Protein 2FLH (pdb70)

Structure (mmCIF, N/CA/C/O backbone):
data_2FLH
#
_entry.id   2FLH
#
_cell.length_a   113.790
_cell.length_b   113.790
_cell.length_c   86.980
_cell.angle_alpha   90.00
_cell.angle_beta   90.00
_cell.angle_gamma   120.00
#
_symmetry.space_group_name_H-M   'P 64'
#
loop_
_entity.id
_entity.type
_entity.pdbx_description
1 polymer 'cytokinin-specific binding protein'
2 non-polymer (2E)-2-methyl-4-(9H-purin-6-ylamino)but-2-en-1-ol
3 non-polymer 'SODIUM ION'
4 water water
#
loop_
_atom_site.group_PDB
_atom_site.id
_atom_site.type_symbol
_atom_site.label_atom_id
_atom_site.label_alt_id
_atom_site.label_comp_id
_atom_site.label_asym_id
_atom_site.label_entity_id
_atom_site.label_seq_id
_atom_site.pdbx_PDB_ins_code
_atom_site.Cartn_x
_atom_site.Cartn_y
_atom_site.Cartn_z
_atom_site.occupancy
_atom_site.B_iso_or_equiv
_atom_site.auth_seq_id
_atom_site.auth_comp_id
_atom_site.auth_asym_id
_atom_site.auth_atom_id
_atom_site.pdbx_PDB_model_num
ATOM 1 N N . MET A 1 1 ? 34.139 -35.988 8.943 0.50 25.19 1 MET A N 1
ATOM 2 C CA . MET A 1 1 ? 34.738 -34.967 9.790 0.50 34.86 1 MET A CA 1
ATOM 3 C C . MET A 1 1 ? 34.971 -33.697 8.949 0.50 25.83 1 MET A C 1
ATOM 4 O O . MET A 1 1 ? 35.093 -33.765 7.726 0.50 19.47 1 MET A O 1
ATOM 9 N N . VAL A 1 2 ? 35.013 -32.545 9.601 1.00 23.66 2 VAL A N 1
ATOM 10 C CA . VAL A 1 2 ? 35.231 -31.287 8.870 1.00 18.51 2 VAL A CA 1
ATOM 11 C C . VAL A 1 2 ? 36.629 -31.227 8.250 1.00 16.59 2 VAL A C 1
ATOM 12 O O . VAL A 1 2 ? 37.647 -31.424 8.911 1.00 21.27 2 VAL A O 1
ATOM 16 N N . LYS A 1 3 ? 36.650 -30.952 6.984 1.00 13.70 3 LYS A N 1
ATOM 17 C CA . LYS A 1 3 ? 37.857 -30.858 6.155 1.00 13.65 3 LYS A CA 1
ATOM 18 C C . LYS A 1 3 ? 38.009 -29.406 5.683 1.00 11.89 3 LYS A C 1
ATOM 19 O O . LYS A 1 3 ? 37.078 -28.619 5.744 1.00 13.03 3 LYS A O 1
ATOM 25 N N . GLU A 1 4 ? 39.212 -29.113 5.180 1.00 12.45 4 GLU A N 1
ATOM 26 C CA A GLU A 1 4 ? 39.492 -27.747 4.729 0.50 10.82 4 GLU A CA 1
ATOM 27 C CA B GLU A 1 4 ? 39.588 -27.781 4.740 0.50 13.01 4 GLU A CA 1
ATOM 28 C C . GLU A 1 4 ? 40.053 -27.792 3.299 1.00 10.90 4 GLU A C 1
ATOM 29 O O . GLU A 1 4 ? 40.760 -28.709 2.869 1.00 11.42 4 GLU A O 1
ATOM 40 N N . PHE A 1 5 ? 39.719 -26.712 2.593 1.00 10.52 5 PHE A N 1
ATOM 41 C CA . PHE A 1 5 ? 40.195 -26.364 1.273 1.00 10.71 5 PHE A CA 1
ATOM 42 C C . PHE A 1 5 ? 40.676 -24.908 1.325 1.00 10.50 5 PHE A C 1
ATOM 43 O O . PHE A 1 5 ? 39.959 -24.018 1.757 1.00 12.20 5 PHE A O 1
ATOM 51 N N . ASN A 1 6 ? 41.905 -24.662 0.971 1.00 10.02 6 ASN A N 1
ATOM 52 C CA . ASN A 1 6 ? 42.460 -23.312 0.970 1.00 9.82 6 ASN A CA 1
ATOM 53 C C . ASN A 1 6 ? 42.891 -22.923 -0.424 1.00 9.92 6 ASN A C 1
ATOM 54 O O . ASN A 1 6 ? 43.457 -23.668 -1.196 1.00 11.93 6 ASN A O 1
ATOM 59 N N . THR A 1 7 ? 42.616 -21.629 -0.741 1.00 11.58 7 THR A N 1
ATOM 60 C CA . THR A 1 7 ? 43.079 -21.037 -1.976 1.00 12.55 7 THR A CA 1
ATOM 61 C C . THR A 1 7 ? 43.293 -19.552 -1.767 1.00 12.05 7 THR A C 1
ATOM 62 O O . THR A 1 7 ? 43.090 -19.050 -0.645 1.00 12.65 7 THR A O 1
ATOM 66 N N . GLN A 1 8 ? 43.718 -18.855 -2.776 1.00 13.29 8 GLN A N 1
ATOM 67 C CA . GLN A 1 8 ? 43.950 -17.426 -2.653 1.00 13.65 8 GLN A CA 1
ATOM 68 C C . GLN A 1 8 ? 43.950 -16.784 -4.069 1.00 13.63 8 GLN A C 1
ATOM 69 O O . GLN A 1 8 ? 44.098 -17.441 -5.064 1.00 18.02 8 GLN A O 1
ATOM 75 N N . THR A 1 9 ? 43.818 -15.469 -4.017 1.00 16.73 9 THR A N 1
ATOM 76 C CA . THR A 1 9 ? 43.893 -14.635 -5.246 1.00 18.22 9 THR A CA 1
ATOM 77 C C . THR A 1 9 ? 44.397 -13.254 -4.849 1.00 15.24 9 THR A C 1
ATOM 78 O O . THR A 1 9 ? 44.081 -12.766 -3.781 1.00 17.78 9 THR A O 1
ATOM 82 N N . GLU A 1 10 ? 45.142 -12.628 -5.756 1.00 16.22 10 GLU A N 1
ATOM 83 C CA . GLU A 1 10 ? 45.594 -11.275 -5.617 1.00 16.74 10 GLU A CA 1
ATOM 84 C C . GLU A 1 10 ? 44.725 -10.393 -6.538 1.00 16.57 10 GLU A C 1
ATOM 85 O O . GLU A 1 10 ? 44.579 -10.671 -7.701 1.00 20.29 10 GLU A O 1
ATOM 96 N N . LEU A 1 11 ? 44.166 -9.354 -5.908 1.00 15.93 11 LEU A N 1
ATOM 97 C CA . LEU A 1 11 ? 43.276 -8.443 -6.605 1.00 15.66 11 LEU A CA 1
ATOM 98 C C . LEU A 1 11 ? 43.890 -7.054 -6.700 1.00 16.48 11 LEU A C 1
ATOM 99 O O . LEU A 1 11 ? 44.527 -6.568 -5.732 1.00 16.37 11 LEU A O 1
ATOM 104 N N . SER A 1 12 ? 43.677 -6.399 -7.837 1.00 15.82 12 SER A N 1
ATOM 105 C CA . SER A 1 12 ? 44.224 -5.096 -8.112 1.00 18.37 12 SER A CA 1
ATOM 106 C C . SER A 1 12 ? 43.303 -4.007 -7.543 1.00 18.11 12 SER A C 1
ATOM 107 O O . SER A 1 12 ? 42.723 -3.238 -8.302 1.00 30.14 12 SER A O 1
ATOM 110 N N . VAL A 1 13 ? 43.181 -3.946 -6.230 1.00 16.40 13 VAL A N 1
ATOM 111 C CA . VAL A 1 13 ? 42.326 -2.994 -5.545 1.00 16.97 13 VAL A CA 1
ATOM 112 C C . VAL A 1 13 ? 42.930 -2.648 -4.169 1.00 16.78 13 VAL A C 1
ATOM 113 O O . VAL A 1 13 ? 43.720 -3.446 -3.671 1.00 17.69 13 VAL A O 1
ATOM 117 N N . ARG A 1 14 ? 42.526 -1.502 -3.663 1.00 16.96 14 ARG A N 1
ATOM 118 C CA . ARG A 1 14 ? 42.953 -1.113 -2.329 1.00 17.46 14 ARG A CA 1
ATOM 119 C C . ARG A 1 14 ? 42.281 -1.973 -1.252 1.00 14.66 14 ARG A C 1
ATOM 120 O O . ARG A 1 14 ? 41.105 -2.250 -1.314 1.00 14.91 14 ARG A O 1
ATOM 135 N N . LEU A 1 15 ? 43.077 -2.309 -0.239 1.00 15.57 15 LEU A N 1
ATOM 136 C CA . LEU A 1 15 ? 42.580 -3.164 0.864 1.00 15.15 15 LEU A CA 1
ATOM 137 C C . LEU A 1 15 ? 41.278 -2.622 1.458 1.00 13.75 15 LEU A C 1
ATOM 138 O O . LEU A 1 15 ? 40.304 -3.362 1.636 1.00 14.72 15 LEU A O 1
ATOM 143 N N . GLU A 1 16 ? 41.259 -1.334 1.800 1.00 15.80 16 GLU A N 1
ATOM 144 C CA . GLU A 1 16 ? 40.095 -0.790 2.520 1.00 16.68 16 GLU A CA 1
ATOM 145 C C . GLU A 1 16 ? 38.852 -0.806 1.619 1.00 14.64 16 GLU A C 1
ATOM 146 O O . GLU A 1 16 ? 37.727 -1.000 2.130 1.00 14.41 16 GLU A O 1
ATOM 152 N N . ALA A 1 17 ? 38.998 -0.625 0.340 1.00 14.48 17 ALA A N 1
ATOM 153 C CA . ALA A 1 17 ? 37.842 -0.611 -0.598 1.00 14.13 17 ALA A CA 1
ATOM 154 C C . ALA A 1 17 ? 37.266 -2.032 -0.711 1.00 13.90 17 ALA A C 1
ATOM 155 O O . ALA A 1 17 ? 36.060 -2.264 -0.638 1.00 13.41 17 ALA A O 1
ATOM 157 N N . LEU A 1 18 ? 38.144 -3.015 -0.830 1.00 12.74 18 LEU A N 1
ATOM 158 C CA . LEU A 1 18 ? 37.724 -4.410 -0.916 1.00 12.19 18 LEU A CA 1
ATOM 159 C C . LEU A 1 18 ? 37.105 -4.836 0.413 1.00 11.33 18 LEU A C 1
ATOM 160 O O . LEU A 1 18 ? 36.047 -5.498 0.434 1.00 12.44 18 LEU A O 1
ATOM 165 N N . TRP A 1 19 ? 37.672 -4.485 1.547 1.00 12.69 19 TRP A N 1
ATOM 166 C CA . TRP A 1 19 ? 37.133 -4.801 2.849 1.00 12.33 19 TRP A CA 1
ATOM 167 C C . TRP A 1 19 ? 35.740 -4.227 3.029 1.00 11.73 19 TRP A C 1
ATOM 168 O O . TRP A 1 19 ? 34.823 -4.896 3.525 1.00 13.11 19 TRP A O 1
ATOM 179 N N . ALA A 1 20 ? 35.503 -2.981 2.636 1.00 12.19 20 ALA A N 1
ATOM 180 C CA . ALA A 1 20 ? 34.188 -2.389 2.795 1.00 12.26 20 ALA A CA 1
ATOM 181 C C . ALA A 1 20 ? 33.159 -3.175 2.022 1.00 12.36 20 ALA A C 1
ATOM 182 O O . ALA A 1 20 ? 32.073 -3.472 2.571 1.00 14.48 20 ALA A O 1
ATOM 184 N N . VAL A 1 21 ? 33.415 -3.522 0.771 1.00 13.11 21 VAL A N 1
ATOM 185 C CA . VAL A 1 21 ? 32.383 -4.180 -0.034 1.00 12.88 21 VAL A CA 1
ATOM 186 C C . VAL A 1 21 ? 32.235 -5.609 0.441 1.00 13.81 21 VAL A C 1
ATOM 187 O O . VAL A 1 21 ? 31.083 -6.089 0.526 1.00 16.16 21 VAL A O 1
ATOM 191 N N . LEU A 1 22 ? 33.323 -6.298 0.770 1.00 13.03 22 LEU A N 1
ATOM 192 C CA . LEU A 1 22 ? 33.272 -7.682 1.190 1.00 13.37 22 LEU A CA 1
ATOM 193 C C . LEU A 1 22 ? 32.544 -7.818 2.490 1.00 13.39 22 LEU A C 1
ATOM 194 O O . LEU A 1 22 ? 31.712 -8.768 2.676 1.00 15.95 22 LEU A O 1
ATOM 199 N N . SER A 1 23 ? 32.779 -6.940 3.463 1.00 14.15 23 SER A N 1
ATOM 200 C CA . SER A 1 23 ? 32.408 -7.151 4.823 1.00 14.11 23 SER A CA 1
ATOM 201 C C . SER A 1 23 ? 31.137 -6.477 5.218 1.00 14.66 23 SER A C 1
ATOM 202 O O . SER A 1 23 ? 30.498 -6.912 6.183 1.00 16.19 23 SER A O 1
ATOM 205 N N . LYS A 1 24 ? 30.714 -5.405 4.533 1.00 14.17 24 LYS A N 1
ATOM 206 C CA . LYS A 1 24 ? 29.641 -4.566 5.005 1.00 17.45 24 LYS A CA 1
ATOM 207 C C . LYS A 1 24 ? 28.706 -4.086 3.912 1.00 15.69 24 LYS A C 1
ATOM 208 O O . LYS A 1 24 ? 27.501 -3.935 4.131 1.00 21.07 24 LYS A O 1
ATOM 214 N N . ASP A 1 25 ? 29.205 -3.745 2.715 1.00 12.57 25 ASP A N 1
ATOM 215 C CA . ASP A 1 25 ? 28.415 -3.078 1.703 1.00 12.37 25 ASP A CA 1
ATOM 216 C C . ASP A 1 25 ? 27.888 -3.975 0.603 1.00 12.86 25 ASP A C 1
ATOM 217 O O . ASP A 1 25 ? 27.484 -3.527 -0.464 1.00 15.40 25 ASP A O 1
ATOM 222 N N . PHE A 1 26 ? 27.859 -5.295 0.859 1.00 13.58 26 PHE A N 1
ATOM 223 C CA . PHE A 1 26 ? 27.612 -6.266 -0.160 1.00 13.91 26 PHE A CA 1
ATOM 224 C C . PHE A 1 26 ? 26.135 -6.440 -0.544 1.00 13.96 26 PHE A C 1
ATOM 225 O O . PHE A 1 26 ? 25.879 -7.110 -1.549 1.00 14.60 26 PHE A O 1
ATOM 233 N N . ILE A 1 27 ? 25.188 -5.891 0.199 1.00 13.74 27 ILE A N 1
ATOM 234 C CA . ILE A 1 27 ? 23.775 -6.303 -0.007 1.00 13.32 27 ILE A CA 1
ATOM 235 C C . ILE A 1 27 ? 23.288 -5.931 -1.381 1.00 13.11 27 ILE A C 1
ATOM 236 O O . ILE A 1 27 ? 22.625 -6.735 -2.052 1.00 14.40 27 ILE A O 1
ATOM 241 N N . THR A 1 28 ? 23.579 -4.705 -1.895 1.00 13.14 28 THR A N 1
ATOM 242 C CA . THR A 1 28 ? 23.195 -4.362 -3.280 1.00 13.49 28 THR A CA 1
ATOM 243 C C . THR A 1 28 ? 24.201 -4.908 -4.282 1.00 13.34 28 THR A C 1
ATOM 244 O O . THR A 1 28 ? 23.868 -4.962 -5.509 1.00 15.76 28 THR A O 1
ATOM 248 N N . VAL A 1 29 ? 25.386 -5.247 -3.884 1.00 13.34 29 VAL A N 1
ATOM 249 C CA . VAL A 1 29 ? 26.471 -5.610 -4.824 1.00 12.69 29 VAL A CA 1
ATOM 250 C C . VAL A 1 29 ? 26.365 -7.031 -5.276 1.00 12.16 29 VAL A C 1
ATOM 251 O O . VAL A 1 29 ? 26.546 -7.286 -6.491 1.00 13.54 29 VAL A O 1
ATOM 255 N N . VAL A 1 30 ? 26.059 -7.960 -4.373 1.00 12.51 30 VAL A N 1
ATOM 256 C CA . VAL A 1 30 ? 25.997 -9.360 -4.791 1.00 12.65 30 VAL A CA 1
ATOM 257 C C . VAL A 1 30 ? 25.068 -9.556 -5.964 1.00 12.21 30 VAL A C 1
ATOM 258 O O . VAL A 1 30 ? 25.430 -10.235 -6.949 1.00 13.33 30 VAL A O 1
ATOM 262 N N . PRO A 1 31 ? 23.826 -9.070 -5.958 1.00 13.23 31 PRO A N 1
ATOM 263 C CA . PRO A 1 31 ? 22.963 -9.282 -7.115 1.00 14.38 31 PRO A CA 1
ATOM 264 C C . PRO A 1 31 ? 23.435 -8.593 -8.387 1.00 14.68 31 PRO A C 1
ATOM 265 O O . PRO A 1 31 ? 23.192 -9.044 -9.505 1.00 19.52 31 PRO A O 1
ATOM 269 N N . LYS A 1 32 ? 24.151 -7.474 -8.245 1.00 14.22 32 LYS A N 1
ATOM 270 C CA . LYS A 1 32 ? 24.667 -6.784 -9.400 1.00 15.42 32 LYS A CA 1
ATOM 271 C C . LYS A 1 32 ? 25.827 -7.516 -10.066 1.00 15.17 32 LYS A C 1
ATOM 272 O O . LYS A 1 32 ? 25.957 -7.489 -11.296 1.00 18.17 32 LYS A O 1
ATOM 278 N N . VAL A 1 33 ? 26.681 -8.150 -9.249 1.00 14.78 33 VAL A N 1
ATOM 279 C CA . VAL A 1 33 ? 27.846 -8.833 -9.822 1.00 15.19 33 VAL A CA 1
ATOM 280 C C . VAL A 1 33 ? 27.621 -10.314 -10.079 1.00 13.99 33 VAL A C 1
ATOM 281 O O . VAL A 1 33 ? 28.372 -10.863 -10.880 1.00 15.61 33 VAL A O 1
ATOM 285 N N . LEU A 1 34 ? 26.578 -10.894 -9.489 1.00 13.60 34 LEU A N 1
ATOM 286 C CA . LEU A 1 34 ? 26.187 -12.304 -9.745 1.00 13.88 34 LEU A CA 1
ATOM 287 C C . LEU A 1 34 ? 24.746 -12.369 -10.246 1.00 14.73 34 LEU A C 1
ATOM 288 O O . LEU A 1 34 ? 23.936 -13.094 -9.681 1.00 15.99 34 LEU A O 1
ATOM 293 N N . PRO A 1 35 ? 24.406 -11.623 -11.298 1.00 16.24 35 PRO A N 1
ATOM 294 C CA . PRO A 1 35 ? 22.989 -11.539 -11.696 1.00 18.87 35 PRO A CA 1
ATOM 295 C C . PRO A 1 35 ? 22.445 -12.852 -12.287 1.00 20.06 35 PRO A C 1
ATOM 296 O O . PRO A 1 35 ? 21.230 -13.020 -12.383 1.00 24.88 35 PRO A O 1
ATOM 300 N N . HIS A 1 36 ? 23.329 -13.796 -12.661 1.00 19.25 36 HIS A N 1
ATOM 301 C CA . HIS A 1 36 ? 22.958 -15.097 -13.169 1.00 20.98 36 HIS A CA 1
ATOM 302 C C . HIS A 1 36 ? 22.604 -16.079 -12.063 1.00 18.85 36 HIS A C 1
ATOM 303 O O . HIS A 1 36 ? 22.157 -17.197 -12.323 1.00 24.33 36 HIS A O 1
ATOM 310 N N . ILE A 1 37 ? 22.825 -15.686 -10.796 1.00 17.66 37 ILE A N 1
ATOM 311 C CA . ILE A 1 37 ? 22.665 -16.553 -9.648 1.00 19.28 37 ILE A CA 1
ATOM 312 C C . ILE A 1 37 ? 21.760 -15.941 -8.587 1.00 16.42 37 ILE A C 1
ATOM 313 O O . ILE A 1 37 ? 20.776 -16.535 -8.124 1.00 17.05 37 ILE A O 1
ATOM 320 N N . VAL A 1 38 ? 22.071 -14.721 -8.097 1.00 15.57 38 VAL A N 1
ATOM 321 C CA . VAL A 1 38 ? 21.481 -14.120 -6.962 1.00 15.11 38 VAL A CA 1
ATOM 322 C C . VAL A 1 38 ? 20.484 -13.025 -7.391 1.00 16.35 38 VAL A C 1
ATOM 323 O O . VAL A 1 38 ? 20.868 -12.078 -8.061 1.00 17.45 38 VAL A O 1
ATOM 327 N N . LYS A 1 39 ? 19.231 -13.207 -6.992 1.00 16.25 39 LYS A N 1
ATOM 328 C CA . LYS A 1 39 ? 18.188 -12.240 -7.216 1.00 17.48 39 LYS A CA 1
ATOM 329 C C . LYS A 1 39 ? 18.254 -11.102 -6.212 1.00 16.19 39 LYS A C 1
ATOM 330 O O . LYS A 1 39 ? 18.174 -9.885 -6.595 1.00 19.29 39 LYS A O 1
ATOM 336 N N . ASP A 1 40 ? 18.402 -11.364 -4.931 1.00 15.85 40 ASP A N 1
ATOM 337 C CA . ASP A 1 40 ? 18.494 -10.344 -3.909 1.00 14.72 40 ASP A CA 1
ATOM 338 C C . ASP A 1 40 ? 19.105 -10.922 -2.608 1.00 13.13 40 ASP A C 1
ATOM 339 O O . ASP A 1 40 ? 19.183 -12.195 -2.509 1.00 15.12 40 ASP A O 1
ATOM 344 N N . VAL A 1 41 ? 19.532 -10.088 -1.733 1.00 13.21 41 VAL A N 1
ATOM 345 C CA . VAL A 1 41 ? 20.046 -10.437 -0.400 1.00 13.13 41 VAL A CA 1
ATOM 346 C C . VAL A 1 41 ? 19.208 -9.708 0.640 1.00 14.01 41 VAL A C 1
ATOM 347 O O . VAL A 1 41 ? 18.990 -8.492 0.526 1.00 17.08 41 VAL A O 1
ATOM 351 N N . GLN A 1 42 ? 18.737 -10.421 1.637 1.00 14.89 42 GLN A N 1
ATOM 352 C CA . GLN A 1 42 ? 17.947 -9.883 2.746 1.00 14.43 42 GLN A CA 1
ATOM 353 C C . GLN A 1 42 ? 18.739 -9.978 4.051 1.00 14.59 42 GLN A C 1
ATOM 354 O O . GLN A 1 42 ? 19.284 -11.006 4.389 1.00 14.87 42 GLN A O 1
ATOM 360 N N . LEU A 1 43 ? 18.720 -8.904 4.817 1.00 16.99 43 LEU A N 1
ATOM 361 C CA . LEU A 1 43 ? 19.196 -8.884 6.175 1.00 16.68 43 LEU A CA 1
ATOM 362 C C . LEU A 1 43 ? 18.132 -9.380 7.080 1.00 17.63 43 LEU A C 1
ATOM 363 O O . LEU A 1 43 ? 16.982 -8.825 7.115 1.00 21.24 43 LEU A O 1
ATOM 368 N N . ILE A 1 44 ? 18.351 -10.436 7.810 1.00 16.04 44 ILE A N 1
ATOM 369 C CA . ILE A 1 44 ? 17.330 -11.142 8.578 1.00 18.68 44 ILE A CA 1
ATOM 370 C C . ILE A 1 44 ? 17.440 -10.766 10.061 1.00 18.53 44 ILE A C 1
ATOM 371 O O . ILE A 1 44 ? 16.491 -10.519 10.774 1.00 22.20 44 ILE A O 1
ATOM 376 N N . GLU A 1 45 ? 18.682 -10.719 10.549 1.00 18.83 45 GLU A N 1
ATOM 377 C CA . GLU A 1 45 ? 18.912 -10.473 11.959 1.00 20.64 45 GLU A CA 1
ATOM 378 C C . GLU A 1 45 ? 20.305 -9.844 12.094 1.00 17.70 45 GLU A C 1
ATOM 379 O O . GLU A 1 45 ? 21.211 -10.155 11.292 1.00 17.63 45 GLU A O 1
ATOM 385 N N . GLY A 1 46 ? 20.514 -9.009 13.100 1.00 19.19 46 GLY A N 1
ATOM 386 C CA . GLY A 1 46 ? 21.795 -8.424 13.340 1.00 19.53 46 GLY A CA 1
ATOM 387 C C . GLY A 1 46 ? 21.987 -7.101 12.589 1.00 19.85 46 GLY A C 1
ATOM 388 O O . GLY A 1 46 ? 21.114 -6.685 11.822 1.00 23.05 46 GLY A O 1
ATOM 389 N N . ASP A 1 47 ? 23.118 -6.479 12.823 1.00 21.26 47 ASP A N 1
ATOM 390 C CA . ASP A 1 47 ? 23.420 -5.171 12.276 1.00 21.77 47 ASP A CA 1
ATOM 391 C C . ASP A 1 47 ? 24.803 -5.160 11.649 1.00 21.42 47 ASP A C 1
ATOM 392 O O . ASP A 1 47 ? 25.379 -4.057 11.482 1.00 24.75 47 ASP A O 1
ATOM 397 N N . GLY A 1 48 ? 25.304 -6.345 11.297 1.00 19.74 48 GLY A N 1
ATOM 398 C CA . GLY A 1 48 ? 26.675 -6.365 10.747 1.00 20.05 48 GLY A CA 1
ATOM 399 C C . GLY A 1 48 ? 27.602 -6.986 11.744 1.00 19.76 48 GLY A C 1
ATOM 400 O O . GLY A 1 48 ? 27.293 -7.072 12.949 1.00 22.59 48 GLY A O 1
ATOM 401 N N . GLY A 1 49 ? 28.675 -7.639 11.280 1.00 22.94 49 GLY A N 1
ATOM 402 C CA . GLY A 1 49 ? 29.475 -8.401 12.259 1.00 26.14 49 GLY A CA 1
ATOM 403 C C . GLY A 1 49 ? 28.805 -9.640 12.772 1.00 19.84 49 GLY A C 1
ATOM 404 O O . GLY A 1 49 ? 27.746 -10.133 12.315 1.00 19.08 49 GLY A O 1
ATOM 405 N N . VAL A 1 50 ? 29.451 -10.238 13.785 1.00 19.28 50 VAL A N 1
ATOM 406 C CA . VAL A 1 50 ? 29.128 -11.583 14.230 1.00 20.39 50 VAL A CA 1
ATOM 407 C C . VAL A 1 50 ? 27.669 -11.639 14.653 1.00 23.14 50 VAL A C 1
ATOM 408 O O . VAL A 1 50 ? 27.118 -10.705 15.278 1.00 24.97 50 VAL A O 1
ATOM 412 N N . GLY A 1 51 ? 27.012 -12.715 14.248 1.00 20.02 51 GLY A N 1
ATOM 413 C CA . GLY A 1 51 ? 25.655 -13.065 14.488 1.00 22.07 51 GLY A CA 1
ATOM 414 C C . GLY A 1 51 ? 24.659 -12.575 13.496 1.00 19.16 51 GLY A C 1
ATOM 415 O O . GLY A 1 51 ? 23.472 -12.848 13.620 1.00 24.06 51 GLY A O 1
ATOM 416 N N . THR A 1 52 ? 25.098 -11.796 12.507 1.00 16.83 52 THR A N 1
ATOM 417 C CA . THR A 1 52 ? 24.243 -11.326 11.450 1.00 15.42 52 THR A CA 1
ATOM 418 C C . THR A 1 52 ? 23.799 -12.523 10.586 1.00 14.33 52 THR A C 1
ATOM 419 O O . THR A 1 52 ? 24.650 -13.384 10.250 1.00 15.33 52 THR A O 1
ATOM 423 N N . ILE A 1 53 ? 22.538 -12.564 10.252 1.00 14.32 53 ILE A N 1
ATOM 424 C CA . ILE A 1 53 ? 21.982 -13.577 9.383 1.00 13.69 53 ILE A CA 1
ATOM 425 C C . ILE A 1 53 ? 21.440 -12.950 8.093 1.00 13.33 53 ILE A C 1
ATOM 426 O O . ILE A 1 53 ? 20.752 -11.930 8.156 1.00 14.81 53 ILE A O 1
ATOM 431 N N . LEU A 1 54 ? 21.768 -13.575 6.976 1.00 12.68 54 LEU A N 1
ATOM 432 C CA . LEU A 1 54 ? 21.443 -13.172 5.633 1.00 13.01 54 LEU A CA 1
ATOM 433 C C . LEU A 1 54 ? 20.665 -14.262 4.909 1.00 12.51 54 LEU A C 1
ATOM 434 O O . LEU A 1 54 ? 20.976 -15.425 5.106 1.00 13.91 54 LEU A O 1
ATOM 439 N N . ILE A 1 55 ? 19.721 -13.889 4.049 1.00 12.31 55 ILE A N 1
ATOM 440 C CA . ILE A 1 55 ? 19.137 -14.749 3.042 1.00 13.01 55 ILE A CA 1
ATOM 441 C C . ILE A 1 55 ? 19.581 -14.296 1.661 1.00 13.01 55 ILE A C 1
ATOM 442 O O . ILE A 1 55 ? 19.432 -13.120 1.332 1.00 14.34 55 ILE A O 1
ATOM 449 N N . PHE A 1 56 ? 20.115 -15.193 0.874 1.00 13.66 56 PHE A N 1
ATOM 450 C CA . PHE A 1 56 ? 20.372 -15.019 -0.512 1.00 13.30 56 PHE A CA 1
ATOM 451 C C . PHE A 1 56 ? 19.247 -15.744 -1.287 1.00 14.18 56 PHE A C 1
ATOM 452 O O . PHE A 1 56 ? 19.161 -16.959 -1.186 1.00 16.70 56 PHE A O 1
ATOM 460 N N . ASN A 1 57 ? 18.453 -14.957 -1.991 1.00 14.11 57 ASN A N 1
ATOM 461 C CA . ASN A 1 57 ? 17.400 -15.496 -2.838 1.00 14.60 57 ASN A CA 1
ATOM 462 C C . ASN A 1 57 ? 17.973 -15.659 -4.238 1.00 15.39 57 ASN A C 1
ATOM 463 O O . ASN A 1 57 ? 18.516 -14.699 -4.798 1.00 16.77 57 ASN A O 1
ATOM 468 N N . PHE A 1 58 ? 17.876 -16.845 -4.772 1.00 16.19 58 PHE A N 1
ATOM 469 C CA . PHE A 1 58 ? 18.396 -17.164 -6.071 1.00 15.99 58 PHE A CA 1
ATOM 470 C C . PHE A 1 58 ? 17.348 -16.917 -7.149 1.00 17.38 58 PHE A C 1
ATOM 471 O O . PHE A 1 58 ? 16.184 -16.700 -6.893 1.00 20.20 58 PHE A O 1
ATOM 479 N N . LEU A 1 59 ? 17.781 -16.956 -8.397 1.00 19.44 59 LEU A N 1
ATOM 480 C CA . LEU A 1 59 ? 16.870 -16.845 -9.530 1.00 21.17 59 LEU A CA 1
ATOM 481 C C . LEU A 1 59 ? 15.867 -18.027 -9.473 1.00 24.94 59 LEU A C 1
ATOM 482 O O . LEU A 1 59 ? 16.173 -19.068 -8.990 1.00 26.37 59 LEU A O 1
ATOM 487 N N . PRO A 1 60 ? 14.681 -17.756 -9.988 1.00 28.75 60 PRO A N 1
ATOM 488 C CA . PRO A 1 60 ? 13.609 -18.779 -9.967 1.00 35.43 60 PRO A CA 1
ATOM 489 C C . PRO A 1 60 ? 14.016 -20.101 -10.584 1.00 37.69 60 PRO A C 1
ATOM 490 O O . PRO A 1 60 ? 13.519 -21.180 -10.158 1.00 47.08 60 PRO A O 1
ATOM 494 N N . GLU A 1 61 ? 14.879 -20.103 -11.580 1.00 37.61 61 GLU A N 1
ATOM 495 C CA . GLU A 1 61 ? 15.291 -21.385 -12.187 1.00 43.09 61 GLU A CA 1
ATOM 496 C C . GLU A 1 61 ? 16.205 -22.182 -11.272 1.00 46.89 61 GLU A C 1
ATOM 497 O O . GLU A 1 61 ? 16.550 -23.353 -11.550 1.00 55.76 61 GLU A O 1
ATOM 503 N N . VAL A 1 62 ? 16.670 -21.641 -10.152 1.00 40.64 62 VAL A N 1
ATOM 504 C CA . VAL A 1 62 ? 17.661 -22.315 -9.315 1.00 35.60 62 VAL A CA 1
ATOM 505 C C . VAL A 1 62 ? 17.019 -23.090 -8.194 1.00 36.56 62 VAL A C 1
ATOM 506 O O . VAL A 1 62 ? 16.121 -22.638 -7.484 1.00 32.55 62 VAL A O 1
ATOM 510 N N . SER A 1 63 ? 17.465 -24.340 -7.973 1.00 35.97 63 SER A N 1
ATOM 511 C CA . SER A 1 63 ? 16.989 -25.035 -6.762 1.00 34.22 63 SER A CA 1
ATOM 512 C C . SER A 1 63 ? 18.238 -25.513 -6.010 1.00 29.24 63 SER A C 1
ATOM 513 O O . SER A 1 63 ? 19.136 -26.048 -6.690 1.00 41.82 63 SER A O 1
ATOM 516 N N . PRO A 1 64 ? 18.400 -25.338 -4.741 1.00 23.42 64 PRO A N 1
ATOM 517 C CA . PRO A 1 64 ? 17.398 -24.743 -3.804 1.00 19.82 64 PRO A CA 1
ATOM 518 C C . PRO A 1 64 ? 17.227 -23.267 -4.136 1.00 17.04 64 PRO A C 1
ATOM 519 O O . PRO A 1 64 ? 18.112 -22.729 -4.796 1.00 18.85 64 PRO A O 1
ATOM 523 N N . SER A 1 65 ? 16.128 -22.619 -3.795 1.00 17.99 65 SER A N 1
ATOM 524 C CA . SER A 1 65 ? 15.877 -21.261 -4.270 1.00 18.43 65 SER A CA 1
ATOM 525 C C . SER A 1 65 ? 16.536 -20.223 -3.373 1.00 15.71 65 SER A C 1
ATOM 526 O O . SER A 1 65 ? 16.422 -19.051 -3.680 1.00 17.67 65 SER A O 1
ATOM 529 N N . TYR A 1 66 ? 17.196 -20.661 -2.290 1.00 14.96 66 TYR A N 1
ATOM 530 C CA . TYR A 1 66 ? 17.803 -19.716 -1.380 1.00 15.04 66 TYR A CA 1
ATOM 531 C C . TYR A 1 66 ? 18.930 -20.371 -0.567 1.00 14.45 66 TYR A C 1
ATOM 532 O O . TYR A 1 66 ? 19.060 -21.589 -0.534 1.00 14.46 66 TYR A O 1
ATOM 541 N N . GLN A 1 67 ? 19.652 -19.549 0.133 1.00 13.32 67 GLN A N 1
ATOM 542 C CA A GLN A 1 67 ? 20.625 -20.036 1.133 0.50 13.12 67 GLN A CA 1
ATOM 543 C CA B GLN A 1 67 ? 20.713 -19.954 1.070 0.50 13.04 67 GLN A CA 1
ATOM 544 C C . GLN A 1 67 ? 20.626 -19.013 2.260 1.00 13.43 67 GLN A C 1
ATOM 545 O O . GLN A 1 67 ? 20.553 -17.782 2.028 1.00 16.77 67 GLN A O 1
ATOM 556 N N . ARG A 1 68 ? 20.626 -19.479 3.474 1.00 12.24 68 ARG A N 1
ATOM 557 C CA . ARG A 1 68 ? 20.701 -18.701 4.687 1.00 12.47 68 ARG A CA 1
ATOM 558 C C . ARG A 1 68 ? 22.134 -18.805 5.205 1.00 12.34 68 ARG A C 1
ATOM 559 O O . ARG A 1 68 ? 22.621 -19.940 5.358 1.00 13.20 68 ARG A O 1
ATOM 567 N N . GLU A 1 69 ? 22.773 -17.672 5.479 1.00 12.41 69 GLU A N 1
ATOM 568 C CA . GLU A 1 69 ? 24.152 -17.649 5.941 1.00 11.77 69 GLU A CA 1
ATOM 569 C C . GLU A 1 69 ? 24.253 -16.787 7.186 1.00 12.80 69 GLU A C 1
ATOM 570 O O . GLU A 1 69 ? 23.515 -15.808 7.320 1.00 16.84 69 GLU A O 1
ATOM 576 N N . GLU A 1 70 ? 25.195 -17.118 8.046 1.00 12.69 70 GLU A N 1
ATOM 577 C CA . GLU A 1 70 ? 25.458 -16.400 9.261 1.00 12.16 70 GLU A CA 1
ATOM 578 C C . GLU A 1 70 ? 26.894 -15.945 9.320 1.00 12.42 70 GLU A C 1
ATOM 579 O O . GLU A 1 70 ? 27.794 -16.730 9.022 1.00 12.63 70 GLU A O 1
ATOM 585 N N . ILE A 1 71 ? 27.110 -14.682 9.690 1.00 12.58 71 ILE A N 1
ATOM 586 C CA . ILE A 1 71 ? 28.480 -14.214 9.916 1.00 12.66 71 ILE A CA 1
ATOM 587 C C . ILE A 1 71 ? 28.968 -14.784 11.253 1.00 13.28 71 ILE A C 1
ATOM 588 O O . ILE A 1 71 ? 28.421 -14.445 12.295 1.00 16.20 71 ILE A O 1
ATOM 593 N N . THR A 1 72 ? 29.949 -15.661 11.187 1.00 14.42 72 THR A N 1
ATOM 594 C CA . THR A 1 72 ? 30.436 -16.344 12.389 1.00 15.39 72 THR A CA 1
ATOM 595 C C . THR A 1 72 ? 31.716 -15.793 12.902 1.00 16.68 72 THR A C 1
ATOM 596 O O . THR A 1 72 ? 32.038 -15.984 14.097 1.00 21.10 72 THR A O 1
ATOM 600 N N . GLU A 1 73 ? 32.536 -15.112 12.128 1.00 16.13 73 GLU A N 1
ATOM 601 C CA . GLU A 1 73 ? 33.765 -14.485 12.519 1.00 17.92 73 GLU A CA 1
ATOM 602 C C . GLU A 1 73 ? 33.842 -13.109 11.797 1.00 15.21 73 GLU A C 1
ATOM 603 O O . GLU A 1 73 ? 33.481 -13.000 10.632 1.00 15.23 73 GLU A O 1
ATOM 609 N N . PHE A 1 74 ? 34.311 -12.120 12.527 1.00 16.75 74 PHE A N 1
ATOM 610 C CA . PHE A 1 74 ? 34.461 -10.785 11.970 1.00 16.45 74 PHE A CA 1
ATOM 611 C C . PHE A 1 74 ? 35.563 -10.118 12.736 1.00 18.51 74 PHE A C 1
ATOM 612 O O . PHE A 1 74 ? 35.458 -9.874 13.938 1.00 26.82 74 PHE A O 1
ATOM 620 N N . ASP A 1 75 ? 36.647 -9.789 12.090 1.00 16.98 75 ASP A N 1
ATOM 621 C CA . ASP A 1 75 ? 37.706 -9.055 12.753 1.00 20.09 75 ASP A CA 1
ATOM 622 C C . ASP A 1 75 ? 38.230 -7.951 11.871 1.00 20.27 75 ASP A C 1
ATOM 623 O O . ASP A 1 75 ? 38.866 -8.228 10.867 1.00 21.06 75 ASP A O 1
ATOM 628 N N . GLU A 1 76 ? 37.949 -6.705 12.261 1.00 21.22 76 GLU A N 1
ATOM 629 C CA . GLU A 1 76 ? 38.378 -5.552 11.466 1.00 28.24 76 GLU A CA 1
ATOM 630 C C . GLU A 1 76 ? 39.889 -5.449 11.415 1.00 30.82 76 GLU A C 1
ATOM 631 O O . GLU A 1 76 ? 40.531 -5.135 10.420 1.00 35.43 76 GLU A O 1
ATOM 637 N N . SER A 1 77 ? 40.519 -5.732 12.589 1.00 30.59 77 SER A N 1
ATOM 638 C CA . SER A 1 77 ? 41.978 -5.419 12.582 1.00 35.62 77 SER A CA 1
ATOM 639 C C . SER A 1 77 ? 42.747 -6.355 11.692 1.00 31.47 77 SER A C 1
ATOM 640 O O . SER A 1 77 ? 43.763 -5.926 11.117 1.00 33.86 77 SER A O 1
ATOM 643 N N . SER A 1 78 ? 42.291 -7.601 11.530 1.00 26.45 78 SER A N 1
ATOM 644 C CA . SER A 1 78 ? 42.966 -8.536 10.626 1.00 24.69 78 SER A CA 1
ATOM 645 C C . SER A 1 78 ? 42.232 -8.716 9.303 1.00 19.92 78 SER A C 1
ATOM 646 O O . SER A 1 78 ? 42.661 -9.522 8.447 1.00 21.16 78 SER A O 1
ATOM 649 N N . HIS A 1 79 ? 41.155 -7.984 9.085 1.00 16.93 79 HIS A N 1
ATOM 650 C CA . HIS A 1 79 ? 40.391 -8.041 7.844 1.00 14.34 79 HIS A CA 1
ATOM 651 C C . HIS A 1 79 ? 39.966 -9.491 7.519 1.00 13.50 79 HIS A C 1
ATOM 652 O O . HIS A 1 79 ? 40.196 -9.984 6.423 1.00 14.57 79 HIS A O 1
ATOM 659 N N . GLU A 1 80 ? 39.310 -10.103 8.477 1.00 14.34 80 GLU A N 1
ATOM 660 C CA . GLU A 1 80 ? 38.826 -11.462 8.385 1.00 14.95 80 GLU A CA 1
ATOM 661 C C . GLU A 1 80 ? 37.325 -11.511 8.582 1.00 13.76 80 GLU A C 1
ATOM 662 O O . GLU A 1 80 ? 36.802 -10.919 9.540 1.00 16.30 80 GLU A O 1
ATOM 668 N N . ILE A 1 81 ? 36.629 -12.243 7.699 1.00 13.42 81 ILE A N 1
ATOM 669 C CA . ILE A 1 81 ? 35.222 -12.429 7.817 1.00 13.53 81 ILE A CA 1
ATOM 670 C C . ILE A 1 81 ? 34.918 -13.916 7.412 1.00 12.93 81 ILE A C 1
ATOM 671 O O . ILE A 1 81 ? 35.356 -14.371 6.393 1.00 14.12 81 ILE A O 1
ATOM 676 N N . GLY A 1 82 ? 34.126 -14.538 8.290 1.00 12.94 82 GLY A N 1
ATOM 677 C CA . GLY A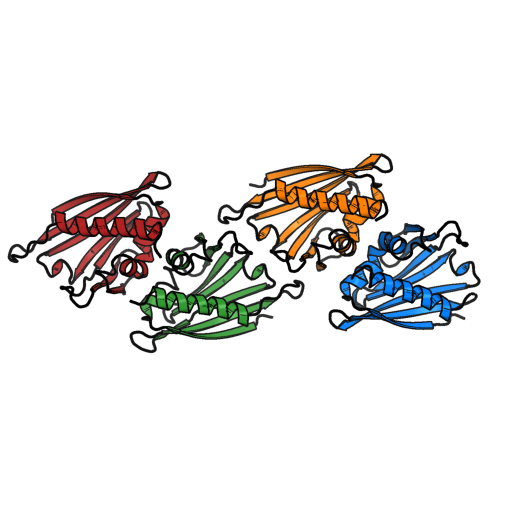 1 82 ? 33.690 -15.928 8.061 1.00 14.16 82 GLY A CA 1
ATOM 678 C C . GLY A 1 82 ? 32.175 -16.001 8.049 1.00 12.24 82 GLY A C 1
ATOM 679 O O . GLY A 1 82 ? 31.490 -15.372 8.862 1.00 13.40 82 GLY A O 1
ATOM 680 N N . LEU A 1 83 ? 31.643 -16.752 7.032 1.00 11.88 83 LEU A N 1
ATOM 681 C CA . LEU A 1 83 ? 30.223 -16.946 6.815 1.00 12.13 83 LEU A CA 1
ATOM 682 C C . LEU A 1 83 ? 29.890 -18.452 6.738 1.00 11.78 83 LEU A C 1
ATOM 683 O O . LEU A 1 83 ? 30.470 -19.178 5.931 1.00 13.41 83 LEU A O 1
ATOM 688 N N . GLN A 1 84 ? 28.960 -18.882 7.569 1.00 12.47 84 GLN A N 1
ATOM 689 C CA . GLN A 1 84 ? 28.543 -20.277 7.607 1.00 11.83 84 GLN A CA 1
ATOM 690 C C . GLN A 1 84 ? 27.185 -20.427 6.932 1.00 11.66 84 GLN A C 1
ATOM 691 O O . GLN A 1 84 ? 26.251 -19.667 7.248 1.00 12.46 84 GLN A O 1
ATOM 697 N N . VAL A 1 85 ? 27.051 -21.401 6.050 1.00 11.70 85 VAL A N 1
ATOM 698 C CA . VAL A 1 85 ? 25.698 -21.719 5.498 1.00 12.11 85 VAL A CA 1
ATOM 699 C C . VAL A 1 85 ? 24.956 -22.495 6.566 1.00 12.12 85 VAL A C 1
ATOM 700 O O . VAL A 1 85 ? 25.437 -23.502 7.048 1.00 15.04 85 VAL A O 1
ATOM 704 N N . ILE A 1 86 ? 23.783 -21.999 6.938 1.00 12.63 86 ILE A N 1
ATOM 705 C CA . ILE A 1 86 ? 22.992 -22.623 7.990 1.00 14.74 86 ILE A CA 1
ATOM 706 C C . ILE A 1 86 ? 21.699 -23.202 7.467 1.00 14.84 86 ILE A C 1
ATOM 707 O O . ILE A 1 86 ? 21.069 -23.999 8.180 1.00 19.92 86 ILE A O 1
ATOM 712 N N . GLU A 1 87 ? 21.251 -22.900 6.257 1.00 15.21 87 GLU A N 1
ATOM 713 C CA . GLU A 1 87 ? 20.046 -23.482 5.658 1.00 16.06 87 GLU A CA 1
ATOM 714 C C . GLU A 1 87 ? 20.136 -23.348 4.160 1.00 14.73 87 GLU A C 1
ATOM 715 O O . GLU A 1 87 ? 20.629 -22.316 3.673 1.00 14.68 87 GLU A O 1
ATOM 721 N N . GLY A 1 88 ? 19.619 -24.314 3.419 1.00 16.38 88 GLY A N 1
ATOM 722 C CA . GLY A 1 88 ? 19.612 -24.238 1.970 1.00 16.57 88 GLY A CA 1
ATOM 723 C C . GLY A 1 88 ? 21.015 -24.265 1.389 1.00 16.20 88 GLY A C 1
ATOM 724 O O . GLY A 1 88 ? 21.938 -24.808 1.952 1.00 16.21 88 GLY A O 1
ATOM 725 N N . GLY A 1 89 ? 21.130 -23.628 0.181 1.00 17.24 89 GLY A N 1
ATOM 726 C CA . GLY A 1 89 ? 22.408 -23.682 -0.534 1.00 16.95 89 GLY A CA 1
ATOM 727 C C . GLY A 1 89 ? 22.963 -25.063 -0.617 1.00 15.40 89 GLY A C 1
ATOM 728 O O . GLY A 1 89 ? 22.272 -26.092 -0.877 1.00 17.14 89 GLY A O 1
ATOM 729 N N . TYR A 1 90 ? 24.263 -25.156 -0.388 1.00 16.71 90 TYR A N 1
ATOM 730 C CA . TYR A 1 90 ? 24.966 -26.420 -0.467 1.00 15.65 90 TYR A CA 1
ATOM 731 C C . TYR A 1 90 ? 24.504 -27.457 0.541 1.00 15.05 90 TYR A C 1
ATOM 732 O O . TYR A 1 90 ? 24.673 -28.643 0.291 1.00 16.42 90 TYR A O 1
ATOM 741 N N . LEU A 1 91 ? 23.908 -27.063 1.638 1.00 15.45 91 LEU A N 1
ATOM 742 C CA . LEU A 1 91 ? 23.362 -27.996 2.614 1.00 15.91 91 LEU A CA 1
ATOM 743 C C . LEU A 1 91 ? 22.215 -28.797 1.979 1.00 18.98 91 LEU A C 1
ATOM 744 O O . LEU A 1 91 ? 21.912 -29.868 2.535 1.00 23.50 91 LEU A O 1
ATOM 749 N N . SER A 1 92 ? 21.576 -28.351 0.958 1.00 19.37 92 SER A N 1
ATOM 750 C CA . SER A 1 92 ? 20.527 -29.086 0.242 1.00 22.17 92 SER A CA 1
ATOM 751 C C . SER A 1 92 ? 21.103 -29.949 -0.874 1.00 22.43 92 SER A C 1
ATOM 752 O O . SER A 1 92 ? 20.369 -30.665 -1.582 1.00 29.24 92 SER A O 1
ATOM 755 N N . GLN A 1 93 ? 22.408 -29.929 -1.035 1.00 20.77 93 GLN A N 1
ATOM 756 C CA . GLN A 1 93 ? 23.043 -30.645 -2.127 1.00 23.65 93 GLN A CA 1
ATOM 757 C C . GLN A 1 93 ? 24.070 -31.640 -1.625 1.00 22.05 93 GLN A C 1
ATOM 758 O O . GLN A 1 93 ? 24.958 -31.983 -2.402 1.00 28.22 93 GLN A O 1
ATOM 764 N N . GLY A 1 94 ? 23.955 -32.070 -0.370 1.00 22.32 94 GLY A N 1
ATOM 765 C CA . GLY A 1 94 ? 24.748 -33.158 0.147 1.00 24.97 94 GLY A CA 1
ATOM 766 C C . GLY A 1 94 ? 25.810 -32.725 1.146 1.00 21.48 94 GLY A C 1
ATOM 767 O O . GLY A 1 94 ? 26.441 -33.575 1.768 1.00 24.16 94 GLY A O 1
ATOM 768 N N . LEU A 1 95 ? 25.995 -31.414 1.337 1.00 17.81 95 LEU A N 1
ATOM 769 C CA . LEU A 1 95 ? 26.918 -30.947 2.378 1.00 17.52 95 LEU A CA 1
ATOM 770 C C . LEU A 1 95 ? 26.198 -31.022 3.752 1.00 17.83 95 LEU A C 1
ATOM 771 O O . LEU A 1 95 ? 25.015 -30.693 3.831 1.00 20.14 95 LEU A O 1
ATOM 776 N N . SER A 1 96 ? 26.920 -31.403 4.762 1.00 17.01 96 SER A N 1
ATOM 777 C CA . SER A 1 96 ? 26.434 -31.345 6.151 1.00 17.88 96 SER A CA 1
ATOM 778 C C . SER A 1 96 ? 26.989 -30.128 6.899 1.00 16.12 96 SER A C 1
ATOM 779 O O . SER A 1 96 ? 26.471 -29.778 7.960 1.00 20.31 96 SER A O 1
ATOM 782 N N . TYR A 1 97 ? 28.027 -29.538 6.357 1.00 14.29 97 TYR A N 1
ATOM 783 C CA . TYR A 1 97 ? 28.697 -28.386 6.990 1.00 13.18 97 TYR A CA 1
ATOM 784 C C . TYR A 1 97 ? 29.349 -27.575 5.896 1.00 12.05 97 TYR A C 1
ATOM 785 O O . TYR A 1 97 ? 29.978 -28.186 4.999 1.00 12.81 97 TYR A O 1
ATOM 794 N N . TYR A 1 98 ? 29.246 -26.250 5.934 1.00 12.10 98 TYR A N 1
ATOM 795 C CA . TYR A 1 98 ? 29.934 -25.417 4.963 1.00 11.88 98 TYR A CA 1
ATOM 796 C C . TYR A 1 98 ? 30.151 -24.016 5.512 1.00 11.06 98 TYR A C 1
ATOM 797 O O . TYR A 1 98 ? 29.193 -23.345 5.905 1.00 12.30 98 TYR A O 1
ATOM 806 N N . LYS A 1 99 ? 31.401 -23.591 5.527 1.00 12.14 99 LYS A N 1
ATOM 807 C CA . LYS A 1 99 ? 31.793 -22.265 5.964 1.00 11.98 99 LYS A CA 1
ATOM 808 C C . LYS A 1 99 ? 32.876 -21.728 5.046 1.00 12.05 99 LYS A C 1
ATOM 809 O O . LYS A 1 99 ? 33.758 -22.486 4.632 1.00 14.14 99 LYS A O 1
ATOM 815 N N . THR A 1 100 ? 32.826 -20.447 4.776 1.00 11.95 100 THR A N 1
ATOM 816 C CA . THR A 1 100 ? 33.818 -19.737 3.969 1.00 12.32 100 THR A CA 1
ATOM 817 C C . THR A 1 100 ? 34.415 -18.619 4.832 1.00 12.20 100 THR A C 1
ATOM 818 O O . THR A 1 100 ? 33.663 -17.799 5.334 1.00 12.79 100 THR A O 1
ATOM 822 N N . THR A 1 101 ? 35.758 -18.579 4.910 1.00 12.14 101 THR A N 1
ATOM 823 C CA . THR A 1 101 ? 36.462 -17.555 5.611 1.00 12.74 101 THR A CA 1
ATOM 824 C C . THR A 1 101 ? 37.386 -16.798 4.642 1.00 11.90 101 THR A C 1
ATOM 825 O O . THR A 1 101 ? 38.147 -17.435 3.927 1.00 14.38 101 THR A O 1
ATOM 829 N N . PHE A 1 102 ? 37.251 -15.501 4.641 1.00 12.20 102 PHE A N 1
ATOM 830 C CA . PHE A 1 102 ? 38.056 -14.605 3.796 1.00 11.88 102 PHE A CA 1
ATOM 831 C C . PHE A 1 102 ? 38.999 -13.827 4.708 1.00 12.42 102 PHE A C 1
ATOM 832 O O . PHE A 1 102 ? 38.568 -13.335 5.732 1.00 13.74 102 PHE A O 1
ATOM 840 N N . LYS A 1 103 ? 40.256 -13.683 4.294 1.00 12.98 103 LYS A N 1
ATOM 841 C CA . LYS A 1 103 ? 41.192 -12.869 5.022 1.00 13.31 103 LYS A CA 1
ATOM 842 C C . LYS A 1 103 ? 41.972 -12.019 4.012 1.00 12.69 103 LYS A C 1
ATOM 843 O O . LYS A 1 103 ? 42.473 -12.523 3.049 1.00 14.84 103 LYS A O 1
ATOM 854 N N . LEU A 1 104 ? 42.013 -10.707 4.296 1.00 12.76 104 LEU A N 1
ATOM 855 C CA . LEU A 1 104 ? 42.677 -9.777 3.387 1.00 13.16 104 LEU A CA 1
ATOM 856 C C . LEU A 1 104 ? 44.015 -9.304 3.929 1.00 14.19 104 LEU A C 1
ATOM 857 O O . LEU A 1 104 ? 44.118 -9.067 5.134 1.00 16.48 104 LEU A O 1
ATOM 862 N N . SER A 1 105 ? 44.952 -9.099 3.059 1.00 15.25 105 SER A N 1
ATOM 863 C CA . SER A 1 105 ? 46.222 -8.521 3.452 1.00 18.32 105 SER A CA 1
ATOM 864 C C . SER A 1 105 ? 46.719 -7.586 2.373 1.00 16.59 105 SER A C 1
ATOM 865 O O . SER A 1 105 ? 46.348 -7.716 1.194 1.00 17.52 105 SER A O 1
ATOM 868 N N . GLU A 1 106 ? 47.573 -6.679 2.774 1.00 18.94 106 GLU A N 1
ATOM 869 C CA . GLU A 1 106 ? 48.094 -5.675 1.824 1.00 20.69 106 GLU A CA 1
ATOM 870 C C . GLU A 1 106 ? 49.402 -6.186 1.265 1.00 22.48 106 GLU A C 1
ATOM 871 O O . GLU A 1 106 ? 50.329 -6.560 1.993 1.00 29.59 106 GLU A O 1
ATOM 877 N N . ILE A 1 107 ? 49.493 -6.263 0.002 1.00 21.60 107 ILE A N 1
ATOM 878 C CA . ILE A 1 107 ? 50.764 -6.633 -0.692 1.00 26.66 107 ILE A CA 1
ATOM 879 C C . ILE A 1 107 ? 51.453 -5.353 -1.134 1.00 27.02 107 ILE A C 1
ATOM 880 O O . ILE A 1 107 ? 52.620 -5.123 -0.851 1.00 31.03 107 ILE A O 1
ATOM 889 N N . GLU A 1 108 ? 50.689 -4.503 -1.787 1.00 24.82 108 GLU A N 1
ATOM 890 C CA . GLU A 1 108 ? 51.112 -3.142 -2.114 1.00 28.25 108 GLU A CA 1
ATOM 891 C C . GLU A 1 108 ? 49.905 -2.224 -1.961 1.00 29.06 108 GLU A C 1
ATOM 892 O O . GLU A 1 108 ? 48.816 -2.737 -1.710 1.00 29.06 108 GLU A O 1
ATOM 898 N N . GLU A 1 109 ? 50.056 -0.946 -2.133 1.00 30.63 109 GLU A N 1
ATOM 899 C CA . GLU A 1 109 ? 48.951 -0.010 -2.024 1.00 30.32 109 GLU A CA 1
ATOM 900 C C . GLU A 1 109 ? 47.721 -0.444 -2.822 1.00 31.01 109 GLU A C 1
ATOM 901 O O . GLU A 1 109 ? 46.582 -0.284 -2.320 1.00 30.19 109 GLU A O 1
ATOM 907 N N . ASP A 1 110 ? 47.960 -0.943 -3.984 1.00 28.32 110 ASP A N 1
ATOM 908 C CA . ASP A 1 110 ? 46.836 -1.309 -4.877 1.00 25.77 110 ASP A CA 1
ATOM 909 C C . ASP A 1 110 ? 46.827 -2.772 -5.252 1.00 24.07 110 ASP A C 1
ATOM 910 O O . ASP A 1 110 ? 46.344 -3.165 -6.319 1.00 25.96 110 ASP A O 1
ATOM 915 N N . LYS A 1 111 ? 47.358 -3.613 -4.375 1.00 21.77 111 LYS A N 1
ATOM 916 C CA . LYS A 1 111 ? 47.331 -5.055 -4.560 1.00 20.43 111 LYS A CA 1
ATOM 917 C C . LYS A 1 111 ? 46.978 -5.664 -3.199 1.00 19.52 111 LYS A C 1
ATOM 918 O O . LYS A 1 111 ? 47.624 -5.428 -2.190 1.00 22.91 111 LYS A O 1
ATOM 924 N N . THR A 1 112 ? 45.878 -6.400 -3.180 1.00 16.52 112 THR A N 1
ATOM 925 C CA . THR A 1 112 ? 45.386 -7.036 -1.971 1.00 15.50 112 THR A CA 1
ATOM 926 C C . THR A 1 112 ? 45.314 -8.571 -2.165 1.00 14.45 112 THR A C 1
ATOM 927 O O . THR A 1 112 ? 44.719 -9.001 -3.157 1.00 16.26 112 THR A O 1
ATOM 931 N N . LEU A 1 113 ? 45.890 -9.278 -1.228 1.00 14.32 113 LEU A N 1
ATOM 932 C CA . LEU A 1 113 ? 45.794 -10.747 -1.199 1.00 14.82 113 LEU A CA 1
ATOM 933 C C . LEU A 1 113 ? 44.507 -11.126 -0.451 1.00 13.55 113 LEU A C 1
ATOM 934 O O . LEU A 1 113 ? 44.280 -10.641 0.668 1.00 14.63 113 LEU A O 1
ATOM 939 N N . VAL A 1 114 ? 43.757 -12.033 -1.063 1.00 13.28 114 VAL A N 1
ATOM 940 C CA . VAL A 1 114 ? 42.622 -12.653 -0.401 1.00 12.45 114 VAL A CA 1
ATOM 941 C C . VAL A 1 114 ? 42.903 -14.158 -0.194 1.00 12.04 114 VAL A C 1
ATOM 942 O O . VAL A 1 114 ? 43.054 -14.895 -1.163 1.00 13.68 114 VAL A O 1
ATOM 946 N N . ASN A 1 115 ? 42.991 -14.558 1.052 1.00 11.70 115 ASN A N 1
ATOM 947 C CA . ASN A 1 115 ? 43.084 -15.941 1.447 1.00 11.97 115 ASN A CA 1
ATOM 948 C C . ASN A 1 115 ? 41.624 -16.456 1.667 1.00 12.80 115 ASN A C 1
ATOM 949 O O . ASN A 1 115 ? 40.858 -15.780 2.338 1.00 14.59 115 ASN A O 1
ATOM 954 N N . VAL A 1 116 ? 41.315 -17.606 1.076 1.00 12.16 116 VAL A N 1
ATOM 955 C CA . VAL A 1 116 ? 40.017 -18.234 1.202 1.00 11.89 116 VAL A CA 1
ATOM 956 C C . VAL A 1 116 ? 40.165 -19.614 1.832 1.00 11.46 116 VAL A C 1
ATOM 957 O O . VAL A 1 116 ? 40.916 -20.452 1.302 1.00 12.47 116 VAL A O 1
ATOM 961 N N . LYS A 1 117 ? 39.484 -19.815 2.940 1.00 12.09 117 LYS A N 1
ATOM 962 C CA . LYS A 1 117 ? 39.438 -21.106 3.585 1.00 12.06 117 LYS A CA 1
ATOM 963 C C . LYS A 1 117 ? 37.997 -21.624 3.581 1.00 11.65 117 LYS A C 1
ATOM 964 O O . LYS A 1 117 ? 37.102 -20.945 4.142 1.00 13.73 117 LYS A O 1
ATOM 970 N N . ILE A 1 118 ? 37.798 -22.784 3.019 1.00 11.82 118 ILE A N 1
ATOM 971 C CA . ILE A 1 118 ? 36.469 -23.438 3.024 1.00 11.26 118 ILE A CA 1
ATOM 972 C C . ILE A 1 118 ? 36.586 -24.651 3.934 1.00 10.71 118 ILE A C 1
ATOM 973 O O . ILE A 1 118 ? 37.446 -25.485 3.798 1.00 12.55 118 ILE A O 1
ATOM 978 N N . SER A 1 119 ? 35.652 -24.685 4.907 1.00 11.50 119 SER A N 1
ATOM 979 C CA . SER A 1 119 ? 35.546 -25.775 5.845 1.00 11.85 119 SER A CA 1
ATOM 980 C C . SER A 1 119 ? 34.242 -26.490 5.525 1.00 11.24 119 SER A C 1
ATOM 981 O O . SER A 1 119 ? 33.204 -25.860 5.418 1.00 12.84 119 SER A O 1
ATOM 984 N N . TYR A 1 120 ? 34.293 -27.822 5.370 1.00 11.18 120 TYR A N 1
ATOM 985 C CA . TYR A 1 120 ? 33.170 -28.525 4.823 1.00 11.66 120 TYR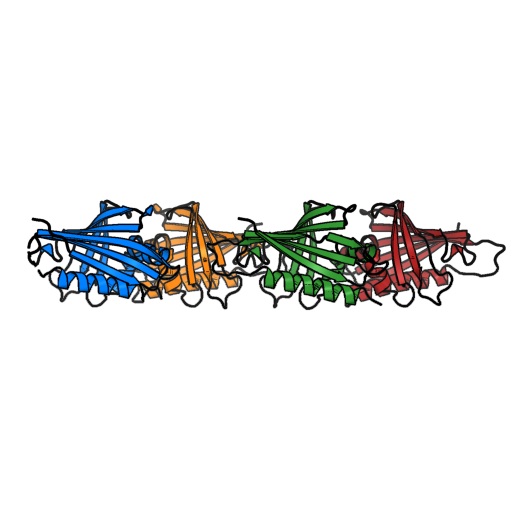 A CA 1
ATOM 986 C C . TYR A 1 120 ? 33.135 -29.977 5.338 1.00 12.00 120 TYR A C 1
ATOM 987 O O . TYR A 1 120 ? 34.143 -30.558 5.730 1.00 13.54 120 TYR A O 1
ATOM 996 N N . ASP A 1 121 ? 31.957 -30.567 5.255 1.00 13.45 121 ASP A N 1
ATOM 997 C CA . ASP A 1 121 ? 31.760 -32.004 5.418 1.00 14.94 121 ASP A CA 1
ATOM 998 C C . ASP A 1 121 ? 30.545 -32.451 4.634 1.00 16.03 121 ASP A C 1
ATOM 999 O O . ASP A 1 121 ? 29.692 -31.625 4.317 1.00 16.28 121 ASP A O 1
ATOM 1004 N N . HIS A 1 122 ? 30.449 -33.725 4.331 1.00 21.08 122 HIS A N 1
ATOM 1005 C CA . HIS A 1 122 ? 29.366 -34.286 3.497 1.00 22.61 122 HIS A CA 1
ATOM 1006 C C . HIS A 1 122 ? 28.579 -35.337 4.233 1.00 32.35 122 HIS A C 1
ATOM 1007 O O . HIS A 1 122 ? 29.185 -36.167 4.974 1.00 39.31 122 HIS A O 1
ATOM 1014 N N . VAL A 1 130 ? 29.160 -32.527 -4.628 1.00 39.20 130 VAL A N 1
ATOM 1015 C CA . VAL A 1 130 ? 29.555 -31.140 -4.678 1.00 32.43 130 VAL A CA 1
ATOM 1016 C C . VAL A 1 130 ? 30.878 -30.879 -3.978 1.00 26.57 130 VAL A C 1
ATOM 1017 O O . VAL A 1 130 ? 31.002 -31.091 -2.771 1.00 34.28 130 VAL A O 1
ATOM 1021 N N . THR A 1 131 ? 31.873 -30.472 -4.714 1.00 19.59 131 THR A N 1
ATOM 1022 C CA . THR A 1 131 ? 33.226 -30.501 -4.190 1.00 18.27 131 THR A CA 1
ATOM 1023 C C . THR A 1 131 ? 33.791 -29.124 -3.944 1.00 14.54 131 THR A C 1
ATOM 1024 O O . THR A 1 131 ? 33.430 -28.199 -4.669 1.00 14.69 131 THR A O 1
ATOM 1028 N N . PRO A 1 132 ? 34.703 -28.940 -2.993 1.00 15.03 132 PRO A N 1
ATOM 1029 C CA . PRO A 1 132 ? 35.305 -27.608 -2.779 1.00 13.59 132 PRO A CA 1
ATOM 1030 C C . PRO A 1 132 ? 36.135 -27.160 -3.945 1.00 12.79 132 PRO A C 1
ATOM 1031 O O . PRO A 1 132 ? 36.316 -25.956 -4.150 1.00 14.38 132 PRO A O 1
ATOM 1035 N N . THR A 1 133 ? 36.648 -28.073 -4.759 1.00 14.07 133 THR A N 1
ATOM 1036 C CA . THR A 1 133 ? 37.288 -27.589 -5.994 1.00 17.39 133 THR A CA 1
ATOM 1037 C C . THR A 1 133 ? 36.359 -26.777 -6.828 1.00 18.14 133 THR A C 1
ATOM 1038 O O . THR A 1 133 ? 36.762 -25.736 -7.344 1.00 32.03 133 THR A O 1
ATOM 1042 N N . LYS A 1 134 ? 35.111 -27.214 -6.939 1.00 15.05 134 LYS A N 1
ATOM 1043 C CA . LYS A 1 134 ? 34.134 -26.485 -7.705 1.00 16.43 134 LYS A CA 1
ATOM 1044 C C . LYS A 1 134 ? 33.606 -25.287 -6.945 1.00 13.91 134 LYS A C 1
ATOM 1045 O O . LYS A 1 134 ? 33.520 -24.198 -7.530 1.00 17.28 134 LYS A O 1
ATOM 1051 N N . THR A 1 135 ? 33.238 -25.430 -5.663 1.00 13.19 135 THR A N 1
ATOM 1052 C CA . THR A 1 135 ? 32.648 -24.314 -4.943 1.00 13.40 135 THR A CA 1
ATOM 1053 C C . THR A 1 135 ? 33.651 -23.170 -4.787 1.00 11.72 135 THR A C 1
ATOM 1054 O O . THR A 1 135 ? 33.277 -21.993 -4.830 1.00 13.51 135 THR A O 1
ATOM 1058 N N . SER A 1 136 ? 34.922 -23.491 -4.647 1.00 11.94 136 SER A N 1
ATOM 1059 C CA . SER A 1 136 ? 35.936 -22.446 -4.536 1.00 11.91 136 SER A CA 1
ATOM 1060 C C . SER A 1 136 ? 36.005 -21.651 -5.825 1.00 1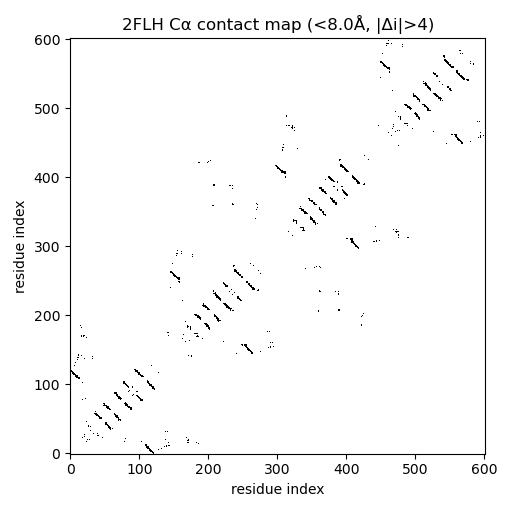1.32 136 SER A C 1
ATOM 1061 O O . SER A 1 136 ? 36.333 -20.463 -5.745 1.00 11.90 136 SER A O 1
ATOM 1064 N N . GLN A 1 137 ? 35.782 -22.242 -6.987 1.00 12.08 137 GLN A N 1
ATOM 1065 C CA . GLN A 1 137 ? 35.843 -21.500 -8.242 1.00 12.40 137 GLN A CA 1
ATOM 1066 C C . GLN A 1 137 ? 34.775 -20.426 -8.272 1.00 11.80 137 GLN A C 1
ATOM 1067 O O . GLN A 1 137 ? 34.965 -19.328 -8.728 1.00 13.37 137 GLN A O 1
ATOM 1078 N N . SER A 1 138 ? 33.576 -20.795 -7.754 1.00 12.58 138 SER A N 1
ATOM 1079 C CA . SER A 1 138 ? 32.514 -19.802 -7.645 1.00 13.26 138 SER A CA 1
ATOM 1080 C C . SER A 1 138 ? 32.882 -18.683 -6.704 1.00 11.28 138 SER A C 1
ATOM 1081 O O . SER A 1 138 ? 32.634 -17.489 -6.974 1.00 12.25 138 SER A O 1
ATOM 1084 N N . THR A 1 139 ? 33.497 -18.984 -5.574 1.00 11.01 139 THR A N 1
ATOM 1085 C CA . THR A 1 139 ? 33.903 -17.961 -4.627 1.00 10.99 139 THR A CA 1
ATOM 1086 C C . THR A 1 139 ? 34.985 -17.054 -5.207 1.00 10.24 139 THR A C 1
ATOM 1087 O O . THR A 1 139 ? 34.948 -15.828 -5.048 1.00 10.73 139 THR A O 1
ATOM 1091 N N . LEU A 1 140 ? 35.968 -17.637 -5.883 1.00 10.79 140 LEU A N 1
ATOM 1092 C CA . LEU A 1 140 ? 36.993 -16.828 -6.519 1.00 10.72 140 LEU A CA 1
ATOM 1093 C C . LEU A 1 140 ? 36.414 -15.960 -7.591 1.00 10.48 140 LEU A C 1
ATOM 1094 O O . LEU A 1 140 ? 36.834 -14.792 -7.751 1.00 11.91 140 LEU A O 1
ATOM 1099 N N . MET A 1 141 ? 35.456 -16.452 -8.365 1.00 11.61 141 MET A N 1
ATOM 1100 C CA . MET A 1 141 ? 34.818 -15.629 -9.384 1.00 12.04 141 MET A CA 1
ATOM 1101 C C . MET A 1 141 ? 34.140 -14.424 -8.746 1.00 11.50 141 MET A C 1
ATOM 1102 O O . MET A 1 141 ? 34.242 -13.291 -9.252 1.00 13.00 141 MET A O 1
ATOM 1111 N N . TYR A 1 142 ? 33.442 -14.607 -7.622 1.00 11.36 142 TYR A N 1
ATOM 1112 C CA . TYR A 1 142 ? 32.821 -13.516 -6.911 1.00 10.96 142 TYR A CA 1
ATOM 1113 C C . TYR A 1 142 ? 33.866 -12.452 -6.524 1.00 10.16 142 TYR A C 1
ATOM 1114 O O . TYR A 1 142 ? 33.671 -11.272 -6.702 1.00 11.05 142 TYR A O 1
ATOM 1123 N N . LEU A 1 143 ? 35.007 -12.935 -5.956 1.00 10.30 143 LEU A N 1
ATOM 1124 C CA . LEU A 1 143 ? 36.037 -11.982 -5.554 1.00 10.74 143 LEU A CA 1
ATOM 1125 C C . LEU A 1 143 ? 36.537 -11.178 -6.735 1.00 11.19 143 LEU A C 1
ATOM 1126 O O . LEU A 1 143 ? 36.733 -9.945 -6.625 1.00 12.08 143 LEU A O 1
ATOM 1131 N N . ARG A 1 144 ? 36.815 -11.813 -7.864 1.00 11.63 144 ARG A N 1
ATOM 1132 C CA . ARG A 1 144 ? 37.310 -11.083 -9.044 1.00 13.47 144 ARG A CA 1
ATOM 1133 C C . ARG A 1 144 ? 36.226 -10.124 -9.531 1.00 13.39 144 ARG A C 1
ATOM 1134 O O . ARG A 1 144 ? 36.514 -9.037 -10.057 1.00 16.22 144 ARG A O 1
ATOM 1142 N N . ARG A 1 145 ? 34.962 -10.459 -9.378 1.00 12.58 145 ARG A N 1
ATOM 1143 C CA . ARG A 1 145 ? 33.882 -9.539 -9.736 1.00 13.63 145 ARG A CA 1
ATOM 1144 C C . ARG A 1 145 ? 33.806 -8.332 -8.861 1.00 12.43 145 ARG A C 1
ATOM 1145 O O . ARG A 1 145 ? 33.380 -7.219 -9.265 1.00 14.53 145 ARG A O 1
ATOM 1153 N N . LEU A 1 146 ? 34.061 -8.515 -7.561 1.00 12.29 146 LEU A N 1
ATOM 1154 C CA . LEU A 1 146 ? 34.208 -7.343 -6.675 1.00 12.39 146 LEU A CA 1
ATOM 1155 C C . LEU A 1 146 ? 35.353 -6.440 -7.161 1.00 13.18 146 LEU A C 1
ATOM 1156 O O . LEU A 1 146 ? 35.192 -5.209 -7.204 1.00 14.16 146 LEU A O 1
ATOM 1161 N N . GLU A 1 147 ? 36.497 -7.018 -7.576 1.00 13.83 147 GLU A N 1
ATOM 1162 C CA . GLU A 1 147 ? 37.592 -6.211 -8.124 1.00 15.13 147 GLU A CA 1
ATOM 1163 C C . GLU A 1 147 ? 37.099 -5.386 -9.289 1.00 15.23 147 GLU A C 1
ATOM 1164 O O . GLU A 1 147 ? 37.355 -4.167 -9.385 1.00 17.19 147 GLU A O 1
ATOM 1170 N N A ARG A 1 148 ? 36.364 -5.997 -10.227 0.50 15.89 148 ARG A N 1
ATOM 1171 N N B ARG A 1 148 ? 36.352 -6.013 -10.199 0.50 14.82 148 ARG A N 1
ATOM 1172 C CA A ARG A 1 148 ? 35.927 -5.182 -11.379 0.50 15.27 148 ARG A CA 1
ATOM 1173 C CA B ARG A 1 148 ? 35.806 -5.395 -11.377 0.50 15.48 148 ARG A CA 1
ATOM 1174 C C A ARG A 1 148 ? 34.879 -4.153 -10.972 0.50 15.94 148 ARG A C 1
ATOM 1175 C C B ARG A 1 148 ? 34.797 -4.269 -11.065 0.50 14.83 148 ARG A C 1
ATOM 1176 O O A ARG A 1 148 ? 34.907 -3.012 -11.458 0.50 14.78 148 ARG A O 1
ATOM 1177 O O B ARG A 1 148 ? 34.800 -3.228 -11.725 0.50 19.07 148 ARG A O 1
ATOM 1192 N N . TYR A 1 149 ? 33.956 -4.503 -10.054 1.00 14.34 149 TYR A N 1
ATOM 1193 C CA . TYR A 1 149 ? 33.004 -3.524 -9.571 1.00 14.06 149 TYR A CA 1
ATOM 1194 C C . TYR A 1 149 ? 33.710 -2.285 -9.042 1.00 13.23 149 TYR A C 1
ATOM 1195 O O . TYR A 1 149 ? 33.283 -1.147 -9.297 1.00 16.05 149 TYR A O 1
ATOM 1204 N N . LEU A 1 150 ? 34.766 -2.503 -8.297 1.00 13.81 150 LEU A N 1
ATOM 1205 C CA . LEU A 1 150 ? 35.509 -1.430 -7.655 1.00 15.46 150 LEU A CA 1
ATOM 1206 C C . LEU A 1 150 ? 36.428 -0.673 -8.632 1.00 18.93 150 LEU A C 1
ATOM 1207 O O . LEU A 1 150 ? 36.854 0.446 -8.346 1.00 25.99 150 LEU A O 1
ATOM 1212 N N . SER A 1 151 ? 36.773 -1.262 -9.737 1.00 19.61 151 SER A N 1
ATOM 1213 C CA . SER A 1 151 ? 37.677 -0.667 -10.732 1.00 25.06 151 SER A CA 1
ATOM 1214 C C . SER A 1 151 ? 36.895 0.060 -11.799 1.00 28.92 151 SER A C 1
ATOM 1215 O O . SER A 1 151 ? 35.847 -0.362 -12.253 1.00 45.02 151 SER A O 1
ATOM 1218 N N . MET B 1 1 ? 25.851 34.643 9.109 0.50 32.44 1 MET B N 1
ATOM 1219 C CA . MET B 1 1 ? 24.763 33.860 9.701 0.50 25.21 1 MET B CA 1
ATOM 1220 C C . MET B 1 1 ? 24.388 32.658 8.863 0.50 23.82 1 MET B C 1
ATOM 1221 O O . MET B 1 1 ? 24.392 32.675 7.641 0.50 23.78 1 MET B O 1
ATOM 1226 N N . VAL B 1 2 ? 24.016 31.565 9.576 1.00 28.52 2 VAL B N 1
ATOM 1227 C CA . VAL B 1 2 ? 23.720 30.357 8.779 1.00 23.27 2 VAL B CA 1
ATOM 1228 C C . VAL B 1 2 ? 22.363 30.468 8.089 1.00 19.08 2 VAL B C 1
ATOM 1229 O O . VAL B 1 2 ? 21.354 30.816 8.693 1.00 24.89 2 VAL B O 1
ATOM 1233 N N . LYS B 1 3 ? 22.370 30.164 6.800 1.00 16.19 3 LYS B N 1
ATOM 1234 C CA . LYS B 1 3 ? 21.236 30.179 5.931 1.00 15.06 3 LYS B CA 1
ATOM 1235 C C . LYS B 1 3 ? 20.849 28.766 5.507 1.00 14.06 3 LYS B C 1
ATOM 1236 O O . LYS B 1 3 ? 21.647 27.843 5.588 1.00 14.87 3 LYS B O 1
ATOM 1242 N N . GLU B 1 4 ? 19.637 28.644 4.960 1.00 14.25 4 GLU B N 1
ATOM 1243 C CA . GLU B 1 4 ? 19.195 27.357 4.481 1.00 14.72 4 GLU B CA 1
ATOM 1244 C C . GLU B 1 4 ? 18.740 27.434 3.014 1.00 12.93 4 GLU B C 1
ATOM 1245 O O . GLU B 1 4 ? 18.235 28.425 2.520 1.00 13.80 4 GLU B O 1
ATOM 1251 N N . PHE B 1 5 ? 18.912 26.287 2.373 1.00 13.04 5 PHE B N 1
ATOM 1252 C CA . PHE B 1 5 ? 18.408 25.978 1.048 1.00 12.87 5 PHE B CA 1
ATOM 1253 C C . PHE B 1 5 ? 17.698 24.593 1.158 1.00 13.07 5 PHE B C 1
ATOM 1254 O O . PHE B 1 5 ? 18.364 23.637 1.527 1.00 15.10 5 PHE B O 1
ATOM 1262 N N . ASN B 1 6 ? 16.413 24.541 0.863 1.00 12.44 6 ASN B N 1
ATOM 1263 C CA . ASN B 1 6 ? 15.687 23.313 0.976 1.00 12.58 6 ASN B CA 1
ATOM 1264 C C . ASN B 1 6 ? 15.151 22.895 -0.385 1.00 13.07 6 ASN B C 1
ATOM 1265 O O . ASN B 1 6 ? 14.703 23.736 -1.183 1.00 13.56 6 ASN B O 1
ATOM 1270 N N . THR B 1 7 ? 15.223 21.600 -0.611 1.00 14.02 7 THR B N 1
ATOM 1271 C CA . THR B 1 7 ? 14.641 21.045 -1.866 1.00 15.08 7 THR B CA 1
ATOM 1272 C C . THR B 1 7 ? 14.166 19.651 -1.582 1.00 15.49 7 THR B C 1
ATOM 1273 O O . THR B 1 7 ? 14.297 19.145 -0.430 1.00 15.74 7 THR B O 1
ATOM 1277 N N . GLN B 1 8 ? 13.534 19.026 -2.557 1.00 17.85 8 GLN B N 1
ATOM 1278 C CA . GLN B 1 8 ? 13.065 17.646 -2.352 1.00 17.76 8 GLN B CA 1
ATOM 1279 C C . GLN B 1 8 ? 12.948 16.962 -3.686 1.00 18.24 8 GLN B C 1
ATOM 1280 O O . GLN B 1 8 ? 12.882 17.606 -4.727 1.00 21.87 8 GLN B O 1
ATOM 1286 N N . THR B 1 9 ? 12.910 15.620 -3.604 1.00 17.78 9 THR B N 1
ATOM 1287 C CA . THR B 1 9 ? 12.737 14.785 -4.819 1.00 20.97 9 THR B CA 1
ATOM 1288 C C . THR B 1 9 ? 12.034 13.517 -4.362 1.00 18.28 9 THR B C 1
ATOM 1289 O O . THR B 1 9 ? 12.315 12.995 -3.265 1.00 22.09 9 THR B O 1
ATOM 1293 N N . GLU B 1 10 ? 11.103 13.048 -5.152 1.00 21.04 10 GLU B N 1
ATOM 1294 C CA . GLU B 1 10 ? 10.447 11.776 -4.976 1.00 22.76 10 GLU B CA 1
ATOM 1295 C C . GLU B 1 10 ? 11.188 10.736 -5.816 1.00 22.20 10 GLU B C 1
ATOM 1296 O O . GLU B 1 10 ? 11.298 10.959 -7.040 1.00 29.63 10 GLU B O 1
ATOM 1307 N N . LEU B 1 11 ? 11.686 9.677 -5.216 1.00 21.27 11 LEU B N 1
ATOM 1308 C CA . LEU B 1 11 ? 12.411 8.592 -5.867 1.00 21.29 11 LEU B CA 1
ATOM 1309 C C . LEU B 1 11 ? 11.600 7.289 -5.876 1.00 21.92 11 LEU B C 1
ATOM 1310 O O . LEU B 1 11 ? 10.944 6.935 -4.927 1.00 21.08 11 LEU B O 1
ATOM 1315 N N . SER B 1 12 ? 11.705 6.579 -6.996 1.00 22.64 12 SER B N 1
ATOM 1316 C CA . SER B 1 12 ? 10.940 5.324 -7.156 1.00 23.64 12 SER B CA 1
ATOM 1317 C C . SER B 1 12 ? 11.735 4.156 -6.585 1.00 22.26 12 SER B C 1
ATOM 1318 O O . SER B 1 12 ? 12.127 3.192 -7.258 1.00 26.70 12 SER B O 1
ATOM 1323 N N . VAL B 1 13 ? 11.946 4.211 -5.299 1.00 22.29 13 VAL B N 1
ATOM 1324 C CA . VAL B 1 13 ? 12.694 3.210 -4.550 1.00 21.78 13 VAL B CA 1
ATOM 1325 C C . VAL B 1 13 ? 11.943 3.002 -3.201 1.00 22.59 13 VAL B C 1
ATOM 1326 O O . VAL B 1 13 ? 11.423 3.985 -2.676 1.00 26.28 13 VAL B O 1
ATOM 1330 N N . ARG B 1 14 ? 11.905 1.826 -2.656 1.00 20.54 14 ARG B N 1
ATOM 1331 C CA . ARG B 1 14 ? 11.340 1.589 -1.324 1.00 20.83 14 ARG B CA 1
ATOM 1332 C C . ARG B 1 14 ? 12.206 2.250 -0.259 1.00 20.31 14 ARG B C 1
ATOM 1333 O O . ARG B 1 14 ? 13.429 2.299 -0.352 1.00 19.46 14 ARG B O 1
ATOM 1341 N N . LEU B 1 15 ? 11.556 2.761 0.789 1.00 20.32 15 LEU B N 1
ATOM 1342 C CA . LEU B 1 15 ? 12.220 3.512 1.842 1.00 20.37 15 LEU B CA 1
ATOM 1343 C C . LEU B 1 15 ? 13.331 2.721 2.469 1.00 19.89 15 LEU B C 1
ATOM 1344 O O . LEU B 1 15 ? 14.412 3.257 2.630 1.00 21.61 15 LEU B O 1
ATOM 1349 N N . GLU B 1 16 ? 13.062 1.487 2.826 1.00 20.75 16 GLU B N 1
ATOM 1350 C CA . GLU B 1 16 ? 14.026 0.666 3.541 1.00 22.78 16 GLU B CA 1
ATOM 1351 C C . GLU B 1 16 ? 15.299 0.524 2.764 1.00 19.57 16 GLU B C 1
ATOM 1352 O O . GLU B 1 16 ? 16.411 0.690 3.307 1.00 21.46 16 GLU B O 1
ATOM 1358 N N . ALA B 1 17 ? 15.200 0.242 1.474 1.00 20.49 17 ALA B N 1
ATOM 1359 C CA . ALA B 1 17 ? 16.390 0.025 0.636 1.00 20.18 17 ALA B CA 1
ATOM 1360 C C . ALA B 1 17 ? 17.141 1.317 0.447 1.00 18.19 17 ALA B C 1
ATOM 1361 O O . ALA B 1 17 ? 18.372 1.381 0.604 1.00 20.51 17 ALA B O 1
ATOM 1363 N N . LEU B 1 18 ? 16.450 2.401 0.096 1.00 17.16 18 LEU B N 1
ATOM 1364 C CA . LEU B 1 18 ? 17.105 3.679 -0.104 1.00 16.45 18 LEU B CA 1
ATOM 1365 C C . LEU B 1 18 ? 17.801 4.163 1.166 1.00 15.12 18 LEU B C 1
ATOM 1366 O O . LEU B 1 18 ? 18.957 4.595 1.135 1.00 16.14 18 LEU B O 1
ATOM 1371 N N . TRP B 1 19 ? 17.102 4.081 2.286 1.00 16.40 19 TRP B N 1
ATOM 1372 C CA . TRP B 1 19 ? 17.692 4.478 3.576 1.00 15.93 19 TRP B CA 1
ATOM 1373 C C . TRP B 1 19 ? 18.946 3.670 3.907 1.00 16.22 19 TRP B C 1
ATOM 1374 O O . TRP B 1 19 ? 19.971 4.231 4.350 1.00 15.78 19 TRP B O 1
ATOM 1385 N N . ALA B 1 20 ? 18.849 2.377 3.700 1.00 16.38 20 ALA B N 1
ATOM 1386 C CA . ALA B 1 20 ? 20.051 1.550 4.059 1.00 17.15 20 ALA B CA 1
ATOM 1387 C C . ALA B 1 20 ? 21.221 1.938 3.205 1.00 16.07 20 ALA B C 1
ATOM 1388 O O . ALA B 1 20 ? 22.378 2.063 3.689 1.00 16.45 20 ALA B O 1
ATOM 1390 N N . VAL B 1 21 ? 21.005 2.123 1.915 1.00 16.15 21 VAL B N 1
ATOM 1391 C CA . VAL B 1 21 ? 22.092 2.444 1.025 1.00 15.91 21 VAL B CA 1
ATOM 1392 C C . VAL B 1 21 ? 22.675 3.824 1.286 1.00 14.60 21 VAL B C 1
ATOM 1393 O O . VAL B 1 21 ? 23.896 4.037 1.376 1.00 16.02 21 VAL B O 1
ATOM 1397 N N . LEU B 1 22 ? 21.802 4.812 1.464 1.00 14.06 22 LEU B N 1
ATOM 1398 C CA . LEU B 1 22 ? 22.196 6.165 1.736 1.00 13.89 22 LEU B CA 1
ATOM 1399 C C . LEU B 1 22 ? 22.939 6.307 3.056 1.00 13.39 22 LEU B C 1
ATOM 1400 O O . LEU B 1 22 ? 23.934 6.991 3.182 1.00 15.07 22 LEU B O 1
ATOM 1405 N N . SER B 1 23 ? 22.463 5.607 4.091 1.00 14.01 23 SER B N 1
ATOM 1406 C CA . SER B 1 23 ? 22.942 5.782 5.457 1.00 13.70 23 SER B CA 1
ATOM 1407 C C . SER B 1 23 ? 24.074 4.828 5.810 1.00 14.16 23 SER B C 1
ATOM 1408 O O . SER B 1 23 ? 24.776 5.173 6.805 1.00 16.37 23 SER B O 1
ATOM 1411 N N . LYS B 1 24 ? 24.268 3.747 5.136 1.00 13.79 24 LYS B N 1
ATOM 1412 C CA . LYS B 1 24 ? 25.184 2.688 5.537 1.00 14.85 24 LYS B CA 1
ATOM 1413 C C . LYS B 1 24 ? 26.174 2.242 4.504 1.00 13.60 24 LYS B C 1
ATOM 1414 O O . LYS B 1 24 ? 27.278 1.806 4.878 1.00 16.70 24 LYS B O 1
ATOM 1420 N N . ASP B 1 25 ? 25.859 2.272 3.213 1.00 13.55 25 ASP B N 1
ATOM 1421 C CA . ASP B 1 25 ? 26.627 1.582 2.179 1.00 12.77 25 ASP B CA 1
ATOM 1422 C C . ASP B 1 25 ? 27.455 2.528 1.321 1.00 12.80 25 ASP B C 1
ATOM 1423 O O . ASP B 1 25 ? 28.027 2.136 0.299 1.00 13.06 25 ASP B O 1
ATOM 1428 N N . PHE B 1 26 ? 27.554 3.791 1.762 1.00 13.95 26 PHE B N 1
ATOM 1429 C CA . PHE B 1 26 ? 28.127 4.843 0.939 1.00 13.41 26 PHE B CA 1
ATOM 1430 C C . PHE B 1 26 ? 29.576 4.656 0.636 1.00 12.95 26 PHE B C 1
ATOM 1431 O O . PHE B 1 26 ? 30.009 5.186 -0.395 1.00 13.95 26 PHE B O 1
ATOM 1439 N N . ILE B 1 27 ? 30.405 3.989 1.407 1.00 13.01 27 ILE B N 1
ATOM 1440 C CA . ILE B 1 27 ? 31.821 3.856 1.033 1.00 13.50 27 ILE B CA 1
ATOM 1441 C C . ILE B 1 27 ? 31.958 3.205 -0.305 1.00 13.07 27 ILE B C 1
ATOM 1442 O O . ILE B 1 27 ? 32.817 3.596 -1.132 1.00 13.72 27 ILE B O 1
ATOM 1451 N N . THR B 1 28 ? 31.144 2.199 -0.548 1.00 13.35 28 THR B N 1
ATOM 1452 C CA . THR B 1 28 ? 31.189 1.455 -1.814 1.00 13.14 28 THR B CA 1
ATOM 1453 C C . THR B 1 28 ? 30.303 2.049 -2.874 1.00 11.70 28 THR B C 1
ATOM 1454 O O . THR B 1 28 ? 30.664 2.145 -4.040 1.00 13.89 28 THR B O 1
ATOM 1458 N N . VAL B 1 29 ? 29.106 2.497 -2.511 1.00 11.64 29 VAL B N 1
ATOM 1459 C CA . VAL B 1 29 ? 28.133 2.909 -3.459 1.00 11.90 29 VAL B CA 1
ATOM 1460 C C . VAL B 1 29 ? 28.438 4.318 -4.035 1.00 11.77 29 VAL B C 1
ATOM 1461 O O . VAL B 1 29 ? 28.190 4.521 -5.243 1.00 12.73 29 VAL B O 1
ATOM 1465 N N . VAL B 1 30 ? 28.938 5.258 -3.263 1.00 11.39 30 VAL B N 1
ATOM 1466 C CA . VAL B 1 30 ? 29.155 6.601 -3.848 1.00 12.05 30 VAL B CA 1
ATOM 1467 C C . VAL B 1 30 ? 30.114 6.600 -5.004 1.00 11.77 30 VAL B C 1
ATOM 1468 O O . VAL B 1 30 ? 29.784 7.170 -6.077 1.00 12.89 30 VAL B O 1
ATOM 1472 N N . PRO B 1 31 ? 31.297 5.938 -4.947 1.00 12.81 31 PRO B N 1
ATOM 1473 C CA . PRO B 1 31 ? 32.145 5.906 -6.157 1.00 13.11 31 PRO B CA 1
ATOM 1474 C C . PRO B 1 31 ? 31.531 5.162 -7.308 1.00 13.33 31 PRO B C 1
ATOM 1475 O O . PRO B 1 31 ? 31.828 5.417 -8.495 1.00 17.00 31 PRO B O 1
ATOM 1479 N N . LYS B 1 32 ? 30.662 4.196 -7.013 1.00 13.28 32 LYS B N 1
ATOM 1480 C CA . LYS B 1 32 ? 30.037 3.453 -8.089 1.00 13.91 32 LYS B CA 1
ATOM 1481 C C . LYS B 1 32 ? 29.022 4.288 -8.884 1.00 15.02 32 LYS B C 1
ATOM 1482 O O . LYS B 1 32 ? 28.923 4.178 -10.100 1.00 17.22 32 LYS B O 1
ATOM 1488 N N . VAL B 1 33 ? 28.258 5.110 -8.146 1.00 13.61 33 VAL B N 1
ATOM 1489 C CA . VAL B 1 33 ? 27.208 5.872 -8.820 1.00 14.21 33 VAL B CA 1
ATOM 1490 C C . VAL B 1 33 ? 27.650 7.260 -9.239 1.00 13.32 33 VAL B C 1
ATOM 1491 O O . VAL B 1 33 ? 26.927 7.855 -10.078 1.00 14.92 33 VAL B O 1
ATOM 1495 N N . LEU B 1 34 ? 28.765 7.769 -8.768 1.00 13.14 34 LEU B N 1
ATOM 1496 C CA . LEU B 1 34 ? 29.373 9.013 -9.227 1.00 12.52 34 LEU B CA 1
ATOM 1497 C C . LEU B 1 34 ? 30.737 8.714 -9.818 1.00 13.38 34 LEU B C 1
ATOM 1498 O O . LEU B 1 34 ? 31.749 9.329 -9.365 1.00 13.41 34 LEU B O 1
ATOM 1503 N N . PRO B 1 35 ? 30.876 7.845 -10.778 1.00 13.74 35 PRO B N 1
ATOM 1504 C CA . PRO B 1 35 ? 32.200 7.344 -11.175 1.00 14.69 35 PRO B CA 1
ATOM 1505 C C . PRO B 1 35 ? 33.081 8.355 -11.902 1.00 14.76 35 PRO B C 1
ATOM 1506 O O . PRO B 1 35 ? 34.289 8.099 -12.001 1.00 18.20 35 PRO B O 1
ATOM 1510 N N . HIS B 1 36 ? 32.512 9.446 -12.393 1.00 13.85 36 HIS B N 1
ATOM 1511 C CA . HIS B 1 36 ? 33.327 10.476 -13.015 1.00 15.51 36 HIS B CA 1
ATOM 1512 C C . HIS B 1 36 ? 33.661 11.609 -12.030 1.00 15.35 36 HIS B C 1
ATOM 1513 O O . HIS B 1 36 ? 34.300 12.585 -12.462 1.00 19.21 36 HIS B O 1
ATOM 1520 N N . ILE B 1 37 ? 33.258 11.512 -10.809 1.00 13.75 37 ILE B N 1
ATOM 1521 C CA . ILE B 1 37 ? 33.483 12.523 -9.773 1.00 14.06 37 ILE B CA 1
ATOM 1522 C C . ILE B 1 37 ? 34.278 11.964 -8.590 1.00 13.66 37 ILE B C 1
ATOM 1523 O O . ILE B 1 37 ? 35.323 12.524 -8.247 1.00 14.87 37 ILE B O 1
ATOM 1528 N N . VAL B 1 38 ? 33.798 10.892 -7.978 1.00 13.67 38 VAL B N 1
ATOM 1529 C CA . VAL B 1 38 ? 34.379 10.359 -6.742 1.00 12.92 38 VAL B CA 1
ATOM 1530 C C . VAL B 1 38 ? 35.237 9.141 -7.069 1.00 13.75 38 VAL B C 1
ATOM 1531 O O . VAL B 1 38 ? 34.736 8.164 -7.585 1.00 15.31 38 VAL B O 1
ATOM 1535 N N . LYS B 1 39 ? 36.530 9.245 -6.719 1.00 13.87 39 LYS B N 1
ATOM 1536 C CA . LYS B 1 39 ? 37.456 8.167 -6.860 1.00 14.60 39 LYS B CA 1
ATOM 1537 C C . LYS B 1 39 ? 37.274 7.107 -5.761 1.00 14.56 39 LYS B C 1
ATOM 1538 O O . LYS B 1 39 ? 37.246 5.893 -6.058 1.00 16.69 39 LYS B O 1
ATOM 1544 N N . ASP B 1 40 ? 37.204 7.508 -4.518 1.00 13.93 40 ASP B N 1
ATOM 1545 C CA . ASP B 1 40 ? 37.127 6.618 -3.364 1.00 14.49 40 ASP B CA 1
ATOM 1546 C C . ASP B 1 40 ? 36.643 7.376 -2.143 1.00 13.08 40 ASP B C 1
ATOM 1547 O O . ASP B 1 40 ? 36.644 8.648 -2.142 1.00 13.37 40 ASP B O 1
ATOM 1552 N N . VAL B 1 41 ? 36.243 6.648 -1.140 1.00 13.81 41 VAL B N 1
ATOM 1553 C CA . VAL B 1 41 ? 35.849 7.188 0.154 1.00 13.27 41 VAL B CA 1
ATOM 1554 C C . VAL B 1 41 ? 36.689 6.542 1.241 1.00 13.92 41 VAL B C 1
ATOM 1555 O O . VAL B 1 41 ? 36.625 5.323 1.397 1.00 16.82 41 VAL B O 1
ATOM 1559 N N . GLN B 1 42 ? 37.444 7.320 1.968 1.00 13.90 42 GLN B N 1
ATOM 1560 C CA . GLN B 1 42 ? 38.283 6.809 3.067 1.00 14.02 42 GLN B CA 1
ATOM 1561 C C . GLN B 1 42 ? 37.534 7.023 4.381 1.00 14.19 42 GLN B C 1
ATOM 1562 O O . GLN B 1 42 ? 36.986 8.083 4.638 1.00 15.28 42 GLN B O 1
ATOM 1568 N N . LEU B 1 43 ? 37.578 6.003 5.207 1.00 16.87 43 LEU B N 1
ATOM 1569 C CA . LEU B 1 43 ? 37.012 6.026 6.531 1.00 16.91 43 LEU B CA 1
ATOM 1570 C C . LEU B 1 43 ? 38.130 6.454 7.468 1.00 17.89 43 LEU B C 1
ATOM 1571 O O . LEU B 1 43 ? 39.101 5.699 7.623 1.00 22.73 43 LEU B O 1
ATOM 1576 N N . ILE B 1 44 ? 38.020 7.624 8.036 1.00 16.15 44 ILE B N 1
ATOM 1577 C CA . ILE B 1 44 ? 39.067 8.169 8.895 1.00 17.83 44 ILE B CA 1
ATOM 1578 C C . ILE B 1 44 ? 38.855 7.846 10.360 1.00 19.57 44 ILE B C 1
ATOM 1579 O O . ILE B 1 44 ? 39.830 7.476 11.060 1.00 24.69 44 ILE B O 1
ATOM 1584 N N . GLU B 1 45 ? 37.667 8.011 10.894 1.00 19.35 45 GLU B N 1
ATOM 1585 C CA . GLU B 1 45 ? 37.306 7.820 12.266 1.00 22.88 45 GLU B CA 1
ATOM 1586 C C . GLU B 1 45 ? 35.880 7.247 12.300 1.00 20.12 45 GLU B C 1
ATOM 1587 O O . GLU B 1 45 ? 35.099 7.609 11.434 1.00 19.22 45 GLU B O 1
ATOM 1598 N N . GLY B 1 46 ? 35.602 6.406 13.251 1.00 23.41 46 GLY B N 1
ATOM 1599 C CA . GLY B 1 46 ? 34.275 5.885 13.506 1.00 23.63 46 GLY B CA 1
ATOM 1600 C C . GLY B 1 46 ? 33.959 4.626 12.743 1.00 26.04 46 GLY B C 1
ATOM 1601 O O . GLY B 1 46 ? 34.775 4.032 12.046 1.00 27.60 46 GLY B O 1
ATOM 1602 N N . ASP B 1 47 ? 32.689 4.194 12.875 1.00 30.22 47 ASP B N 1
ATOM 1603 C CA . ASP B 1 47 ? 32.257 2.957 12.240 1.00 37.95 47 ASP B CA 1
ATOM 1604 C C . ASP B 1 47 ? 30.878 3.126 11.606 1.00 36.78 47 ASP B C 1
ATOM 1605 O O . ASP B 1 47 ? 30.185 2.136 11.441 1.00 41.42 47 ASP B O 1
ATOM 1610 N N . GLY B 1 48 ? 30.485 4.339 11.257 1.00 26.36 48 GLY B N 1
ATOM 1611 C CA . GLY B 1 48 ? 29.254 4.538 10.526 1.00 27.13 48 GLY B CA 1
ATOM 1612 C C . GLY B 1 48 ? 28.239 5.374 11.203 1.00 25.75 48 GLY B C 1
ATOM 1613 O O . GLY B 1 48 ? 27.255 5.842 10.608 1.00 27.99 48 GLY B O 1
ATOM 1614 N N . GLY B 1 49 ? 28.332 5.657 12.473 1.00 27.16 49 GLY B N 1
ATOM 1615 C CA . GLY B 1 49 ? 27.266 6.488 13.076 1.00 27.81 49 GLY B CA 1
ATOM 1616 C C . GLY B 1 49 ? 27.759 7.897 13.271 1.00 23.21 49 GLY B C 1
ATOM 1617 O O . GLY B 1 49 ? 28.755 8.326 12.655 1.00 21.63 49 GLY B O 1
ATOM 1618 N N . VAL B 1 50 ? 27.063 8.630 14.134 1.00 24.21 50 VAL B N 1
ATOM 1619 C CA . VAL B 1 50 ? 27.451 9.969 14.419 1.00 23.26 50 VAL B CA 1
ATOM 1620 C C . VAL B 1 50 ? 28.932 9.984 14.852 1.00 22.88 50 VAL B C 1
ATOM 1621 O O . VAL B 1 50 ? 29.395 9.123 15.659 1.00 24.81 50 VAL B O 1
ATOM 1625 N N . GLY B 1 51 ? 29.633 10.937 14.320 1.00 22.32 51 GLY B N 1
ATOM 1626 C CA . GLY B 1 51 ? 31.054 11.187 14.602 1.00 22.78 51 GLY B CA 1
ATOM 1627 C C . GLY B 1 51 ? 31.979 10.533 13.582 1.00 22.36 51 GLY B C 1
ATOM 1628 O O . GLY B 1 51 ? 33.186 10.756 13.619 1.00 25.25 51 GLY B O 1
ATOM 1629 N N . THR B 1 52 ? 31.452 9.737 12.667 1.00 17.99 52 THR B N 1
ATOM 1630 C CA . THR B 1 52 ? 32.239 9.180 11.593 1.00 18.04 52 THR B CA 1
ATOM 1631 C C . THR B 1 52 ? 32.791 10.282 10.689 1.00 16.11 52 THR B C 1
ATOM 1632 O O . THR B 1 52 ? 32.031 11.202 10.346 1.00 16.71 52 THR B O 1
ATOM 1636 N N . ILE B 1 53 ? 34.063 10.199 10.384 1.00 15.06 53 ILE B N 1
ATOM 1637 C CA . ILE B 1 53 ? 34.737 11.113 9.477 1.00 14.77 53 ILE B CA 1
ATOM 1638 C C . ILE B 1 53 ? 35.167 10.364 8.243 1.00 13.45 53 ILE B C 1
ATOM 1639 O O . ILE B 1 53 ? 35.769 9.282 8.312 1.00 14.99 53 ILE B O 1
ATOM 1644 N N . LEU B 1 54 ? 34.835 10.968 7.103 1.00 13.51 54 LEU B N 1
ATOM 1645 C CA . LEU B 1 54 ? 35.090 10.467 5.769 1.00 13.83 54 LEU B CA 1
ATOM 1646 C C . LEU B 1 54 ? 35.939 11.447 4.944 1.00 12.85 54 LEU B C 1
ATOM 1647 O O . LEU B 1 54 ? 35.723 12.638 5.064 1.00 14.11 54 LEU B O 1
ATOM 1652 N N . ILE B 1 55 ? 36.763 10.926 4.071 1.00 12.57 55 ILE B N 1
ATOM 1653 C CA . ILE B 1 55 ? 37.331 11.719 2.992 1.00 12.38 55 ILE B CA 1
ATOM 1654 C C . ILE B 1 55 ? 36.810 11.197 1.661 1.00 12.80 55 ILE B C 1
ATOM 1655 O O . ILE B 1 55 ? 36.981 10.005 1.350 1.00 13.80 55 ILE B O 1
ATOM 1660 N N . PHE B 1 56 ? 36.176 12.039 0.881 1.00 12.18 56 PHE B N 1
ATOM 1661 C CA . PHE B 1 56 ? 35.812 11.761 -0.480 1.00 11.53 56 PHE B CA 1
ATOM 1662 C C . PHE B 1 56 ? 36.948 12.293 -1.376 1.00 12.05 56 PHE B C 1
ATOM 1663 O O . PHE B 1 56 ? 37.130 13.527 -1.398 1.00 13.71 56 PHE B O 1
ATOM 1671 N N . ASN B 1 57 ? 37.690 11.418 -1.957 1.00 12.28 57 ASN B N 1
ATOM 1672 C CA . ASN B 1 57 ? 38.728 11.796 -2.937 1.00 11.95 57 ASN B CA 1
ATOM 1673 C C . ASN B 1 57 ? 38.066 11.865 -4.310 1.00 12.46 57 ASN B C 1
ATOM 1674 O O . ASN B 1 57 ? 37.393 10.920 -4.719 1.00 13.90 57 ASN B O 1
ATOM 1679 N N . PHE B 1 58 ? 38.262 12.973 -5.002 1.00 13.08 58 PHE B N 1
ATOM 1680 C CA . PHE B 1 58 ? 37.691 13.194 -6.323 1.00 12.63 58 PHE B CA 1
ATOM 1681 C C . PHE B 1 58 ? 38.676 12.790 -7.415 1.00 13.58 58 PHE B C 1
ATOM 1682 O O . PHE B 1 58 ? 39.888 12.601 -7.194 1.00 17.22 58 PHE B O 1
ATOM 1690 N N . LEU B 1 59 ? 38.205 12.605 -8.607 1.00 15.48 59 LEU B N 1
ATOM 1691 C CA . LEU B 1 59 ? 39.041 12.273 -9.772 1.00 16.47 59 LEU B CA 1
ATOM 1692 C C . LEU B 1 59 ? 39.968 13.418 -10.082 1.00 18.87 59 LEU B C 1
ATOM 1693 O O . LEU B 1 59 ? 39.729 14.560 -9.691 1.00 19.73 59 LEU B O 1
ATOM 1701 N N . PRO B 1 60 ? 41.093 13.117 -10.739 1.00 22.46 60 PRO B N 1
ATOM 1702 C CA . PRO B 1 60 ? 42.173 14.113 -10.822 1.00 24.77 60 PRO B CA 1
ATOM 1703 C C . PRO B 1 60 ? 41.794 15.369 -11.569 1.00 24.38 60 PRO B C 1
ATOM 1704 O O . PRO B 1 60 ? 42.397 16.437 -11.309 1.00 28.16 60 PRO B O 1
ATOM 1708 N N . GLU B 1 61 ? 40.809 15.367 -12.469 1.00 24.29 61 GLU B N 1
ATOM 1709 C CA . GLU B 1 61 ? 40.413 16.625 -13.135 1.00 26.18 61 GLU B CA 1
ATOM 1710 C C . GLU B 1 61 ? 39.590 17.508 -12.233 1.00 26.79 61 GLU B C 1
ATOM 1711 O O . GLU B 1 61 ? 39.337 18.675 -12.592 1.00 34.53 61 GLU B O 1
ATOM 1717 N N . VAL B 1 62 ? 39.157 17.089 -11.056 1.00 21.51 62 VAL B N 1
ATOM 1718 C CA . VAL B 1 62 ? 38.327 17.852 -10.146 1.00 20.98 62 VAL B CA 1
ATOM 1719 C C . VAL B 1 62 ? 39.207 18.613 -9.162 1.00 21.59 62 VAL B C 1
ATOM 1720 O O . VAL B 1 62 ? 40.097 18.003 -8.532 1.00 22.01 62 VAL B O 1
ATOM 1724 N N . SER B 1 63 ? 38.938 19.912 -8.960 1.00 21.92 63 SER B N 1
ATOM 1725 C CA . SER B 1 63 ? 39.679 20.763 -8.002 1.00 21.46 63 SER B CA 1
ATOM 1726 C C . SER B 1 63 ? 38.719 21.644 -7.246 1.00 20.62 63 SER B C 1
ATOM 1727 O O . SER B 1 63 ? 37.944 22.386 -7.932 1.00 28.67 63 SER B O 1
ATOM 1730 N N . PRO B 1 64 ? 38.677 21.714 -5.945 1.00 19.39 64 PRO B N 1
ATOM 1731 C CA . PRO B 1 64 ? 39.444 20.946 -4.994 1.00 19.37 64 PRO B CA 1
ATOM 1732 C C . PRO B 1 64 ? 39.315 19.426 -5.164 1.00 15.75 64 PRO B C 1
ATOM 1733 O O . PRO B 1 64 ? 38.317 18.928 -5.664 1.00 17.40 64 PRO B O 1
ATOM 1737 N N . SER B 1 65 ? 40.353 18.672 -4.824 1.00 14.65 65 SER B N 1
ATOM 1738 C CA . SER B 1 65 ? 40.450 17.272 -5.113 1.00 14.57 65 SER B CA 1
ATOM 1739 C C . SER B 1 65 ? 39.839 16.366 -4.022 1.00 14.57 65 SER B C 1
ATOM 1740 O O . SER B 1 65 ? 39.870 15.153 -4.258 1.00 13.45 65 SER B O 1
ATOM 1743 N N . TYR B 1 66 ? 39.352 16.891 -2.934 1.00 12.69 66 TYR B N 1
ATOM 1744 C CA . TYR B 1 66 ? 38.747 16.049 -1.878 1.00 12.74 66 TYR B CA 1
ATOM 1745 C C . TYR B 1 66 ? 37.820 16.922 -1.068 1.00 11.82 66 TYR B C 1
ATOM 1746 O O . TYR B 1 66 ? 37.906 18.142 -1.043 1.00 12.75 66 TYR B O 1
ATOM 1755 N N . GLN B 1 67 ? 37.012 16.248 -0.260 1.00 12.02 67 GLN B N 1
ATOM 1756 C CA . GLN B 1 67 ? 36.158 16.868 0.704 1.00 11.57 67 GLN B CA 1
ATOM 1757 C C . GLN B 1 67 ? 36.104 15.950 1.956 1.00 12.27 67 GLN B C 1
ATOM 1758 O O . GLN B 1 67 ? 35.827 14.781 1.782 1.00 13.75 67 GLN B O 1
ATOM 1764 N N . ARG B 1 68 ? 36.400 16.486 3.124 1.00 12.01 68 ARG B N 1
ATOM 1765 C CA . ARG B 1 68 ? 36.327 15.798 4.365 1.00 11.87 68 ARG B CA 1
ATOM 1766 C C . ARG B 1 68 ? 34.974 16.118 5.026 1.00 12.12 68 ARG B C 1
ATOM 1767 O O . ARG B 1 68 ? 34.626 17.284 5.143 1.00 13.04 68 ARG B O 1
ATOM 1775 N N . GLU B 1 69 ? 34.225 15.088 5.411 1.00 12.63 69 GLU B N 1
ATOM 1776 C CA . GLU B 1 69 ? 32.872 15.248 5.986 1.00 12.34 69 GLU B CA 1
ATOM 1777 C C . GLU B 1 69 ? 32.770 14.443 7.295 1.00 12.75 69 GLU B C 1
ATOM 1778 O O . GLU B 1 69 ? 33.436 13.420 7.457 1.00 15.74 69 GLU B O 1
ATOM 1788 N N . GLU B 1 70 ? 31.859 14.867 8.161 1.00 13.18 70 GLU B N 1
ATOM 1789 C CA . GLU B 1 70 ? 31.532 14.215 9.395 1.00 13.73 70 GLU B CA 1
ATOM 1790 C C . GLU B 1 70 ? 30.041 13.936 9.449 1.00 13.49 70 GLU B C 1
ATOM 1791 O O . GLU B 1 70 ? 29.221 14.825 9.133 1.00 14.33 70 GLU B O 1
ATOM 1797 N N . ILE B 1 71 ? 29.683 12.728 9.889 1.00 13.54 71 ILE B N 1
ATOM 1798 C CA . ILE B 1 71 ? 28.279 12.433 10.127 1.00 13.62 71 ILE B CA 1
ATOM 1799 C C . ILE B 1 71 ? 27.935 13.069 11.468 1.00 14.82 71 ILE B C 1
ATOM 1800 O O . ILE B 1 71 ? 28.389 12.696 12.521 1.00 17.61 71 ILE B O 1
ATOM 1805 N N . THR B 1 72 ? 27.105 14.113 11.397 1.00 16.30 72 THR B N 1
ATOM 1806 C CA . THR B 1 72 ? 26.718 14.829 12.575 1.00 17.65 72 THR B CA 1
ATOM 1807 C C . THR B 1 72 ? 25.340 14.490 13.120 1.00 18.85 72 THR B C 1
ATOM 1808 O O . THR B 1 72 ? 25.081 14.787 14.304 1.00 23.51 72 THR B O 1
ATOM 1812 N N . GLU B 1 73 ? 24.478 13.923 12.330 1.00 18.01 73 GLU B N 1
ATOM 1813 C CA . GLU B 1 73 ? 23.146 13.500 12.766 1.00 18.19 73 GLU B CA 1
ATOM 1814 C C . GLU B 1 73 ? 22.869 12.157 12.127 1.00 17.33 73 GLU B C 1
ATOM 1815 O O . GLU B 1 73 ? 23.197 11.939 10.945 1.00 16.55 73 GLU B O 1
ATOM 1821 N N . PHE B 1 74 ? 22.234 11.291 12.897 1.00 18.32 74 PHE B N 1
ATOM 1822 C CA . PHE B 1 74 ? 21.873 9.964 12.394 1.00 16.68 74 PHE B CA 1
ATOM 1823 C C . PHE B 1 74 ? 20.691 9.458 13.228 1.00 18.83 74 PHE B C 1
ATOM 1824 O O . PHE B 1 74 ? 20.841 9.138 14.425 1.00 23.13 74 PHE B O 1
ATOM 1832 N N . ASP B 1 75 ? 19.528 9.378 12.605 1.00 18.74 75 ASP B N 1
ATOM 1833 C CA . ASP B 1 75 ? 18.302 8.961 13.358 1.00 19.59 75 ASP B CA 1
ATOM 1834 C C . ASP B 1 75 ? 17.628 7.858 12.575 1.00 20.66 75 ASP B C 1
ATOM 1835 O O . ASP B 1 75 ? 17.009 8.093 11.541 1.00 20.48 75 ASP B O 1
ATOM 1840 N N . GLU B 1 76 ? 17.767 6.627 13.028 1.00 23.06 76 GLU B N 1
ATOM 1841 C CA . GLU B 1 76 ? 17.109 5.496 12.363 1.00 27.60 76 GLU B CA 1
ATOM 1842 C C . GLU B 1 76 ? 15.610 5.634 12.345 1.00 29.77 76 GLU B C 1
ATOM 1843 O O . GLU B 1 76 ? 14.968 5.334 11.328 1.00 33.05 76 GLU B O 1
ATOM 1849 N N . SER B 1 77 ? 15.057 6.104 13.441 1.00 30.73 77 SER B N 1
ATOM 1850 C CA . SER B 1 77 ? 13.607 6.133 13.577 1.00 35.61 77 SER B CA 1
ATOM 1851 C C . SER B 1 77 ? 12.988 7.072 12.570 1.00 32.20 77 SER B C 1
ATOM 1852 O O . SER B 1 77 ? 11.882 6.797 12.059 1.00 39.93 77 SER B O 1
ATOM 1857 N N . SER B 1 78 ? 13.643 8.181 12.329 1.00 28.61 78 SER B N 1
ATOM 1858 C CA . SER B 1 78 ? 13.053 9.171 11.416 1.00 27.41 78 SER B CA 1
ATOM 1859 C C . SER B 1 78 ? 13.750 9.142 10.056 1.00 23.96 78 SER B C 1
ATOM 1860 O O . SER B 1 78 ? 13.373 9.934 9.191 1.00 25.15 78 SER B O 1
ATOM 1863 N N . HIS B 1 79 ? 14.707 8.295 9.842 1.00 20.36 79 HIS B N 1
ATOM 1864 C CA . HIS B 1 79 ? 15.409 8.173 8.581 1.00 19.33 79 HIS B CA 1
ATOM 1865 C C . HIS B 1 79 ? 16.018 9.521 8.151 1.00 16.90 79 HIS B C 1
ATOM 1866 O O . HIS B 1 79 ? 15.817 9.954 7.012 1.00 17.54 79 HIS B O 1
ATOM 1873 N N . GLU B 1 80 ? 16.771 10.051 9.094 1.00 17.35 80 GLU B N 1
ATOM 1874 C CA . GLU B 1 80 ? 17.492 11.291 8.895 1.00 17.10 80 GLU B CA 1
ATOM 1875 C C . GLU B 1 80 ? 18.986 11.116 9.054 1.00 15.24 80 GLU B C 1
ATOM 1876 O O . GLU B 1 80 ? 19.405 10.491 10.037 1.00 17.57 80 GLU B O 1
ATOM 1882 N N . ILE B 1 81 ? 19.766 11.642 8.135 1.00 14.46 81 ILE B N 1
ATOM 1883 C CA . ILE B 1 81 ? 21.228 11.653 8.254 1.00 14.44 81 ILE B CA 1
ATOM 1884 C C . ILE B 1 81 ? 21.749 12.986 7.835 1.00 14.18 81 ILE B C 1
ATOM 1885 O O . ILE B 1 81 ? 21.292 13.535 6.822 1.00 15.66 81 ILE B O 1
ATOM 1890 N N . GLY B 1 82 ? 22.692 13.540 8.580 1.00 14.43 82 GLY B N 1
ATOM 1891 C CA . GLY B 1 82 ? 23.258 14.803 8.284 1.00 15.05 82 GLY B CA 1
ATOM 1892 C C . GLY B 1 82 ? 24.790 14.677 8.203 1.00 13.74 82 GLY B C 1
ATOM 1893 O O . GLY B 1 82 ? 25.355 13.999 9.084 1.00 15.25 82 GLY B O 1
ATOM 1894 N N . LEU B 1 83 ? 25.338 15.280 7.195 1.00 14.31 83 LEU B N 1
ATOM 1895 C CA . LEU B 1 83 ? 26.767 15.284 6.945 1.00 15.28 83 LEU B CA 1
ATOM 1896 C C . LEU B 1 83 ? 27.295 16.738 6.874 1.00 14.28 83 LEU B C 1
ATOM 1897 O O . LEU B 1 83 ? 26.763 17.521 6.098 1.00 15.24 83 LEU B O 1
ATOM 1902 N N . GLN B 1 84 ? 28.308 17.035 7.632 1.00 14.06 84 GLN B N 1
ATOM 1903 C CA . GLN B 1 84 ? 28.905 18.346 7.644 1.00 13.91 84 GLN B CA 1
ATOM 1904 C C . GLN B 1 84 ? 30.262 18.307 6.940 1.00 13.38 84 GLN B C 1
ATOM 1905 O O . GLN B 1 84 ? 31.073 17.446 7.204 1.00 14.75 84 GLN B O 1
ATOM 1911 N N . VAL B 1 85 ? 30.488 19.299 6.067 1.00 13.29 85 VAL B N 1
ATOM 1912 C CA . VAL B 1 85 ? 31.811 19.460 5.485 1.00 13.35 85 VAL B CA 1
ATOM 1913 C C . VAL B 1 85 ? 32.693 20.126 6.525 1.00 13.99 85 VAL B C 1
ATOM 1914 O O . VAL B 1 85 ? 32.390 21.179 7.035 1.00 17.53 85 VAL B O 1
ATOM 1918 N N . ILE B 1 86 ? 33.841 19.457 6.818 1.00 14.28 86 ILE B N 1
ATOM 1919 C CA . ILE B 1 86 ? 34.717 20.001 7.807 1.00 15.73 86 ILE B CA 1
ATOM 1920 C C . ILE B 1 86 ? 36.062 20.475 7.273 1.00 15.91 86 ILE B C 1
ATOM 1921 O O . ILE B 1 86 ? 36.714 21.277 7.963 1.00 20.56 86 ILE B O 1
ATOM 1926 N N . GLU B 1 87 ? 36.451 20.085 6.083 1.00 14.83 87 GLU B N 1
ATOM 1927 C CA . GLU B 1 87 ? 37.710 20.539 5.490 1.00 15.35 87 GLU B CA 1
ATOM 1928 C C . GLU B 1 87 ? 37.675 20.282 3.993 1.00 13.25 87 GLU B C 1
ATOM 1929 O O . GLU B 1 87 ? 37.086 19.282 3.562 1.00 14.73 87 GLU B O 1
ATOM 1935 N N . GLY B 1 88 ? 38.297 21.126 3.199 1.00 13.93 88 GLY B N 1
ATOM 1936 C CA . GLY B 1 88 ? 38.368 20.949 1.783 1.00 14.47 88 GLY B CA 1
ATOM 1937 C C . GLY B 1 88 ? 37.031 21.164 1.104 1.00 14.00 88 GLY B C 1
ATOM 1938 O O . GLY B 1 88 ? 36.112 21.735 1.653 1.00 14.74 88 GLY B O 1
ATOM 1939 N N . GLY B 1 89 ? 36.915 20.729 -0.148 1.00 15.98 89 GLY B N 1
ATOM 1940 C CA . GLY B 1 89 ? 35.696 20.783 -0.879 1.00 15.58 89 GLY B CA 1
ATOM 1941 C C . GLY B 1 89 ? 35.126 22.198 -0.861 1.00 13.81 89 GLY B C 1
ATOM 1942 O O . GLY B 1 89 ? 35.838 23.184 -1.093 1.00 13.99 89 GLY B O 1
ATOM 1943 N N . TYR B 1 90 ? 33.855 22.336 -0.499 1.00 12.72 90 TYR B N 1
ATOM 1944 C CA . TYR B 1 90 ? 33.205 23.621 -0.474 1.00 13.29 90 TYR B CA 1
ATOM 1945 C C . TYR B 1 90 ? 33.834 24.613 0.513 1.00 13.53 90 TYR B C 1
ATOM 1946 O O . TYR B 1 90 ? 33.757 25.801 0.316 1.00 14.67 90 TYR B O 1
ATOM 1955 N N . LEU B 1 91 ? 34.409 24.086 1.600 1.00 13.88 91 LEU B N 1
ATOM 1956 C CA . LEU B 1 91 ? 35.079 24.904 2.603 1.00 15.78 91 LEU B CA 1
ATOM 1957 C C . LEU B 1 91 ? 36.460 25.313 2.140 1.00 20.53 91 LEU B C 1
ATOM 1958 O O . LEU B 1 91 ? 37.194 25.866 2.963 1.00 20.84 91 LEU B O 1
ATOM 1963 N N . SER B 1 92 ? 36.847 25.014 0.900 1.00 14.69 92 SER B N 1
ATOM 1964 C CA . SER B 1 92 ? 37.965 25.582 0.180 1.00 16.99 92 SER B CA 1
ATOM 1965 C C . SER B 1 92 ? 37.519 26.404 -1.017 1.00 15.93 92 SER B C 1
ATOM 1966 O O . SER B 1 92 ? 38.392 26.857 -1.786 1.00 19.40 92 SER B O 1
ATOM 1969 N N . GLN B 1 93 ? 36.235 26.660 -1.129 1.00 15.84 93 GLN B N 1
ATOM 1970 C CA . GLN B 1 93 ? 35.645 27.420 -2.245 1.00 16.32 93 GLN B CA 1
ATOM 1971 C C . GLN B 1 93 ? 34.824 28.608 -1.757 1.00 16.37 93 GLN B C 1
ATOM 1972 O O . GLN B 1 93 ? 34.007 29.143 -2.492 1.00 20.30 93 GLN B O 1
ATOM 1978 N N . GLY B 1 94 ? 35.032 29.053 -0.508 1.00 15.58 94 GLY B N 1
ATOM 1979 C CA . GLY B 1 94 ? 34.435 30.270 0.022 1.00 16.39 94 GLY B CA 1
ATOM 1980 C C . GLY B 1 94 ? 33.367 30.061 1.018 1.00 15.46 94 GLY B C 1
ATOM 1981 O O . GLY B 1 94 ? 32.845 31.046 1.587 1.00 17.07 94 GLY B O 1
ATOM 1982 N N . LEU B 1 95 ? 32.924 28.823 1.238 1.00 14.50 95 LEU B N 1
ATOM 1983 C CA . LEU B 1 95 ? 31.964 28.533 2.330 1.00 14.23 95 LEU B CA 1
ATOM 1984 C C . LEU B 1 95 ? 32.736 28.498 3.664 1.00 14.44 95 LEU B C 1
ATOM 1985 O O . LEU B 1 95 ? 33.835 27.962 3.703 1.00 15.93 95 LEU B O 1
ATOM 1990 N N . SER B 1 96 ? 32.143 29.061 4.708 1.00 15.65 96 SER B N 1
ATOM 1991 C CA . SER B 1 96 ? 32.639 28.932 6.063 1.00 16.97 96 SER B CA 1
ATOM 1992 C C . SER B 1 96 ? 31.934 27.815 6.846 1.00 14.59 96 SER B C 1
ATOM 1993 O O . SER B 1 96 ? 32.428 27.340 7.869 1.00 19.67 96 SER B O 1
ATOM 1996 N N . TYR B 1 97 ? 30.754 27.387 6.358 1.00 14.52 97 TYR B N 1
ATOM 1997 C CA . TYR B 1 97 ? 29.926 26.372 7.012 1.00 13.00 97 TYR B CA 1
ATOM 1998 C C . TYR B 1 97 ? 29.128 25.653 5.899 1.00 12.88 97 TYR B C 1
ATOM 1999 O O . TYR B 1 97 ? 28.592 26.333 5.051 1.00 13.21 97 TYR B O 1
ATOM 2008 N N . TYR B 1 98 ? 29.012 24.364 5.962 1.00 13.52 98 TYR B N 1
ATOM 2009 C CA . TYR B 1 98 ? 28.191 23.619 5.012 1.00 12.74 98 TYR B CA 1
ATOM 2010 C C . TYR B 1 98 ? 27.778 22.275 5.589 1.00 11.95 98 TYR B C 1
ATOM 2011 O O . TYR B 1 98 ? 28.637 21.489 5.981 1.00 13.39 98 TYR B O 1
ATOM 2020 N N . LYS B 1 99 ? 26.448 22.058 5.620 1.00 12.43 99 LYS B N 1
ATOM 2021 C CA . LYS B 1 99 ? 25.899 20.814 6.097 1.00 14.08 99 LYS B CA 1
ATOM 2022 C C . LYS B 1 99 ? 24.732 20.413 5.200 1.00 13.96 99 LYS B C 1
ATOM 2023 O O . LYS B 1 99 ? 23.961 21.271 4.793 1.00 15.71 99 LYS B O 1
ATOM 2029 N N . THR B 1 100 ? 24.672 19.135 4.937 1.00 13.76 100 THR B N 1
ATOM 2030 C CA . THR B 1 100 ? 23.569 18.522 4.131 1.00 13.80 100 THR B CA 1
ATOM 2031 C C . THR B 1 100 ? 22.808 17.537 5.007 1.00 12.85 100 THR B C 1
ATOM 2032 O O . THR B 1 100 ? 23.403 16.614 5.543 1.00 14.39 100 THR B O 1
ATOM 2036 N N . THR B 1 101 ? 21.501 17.714 5.141 1.00 13.93 101 THR B N 1
ATOM 2037 C CA . THR B 1 101 ? 20.675 16.824 5.879 1.00 14.39 101 THR B CA 1
ATOM 2038 C C . THR B 1 101 ? 19.623 16.202 4.931 1.00 13.88 101 THR B C 1
ATOM 2039 O O . THR B 1 101 ? 18.947 16.915 4.199 1.00 15.06 101 THR B O 1
ATOM 2043 N N . PHE B 1 102 ? 19.603 14.886 4.955 1.00 13.21 102 PHE B N 1
ATOM 2044 C CA . PHE B 1 102 ? 18.643 14.099 4.190 1.00 13.84 102 PHE B CA 1
ATOM 2045 C C . PHE B 1 102 ? 17.581 13.541 5.171 1.00 14.34 102 PHE B C 1
ATOM 2046 O O . PHE B 1 102 ? 17.943 12.919 6.166 1.00 16.19 102 PHE B O 1
ATOM 2054 N N . LYS B 1 103 ? 16.315 13.710 4.813 1.00 15.55 103 LYS B N 1
ATOM 2055 C CA . LYS B 1 103 ? 15.236 13.119 5.563 1.00 15.91 103 LYS B CA 1
ATOM 2056 C C . LYS B 1 103 ? 14.342 12.350 4.635 1.00 16.57 103 LYS B C 1
ATOM 2057 O O . LYS B 1 103 ? 13.880 12.916 3.645 1.00 18.82 103 LYS B O 1
ATOM 2063 N N . LEU B 1 104 ? 14.096 11.069 4.921 1.00 16.75 104 LEU B N 1
ATOM 2064 C CA . LEU B 1 104 ? 13.350 10.226 4.013 1.00 16.21 104 LEU B CA 1
ATOM 2065 C C . LEU B 1 104 ? 11.988 9.869 4.603 1.00 19.50 104 LEU B C 1
ATOM 2066 O O . LEU B 1 104 ? 11.864 9.638 5.778 1.00 20.78 104 LEU B O 1
ATOM 2071 N N . SER B 1 105 ? 10.967 9.814 3.700 1.00 18.85 105 SER B N 1
ATOM 2072 C CA . SER B 1 105 ? 9.694 9.352 4.224 1.00 23.28 105 SER B CA 1
ATOM 2073 C C . SER B 1 105 ? 8.965 8.566 3.141 1.00 24.54 105 SER B C 1
ATOM 2074 O O . SER B 1 105 ? 9.172 8.764 1.941 1.00 23.14 105 SER B O 1
ATOM 2077 N N . GLU B 1 106 ? 8.148 7.647 3.599 1.00 26.10 106 GLU B N 1
ATOM 2078 C CA . GLU B 1 106 ? 7.404 6.810 2.664 1.00 24.37 106 GLU B CA 1
ATOM 2079 C C . GLU B 1 106 ? 6.222 7.526 2.064 1.00 28.18 106 GLU B C 1
ATOM 2080 O O . GLU B 1 106 ? 5.387 8.078 2.793 1.00 31.97 106 GLU B O 1
ATOM 2086 N N . ILE B 1 107 ? 6.129 7.512 0.742 1.00 27.92 107 ILE B N 1
ATOM 2087 C CA . ILE B 1 107 ? 4.966 8.068 0.086 1.00 33.92 107 ILE B CA 1
ATOM 2088 C C . ILE B 1 107 ? 4.044 6.929 -0.370 1.00 37.29 107 ILE B C 1
ATOM 2089 O O . ILE B 1 107 ? 2.866 6.994 -0.094 1.00 49.83 107 ILE B O 1
ATOM 2094 N N . GLU B 1 108 ? 4.666 5.946 -1.020 1.00 35.45 108 GLU B N 1
ATOM 2095 C CA . GLU B 1 108 ? 3.935 4.696 -1.356 1.00 40.49 108 GLU B CA 1
ATOM 2096 C C . GLU B 1 108 ? 4.853 3.536 -1.111 1.00 43.29 108 GLU B C 1
ATOM 2097 O O . GLU B 1 108 ? 5.987 3.748 -0.607 1.00 42.57 108 GLU B O 1
ATOM 2103 N N . GLU B 1 109 ? 4.527 2.334 -1.524 1.00 44.65 109 GLU B N 1
ATOM 2104 C CA . GLU B 1 109 ? 5.417 1.180 -1.293 1.00 39.89 109 GLU B CA 1
ATOM 2105 C C . GLU B 1 109 ? 6.773 1.374 -1.899 1.00 38.87 109 GLU B C 1
ATOM 2106 O O . GLU B 1 109 ? 7.811 1.185 -1.258 1.00 35.77 109 GLU B O 1
ATOM 2112 N N . ASP B 1 110 ? 6.714 1.771 -3.161 1.00 39.32 110 ASP B N 1
ATOM 2113 C CA . ASP B 1 110 ? 7.931 1.965 -3.952 1.00 38.87 110 ASP B CA 1
ATOM 2114 C C . ASP B 1 110 ? 8.138 3.415 -4.305 1.00 33.45 110 ASP B C 1
ATOM 2115 O O . ASP B 1 110 ? 8.630 3.722 -5.393 1.00 38.94 110 ASP B O 1
ATOM 2120 N N . LYS B 1 111 ? 7.745 4.322 -3.406 1.00 29.41 111 LYS B N 1
ATOM 2121 C CA . LYS B 1 111 ? 8.099 5.717 -3.619 1.00 27.96 111 LYS B CA 1
ATOM 2122 C C . LYS B 1 111 ? 8.476 6.349 -2.306 1.00 23.52 111 LYS B C 1
ATOM 2123 O O . LYS B 1 111 ? 7.782 6.140 -1.312 1.00 30.33 111 LYS B O 1
ATOM 2129 N N . THR B 1 112 ? 9.565 7.092 -2.281 1.00 21.31 112 THR B N 1
ATOM 2130 C CA . THR B 1 112 ? 10.141 7.718 -1.120 1.00 20.04 112 THR B CA 1
ATOM 2131 C C . THR B 1 112 ? 10.448 9.179 -1.434 1.00 20.07 112 THR B C 1
ATOM 2132 O O . THR B 1 112 ? 11.049 9.501 -2.464 1.00 21.86 112 THR B O 1
ATOM 2139 N N . LEU B 1 113 ? 9.996 10.007 -0.524 1.00 20.29 113 LEU B N 1
ATOM 2140 C CA . LEU B 1 113 ? 10.301 11.432 -0.586 1.00 18.02 113 LEU B CA 1
ATOM 2141 C C . LEU B 1 113 ? 11.610 11.684 0.131 1.00 16.66 113 LEU B C 1
ATOM 2142 O O . LEU B 1 113 ? 11.783 11.245 1.277 1.00 18.53 113 LEU B O 1
ATOM 2147 N N . VAL B 1 114 ? 12.542 12.353 -0.538 1.00 15.89 114 VAL B N 1
ATOM 2148 C CA . VAL B 1 114 ? 13.774 12.783 0.096 1.00 14.88 114 VAL B CA 1
ATOM 2149 C C . VAL B 1 114 ? 13.727 14.336 0.223 1.00 14.60 114 VAL B C 1
ATOM 2150 O O . VAL B 1 114 ? 13.717 15.031 -0.785 1.00 16.42 114 VAL B O 1
ATOM 2154 N N . ASN B 1 115 ? 13.675 14.785 1.454 1.00 14.66 115 ASN B N 1
ATOM 2155 C CA . ASN B 1 115 ? 13.825 16.203 1.810 1.00 15.28 115 ASN B CA 1
ATOM 2156 C C . ASN B 1 115 ? 15.331 16.473 2.043 1.00 15.90 115 ASN B C 1
ATOM 2157 O O . ASN B 1 115 ? 15.968 15.746 2.801 1.00 17.79 115 ASN B O 1
ATOM 2162 N N . VAL B 1 116 ? 15.817 17.515 1.381 1.00 14.29 116 VAL B N 1
ATOM 2163 C CA . VAL B 1 116 ? 17.218 17.931 1.531 1.00 15.20 116 VAL B CA 1
ATOM 2164 C C . VAL B 1 116 ? 17.272 19.329 2.086 1.00 13.80 116 VAL B C 1
ATOM 2165 O O . VAL B 1 116 ? 16.698 20.257 1.534 1.00 14.77 116 VAL B O 1
ATOM 2169 N N . LYS B 1 117 ? 17.968 19.486 3.189 1.00 13.62 117 LYS B N 1
ATOM 2170 C CA . LYS B 1 117 ? 18.182 20.756 3.843 1.00 13.89 117 LYS B CA 1
ATOM 2171 C C . LYS B 1 117 ? 19.723 21.028 3.784 1.00 13.48 117 LYS B C 1
ATOM 2172 O O . LYS B 1 117 ? 20.486 20.267 4.323 1.00 15.70 117 LYS B O 1
ATOM 2181 N N . ILE B 1 118 ? 20.066 22.105 3.137 1.00 13.26 118 ILE B N 1
ATOM 2182 C CA . ILE B 1 118 ? 21.483 22.573 3.094 1.00 13.57 118 ILE B CA 1
ATOM 2183 C C . ILE B 1 118 ? 21.551 23.802 3.999 1.00 13.56 118 ILE B C 1
ATOM 2184 O O . ILE B 1 118 ? 20.818 24.768 3.789 1.00 15.11 118 ILE B O 1
ATOM 2189 N N . SER B 1 119 ? 22.428 23.697 4.979 1.00 13.59 119 SER B N 1
ATOM 2190 C CA . SER B 1 119 ? 22.705 24.799 5.935 1.00 14.88 119 SER B CA 1
ATOM 2191 C C . SER B 1 119 ? 24.061 25.319 5.588 1.00 13.38 119 SER B C 1
ATOM 2192 O O . SER B 1 119 ? 25.011 24.522 5.500 1.00 15.03 119 SER B O 1
ATOM 2195 N N . TYR B 1 120 ? 24.243 26.617 5.374 1.00 13.69 120 TYR B N 1
ATOM 2196 C CA . TYR B 1 120 ? 25.501 27.130 4.852 1.00 13.69 120 TYR B CA 1
ATOM 2197 C C . TYR B 1 120 ? 25.715 28.577 5.277 1.00 14.24 120 TYR B C 1
ATOM 2198 O O . TYR B 1 120 ? 24.808 29.326 5.634 1.00 15.54 120 TYR B O 1
ATOM 2207 N N . ASP B 1 121 ? 26.982 28.975 5.160 1.00 15.05 121 ASP B N 1
ATOM 2208 C CA . ASP B 1 121 ? 27.344 30.399 5.275 1.00 14.92 121 ASP B CA 1
ATOM 2209 C C . ASP B 1 121 ? 28.616 30.622 4.458 1.00 15.01 121 ASP B C 1
ATOM 2210 O O . ASP B 1 121 ? 29.410 29.649 4.279 1.00 16.79 121 ASP B O 1
ATOM 2215 N N . HIS B 1 122 ? 28.828 31.799 3.970 1.00 16.65 122 HIS B N 1
ATOM 2216 C CA . HIS B 1 122 ? 29.985 32.201 3.198 1.00 15.80 122 HIS B CA 1
ATOM 2217 C C . HIS B 1 122 ? 30.937 33.098 4.037 1.00 15.91 122 HIS B C 1
ATOM 2218 O O . HIS B 1 122 ? 30.499 33.882 4.873 1.00 19.28 122 HIS B O 1
ATOM 2225 N N . ASP B 1 123 ? 32.185 32.962 3.711 1.00 15.78 123 ASP B N 1
ATOM 2226 C CA . ASP B 1 123 ? 33.214 33.826 4.303 1.00 16.29 123 ASP B CA 1
ATOM 2227 C C . ASP B 1 123 ? 33.329 35.101 3.467 1.00 15.50 123 ASP B C 1
ATOM 2228 O O . ASP B 1 123 ? 33.678 35.046 2.267 1.00 16.69 123 ASP B O 1
ATOM 2233 N N . SER B 1 124 ? 33.071 36.231 4.070 1.00 18.26 124 SER B N 1
ATOM 2234 C CA . SER B 1 124 ? 33.135 37.532 3.439 1.00 20.03 124 SER B CA 1
ATOM 2235 C C . SER B 1 124 ? 34.499 37.916 2.913 1.00 17.70 124 SER B C 1
ATOM 2236 O O . SER B 1 124 ? 34.653 38.784 2.056 1.00 24.12 124 SER B O 1
ATOM 2239 N N . ASP B 1 125 ? 35.577 37.286 3.414 1.00 15.85 125 ASP B N 1
ATOM 2240 C CA . ASP B 1 125 ? 36.938 37.658 2.984 1.00 15.42 125 ASP B CA 1
ATOM 2241 C C . ASP B 1 125 ? 37.423 36.840 1.791 1.00 15.22 125 ASP B C 1
ATOM 2242 O O . ASP B 1 125 ? 38.465 37.147 1.215 1.00 16.97 125 ASP B O 1
ATOM 2247 N N . ILE B 1 126 ? 36.714 35.783 1.436 1.00 15.06 126 ILE B N 1
ATOM 2248 C CA . ILE B 1 126 ? 37.070 34.960 0.297 1.00 14.81 126 ILE B CA 1
ATOM 2249 C C . ILE B 1 126 ? 36.299 35.395 -0.921 1.00 14.38 126 ILE B C 1
ATOM 2250 O O . ILE B 1 126 ? 35.107 35.551 -0.862 1.00 16.60 126 ILE B O 1
ATOM 2255 N N . GLU B 1 127 ? 36.953 35.606 -2.042 1.00 15.06 127 GLU B N 1
ATOM 2256 C CA . GLU B 1 127 ? 36.224 36.107 -3.257 1.00 17.42 127 GLU B CA 1
ATOM 2257 C C . GLU B 1 127 ? 35.341 35.086 -3.911 1.00 17.13 127 GLU B C 1
ATOM 2258 O O . GLU B 1 127 ? 34.184 35.387 -4.277 1.00 18.99 127 GLU B O 1
ATOM 2269 N N . GLU B 1 128 ? 35.785 33.853 -4.114 1.00 15.55 128 GLU B N 1
ATOM 2270 C CA . GLU B 1 128 ? 34.988 32.770 -4.681 1.00 15.67 128 GLU B CA 1
ATOM 2271 C C . GLU B 1 128 ? 33.707 32.575 -3.903 1.00 18.45 128 GLU B C 1
ATOM 2272 O O . GLU B 1 128 ? 33.737 32.657 -2.657 1.00 21.03 128 GLU B O 1
ATOM 2278 N N . LYS B 1 129 ? 32.618 32.317 -4.562 1.00 25.19 129 LYS B N 1
ATOM 2279 C CA . LYS B 1 129 ? 31.326 32.222 -3.838 1.00 29.05 129 LYS B CA 1
ATOM 2280 C C . LYS B 1 129 ? 30.452 31.210 -4.564 1.00 33.86 129 LYS B C 1
ATOM 2281 O O . LYS B 1 129 ? 29.752 31.460 -5.521 1.00 54.01 129 LYS B O 1
ATOM 2287 N N . VAL B 1 130 ? 30.569 29.992 -4.121 1.00 21.55 130 VAL B N 1
ATOM 2288 C CA . VAL B 1 130 ? 29.784 28.871 -4.684 1.00 18.87 130 VAL B CA 1
ATOM 2289 C C . VAL B 1 130 ? 28.413 28.897 -4.063 1.00 18.19 130 VAL B C 1
ATOM 2290 O O . VAL B 1 130 ? 28.283 28.920 -2.854 1.00 20.21 130 VAL B O 1
ATOM 2294 N N . THR B 1 131 ? 27.351 28.874 -4.875 1.00 17.13 131 THR B N 1
ATOM 2295 C CA . THR B 1 131 ? 26.017 29.050 -4.398 1.00 16.32 131 THR B CA 1
ATOM 2296 C C . THR B 1 131 ? 25.300 27.743 -4.087 1.00 14.33 131 THR B C 1
ATOM 2297 O O . THR B 1 131 ? 25.618 26.703 -4.711 1.00 14.24 131 THR B O 1
ATOM 2301 N N . PRO B 1 132 ? 24.316 27.769 -3.173 1.00 14.14 132 PRO B N 1
ATOM 2302 C CA . PRO B 1 132 ? 23.529 26.509 -2.963 1.00 13.64 132 PRO B CA 1
ATOM 2303 C C . PRO B 1 132 ? 22.673 26.148 -4.106 1.00 12.84 132 PRO B C 1
ATOM 2304 O O . PRO B 1 132 ? 22.281 24.963 -4.233 1.00 14.64 132 PRO B O 1
ATOM 2308 N N . THR B 1 133 ? 22.312 27.048 -5.008 1.00 13.63 133 THR B N 1
ATOM 2309 C CA . THR B 1 133 ? 21.654 26.641 -6.223 1.00 15.58 133 THR B CA 1
ATOM 2310 C C . THR B 1 133 ? 22.532 25.655 -6.979 1.00 15.82 133 THR B C 1
ATOM 2311 O O . THR B 1 133 ? 22.051 24.664 -7.483 1.00 23.25 133 THR B O 1
ATOM 2315 N N . LYS B 1 134 ? 23.818 25.912 -7.051 1.00 14.70 134 LYS B N 1
ATOM 2316 C CA . LYS B 1 134 ? 24.774 25.007 -7.751 1.00 16.23 134 LYS B CA 1
ATOM 2317 C C . LYS B 1 134 ? 24.990 23.758 -6.916 1.00 13.68 134 LYS B C 1
ATOM 2318 O O . LYS B 1 134 ? 24.943 22.630 -7.470 1.00 16.08 134 LYS B O 1
ATOM 2324 N N . THR B 1 135 ? 25.268 23.867 -5.634 1.00 13.13 135 THR B N 1
ATOM 2325 C CA . THR B 1 135 ? 25.632 22.693 -4.855 1.00 12.79 135 THR B CA 1
ATOM 2326 C C . THR B 1 135 ? 24.434 21.754 -4.712 1.00 12.66 135 THR B C 1
ATOM 2327 O O . THR B 1 135 ? 24.608 20.508 -4.694 1.00 14.21 135 THR B O 1
ATOM 2331 N N . SER B 1 136 ? 23.265 22.280 -4.625 1.00 12.85 136 SER B N 1
ATOM 2332 C CA . SER B 1 136 ? 22.050 21.449 -4.520 1.00 12.76 136 SER B CA 1
ATOM 2333 C C . SER B 1 136 ? 21.923 20.586 -5.756 1.00 12.69 136 SER B C 1
ATOM 2334 O O . SER B 1 136 ? 21.393 19.464 -5.668 1.00 13.59 136 SER B O 1
ATOM 2337 N N . GLN B 1 137 ? 22.328 21.051 -6.911 1.00 13.99 137 GLN B N 1
ATOM 2338 C CA . GLN B 1 137 ? 22.256 20.260 -8.129 1.00 14.59 137 GLN B CA 1
ATOM 2339 C C . GLN B 1 137 ? 23.136 19.024 -8.053 1.00 14.50 137 GLN B C 1
ATOM 2340 O O . GLN B 1 137 ? 22.766 17.962 -8.540 1.00 17.55 137 GLN B O 1
ATOM 2346 N N . SER B 1 138 ? 24.307 19.138 -7.435 1.00 13.88 138 SER B N 1
ATOM 2347 C CA . SER B 1 138 ? 25.157 17.982 -7.197 1.00 13.87 138 SER B CA 1
ATOM 2348 C C . SER B 1 138 ? 24.500 16.967 -6.257 1.00 13.24 138 SER B C 1
ATOM 2349 O O . SER B 1 138 ? 24.584 15.746 -6.468 1.00 14.85 138 SER B O 1
ATOM 2352 N N . THR B 1 139 ? 23.839 17.442 -5.219 1.00 12.24 139 THR B N 1
ATOM 2353 C CA . THR B 1 139 ? 23.181 16.565 -4.265 1.00 11.58 139 THR B CA 1
ATOM 2354 C C . THR B 1 139 ? 22.000 15.850 -4.943 1.00 12.15 139 THR B C 1
ATOM 2355 O O . THR B 1 139 ? 21.826 14.652 -4.782 1.00 12.46 139 THR B O 1
ATOM 2359 N N . LEU B 1 140 ? 21.201 16.582 -5.720 1.00 12.89 140 LEU B N 1
ATOM 2360 C CA . LEU B 1 140 ? 20.074 15.970 -6.428 1.00 13.72 140 LEU B CA 1
ATOM 2361 C C . LEU B 1 140 ? 20.565 14.978 -7.459 1.00 14.13 140 LEU B C 1
ATOM 2362 O O . LEU B 1 140 ? 19.930 13.948 -7.643 1.00 14.94 140 LEU B O 1
ATOM 2367 N N . MET B 1 141 ? 21.706 15.237 -8.093 1.00 14.58 141 MET B N 1
ATOM 2368 C CA . MET B 1 141 ? 22.302 14.299 -9.029 1.00 15.03 141 MET B CA 1
ATOM 2369 C C . MET B 1 141 ? 22.643 13.003 -8.295 1.00 13.03 141 MET B C 1
ATOM 2370 O O . MET B 1 141 ? 22.314 11.897 -8.788 1.00 14.00 141 MET B O 1
ATOM 2375 N N . TYR B 1 142 ? 23.285 13.078 -7.172 1.00 12.99 142 TYR B N 1
ATOM 2376 C CA . TYR B 1 142 ? 23.572 11.890 -6.362 1.00 12.51 142 TYR B CA 1
ATOM 2377 C C . TYR B 1 142 ? 22.317 11.082 -6.099 1.00 12.28 142 TYR B C 1
ATOM 2378 O O . TYR B 1 142 ? 22.278 9.864 -6.259 1.00 13.02 142 TYR B O 1
ATOM 2387 N N . LEU B 1 143 ? 21.254 11.782 -5.626 1.00 12.01 143 LEU B N 1
ATOM 2388 C CA . LEU B 1 143 ? 20.032 11.050 -5.345 1.00 13.26 143 LEU B CA 1
ATOM 2389 C C . LEU B 1 143 ? 19.432 10.412 -6.558 1.00 13.32 143 LEU B C 1
ATOM 2390 O O . LEU B 1 143 ? 18.988 9.234 -6.540 1.00 13.93 143 LEU B O 1
ATOM 2395 N N . ARG B 1 144 ? 19.440 11.057 -7.703 1.00 14.61 144 ARG B N 1
ATOM 2396 C CA . ARG B 1 144 ? 18.933 10.486 -8.949 1.00 14.68 144 ARG B CA 1
ATOM 2397 C C . ARG B 1 144 ? 19.773 9.274 -9.325 1.00 15.89 144 ARG B C 1
ATOM 2398 O O . ARG B 1 144 ? 19.216 8.269 -9.809 1.00 18.04 144 ARG B O 1
ATOM 2406 N N . ARG B 1 145 ? 21.068 9.295 -9.132 1.00 15.20 145 ARG B N 1
ATOM 2407 C CA . ARG B 1 145 ? 21.943 8.183 -9.444 1.00 14.97 145 ARG B CA 1
ATOM 2408 C C . ARG B 1 145 ? 21.709 7.031 -8.488 1.00 13.61 145 ARG B C 1
ATOM 2409 O O . ARG B 1 145 ? 21.753 5.850 -8.910 1.00 15.10 145 ARG B O 1
ATOM 2417 N N . LEU B 1 146 ? 21.417 7.277 -7.215 1.00 14.59 146 LEU B N 1
ATOM 2418 C CA . LEU B 1 146 ? 20.991 6.228 -6.297 1.00 13.99 146 LEU B CA 1
ATOM 2419 C C . LEU B 1 146 ? 19.692 5.563 -6.796 1.00 15.19 146 LEU B C 1
ATOM 2420 O O . LEU B 1 146 ? 19.553 4.355 -6.765 1.00 15.27 146 LEU B O 1
ATOM 2425 N N . GLU B 1 147 ? 18.753 6.393 -7.223 1.00 15.26 147 GLU B N 1
ATOM 2426 C CA . GLU B 1 147 ? 17.471 5.857 -7.730 1.00 16.44 147 GLU B CA 1
ATOM 2427 C C . GLU B 1 147 ? 17.729 4.875 -8.855 1.00 16.31 147 GLU B C 1
ATOM 2428 O O . GLU B 1 147 ? 17.181 3.791 -8.905 1.00 18.21 147 GLU B O 1
ATOM 2434 N N . ARG B 1 148 ? 18.584 5.308 -9.804 1.00 15.79 148 ARG B N 1
ATOM 2435 C CA . ARG B 1 148 ? 18.878 4.461 -10.930 1.00 16.12 148 ARG B CA 1
ATOM 2436 C C . ARG B 1 148 ? 19.539 3.172 -10.488 1.00 16.10 148 ARG B C 1
ATOM 2437 O O . ARG B 1 148 ? 19.237 2.043 -10.986 1.00 18.38 148 ARG B O 1
ATOM 2445 N N . TYR B 1 149 ? 20.509 3.233 -9.628 1.00 14.90 149 TYR B N 1
ATOM 2446 C CA . TYR B 1 149 ? 21.249 2.096 -9.101 1.00 14.35 149 TYR B CA 1
ATOM 2447 C C . TYR B 1 149 ? 20.327 1.087 -8.434 1.00 15.03 149 TYR B C 1
ATOM 2448 O O . TYR B 1 149 ? 20.510 -0.115 -8.567 1.00 17.12 149 TYR B O 1
ATOM 2457 N N . LEU B 1 150 ? 19.323 1.571 -7.713 1.00 15.42 150 LEU B N 1
ATOM 2458 C CA . LEU B 1 150 ? 18.421 0.715 -6.950 1.00 17.78 150 LEU B CA 1
ATOM 2459 C C . LEU B 1 150 ? 17.185 0.322 -7.746 1.00 23.28 150 LEU B C 1
ATOM 2460 O O . LEU B 1 150 ? 16.367 -0.383 -7.158 1.00 27.80 150 LEU B O 1
ATOM 2465 N N . SER B 1 151 ? 17.057 0.760 -8.979 1.00 25.98 151 SER B N 1
ATOM 2466 C CA . SER B 1 151 ? 15.947 0.366 -9.848 1.00 32.07 151 SER B CA 1
ATOM 2467 C C . SER B 1 151 ? 16.337 -0.859 -10.665 1.00 36.83 151 SER B C 1
ATOM 2468 O O . SER B 1 151 ? 15.560 -1.811 -10.780 1.00 39.48 151 SER B O 1
ATOM 2471 N N . ASN B 1 152 ? 17.543 -0.825 -11.230 0.50 40.03 152 ASN B N 1
ATOM 2472 C CA . ASN B 1 152 ? 18.095 -1.955 -11.972 0.50 42.04 152 ASN B CA 1
ATOM 2473 C C . ASN B 1 152 ? 19.577 -1.751 -12.271 0.50 41.84 152 ASN B C 1
ATOM 2474 O O . ASN B 1 152 ? 20.267 -2.675 -12.704 0.50 42.36 152 ASN B O 1
ATOM 2479 N N . GLY B 1 153 ? 20.059 -0.534 -12.036 0.50 40.74 153 GLY B N 1
ATOM 2480 C CA . GLY B 1 153 ? 21.455 -0.197 -12.294 0.50 39.99 153 GLY B CA 1
ATOM 2481 C C . GLY B 1 153 ? 21.598 1.007 -13.204 0.50 39.62 153 GLY B C 1
ATOM 2482 O O . GLY B 1 153 ? 22.711 1.440 -13.503 0.50 39.86 153 GLY B O 1
ATOM 2483 N N . MET C 1 1 ? 54.984 12.508 9.833 1.00 42.02 1 MET C N 1
ATOM 2484 C CA . MET C 1 1 ? 55.684 13.504 10.654 1.00 37.23 1 MET C CA 1
ATOM 2485 C C . MET C 1 1 ? 56.126 14.686 9.804 1.00 27.73 1 MET C C 1
ATOM 2486 O O . MET C 1 1 ? 56.313 14.566 8.599 1.00 31.78 1 MET C O 1
ATOM 2491 N N . VAL C 1 2 ? 56.310 15.820 10.455 1.00 26.17 2 VAL C N 1
ATOM 2492 C CA . VAL C 1 2 ? 56.803 16.986 9.728 1.00 20.16 2 VAL C CA 1
ATOM 2493 C C . VAL C 1 2 ? 58.232 16.798 9.233 1.00 19.47 2 VAL C C 1
ATOM 2494 O O . VAL C 1 2 ? 59.147 16.322 9.922 1.00 27.84 2 VAL C O 1
ATOM 2498 N N . LYS C 1 3 ? 58.432 17.180 7.994 1.00 16.28 3 LYS C N 1
ATOM 2499 C CA . LYS C 1 3 ? 59.645 17.140 7.254 1.00 16.62 3 LYS C CA 1
ATOM 2500 C C . LYS C 1 3 ? 60.065 18.547 6.848 1.00 14.78 3 LYS C C 1
ATOM 2501 O O . LYS C 1 3 ? 59.267 19.481 6.859 1.00 14.98 3 LYS C O 1
ATOM 2507 N N . GLU C 1 4 ? 61.323 18.650 6.481 1.00 17.79 4 GLU C N 1
ATOM 2508 C CA . GLU C 1 4 ? 61.869 19.954 6.046 1.00 16.82 4 GLU C CA 1
ATOM 2509 C C . GLU C 1 4 ? 62.478 19.840 4.680 1.00 17.06 4 GLU C C 1
ATOM 2510 O O . GLU C 1 4 ? 63.158 18.842 4.374 1.00 22.23 4 GLU C O 1
ATOM 2516 N N . PHE C 1 5 ? 62.317 20.844 3.862 1.00 13.73 5 PHE C N 1
ATOM 2517 C CA . PHE C 1 5 ? 62.947 21.028 2.585 1.00 12.84 5 PHE C CA 1
ATOM 2518 C C . PHE C 1 5 ? 63.667 22.424 2.655 1.00 11.77 5 PHE C C 1
ATOM 2519 O O . PHE C 1 5 ? 63.010 23.383 2.973 1.00 14.39 5 PHE C O 1
ATOM 2527 N N . ASN C 1 6 ? 64.932 22.437 2.311 1.00 10.98 6 ASN C N 1
ATOM 2528 C CA . ASN C 1 6 ? 65.717 23.666 2.416 1.00 10.26 6 ASN C CA 1
ATOM 2529 C C . ASN C 1 6 ? 66.328 23.986 1.027 1.00 10.36 6 ASN C C 1
ATOM 2530 O O . ASN C 1 6 ? 66.930 23.148 0.395 1.00 11.60 6 ASN C O 1
ATOM 2535 N N . THR C 1 7 ? 66.224 25.289 0.660 1.00 10.96 7 THR C N 1
ATOM 2536 C CA . THR C 1 7 ? 66.883 25.794 -0.528 1.00 10.80 7 THR C CA 1
ATOM 2537 C C . THR C 1 7 ? 67.197 27.294 -0.279 1.00 9.50 7 THR C C 1
ATOM 2538 O O . THR C 1 7 ? 67.100 27.766 0.833 1.00 10.10 7 THR C O 1
ATOM 2542 N N . GLN C 1 8 ? 67.637 27.987 -1.323 1.00 10.23 8 GLN C N 1
ATOM 2543 C CA . GLN C 1 8 ? 68.025 29.391 -1.171 1.00 9.81 8 GLN C CA 1
ATOM 2544 C C . GLN C 1 8 ? 68.138 30.008 -2.551 1.00 10.35 8 GLN C C 1
ATOM 2545 O O . GLN C 1 8 ? 68.189 29.323 -3.572 1.00 12.46 8 GLN C O 1
ATOM 2551 N N . THR C 1 9 ? 68.245 31.317 -2.540 1.00 10.50 9 THR C N 1
ATOM 2552 C CA . THR C 1 9 ? 68.594 32.091 -3.717 1.00 10.57 9 THR C CA 1
ATOM 2553 C C . THR C 1 9 ? 69.296 33.372 -3.240 1.00 10.94 9 THR C C 1
ATOM 2554 O O . THR C 1 9 ? 69.124 33.774 -2.105 1.00 14.21 9 THR C O 1
ATOM 2558 N N . GLU C 1 10 ? 70.125 33.929 -4.108 1.00 11.98 10 GLU C N 1
ATOM 2559 C CA . GLU C 1 10 ? 70.745 35.213 -3.844 1.00 12.99 10 GLU C CA 1
ATOM 2560 C C . GLU C 1 10 ? 70.102 36.253 -4.735 1.00 12.89 10 GLU C C 1
ATOM 2561 O O . GLU C 1 10 ? 70.021 36.073 -5.951 1.00 14.82 10 GLU C O 1
ATOM 2567 N N . LEU C 1 11 ? 69.669 37.362 -4.187 1.00 12.30 11 LEU C N 1
ATOM 2568 C CA . LEU C 1 11 ? 69.006 38.427 -4.886 1.00 12.83 11 LEU C CA 1
ATOM 2569 C C . LEU C 1 11 ? 69.854 39.705 -4.854 1.00 12.59 11 LEU C C 1
ATOM 2570 O O . LEU C 1 11 ? 70.424 40.066 -3.796 1.00 14.30 11 LEU C O 1
ATOM 2575 N N . SER C 1 12 ? 69.942 40.365 -5.977 1.00 15.17 12 SER C N 1
ATOM 2576 C CA . SER C 1 12 ? 70.688 41.608 -6.097 1.00 17.23 12 SER C CA 1
ATOM 2577 C C . SER C 1 12 ? 69.839 42.779 -5.618 1.00 17.28 12 SER C C 1
ATOM 2578 O O . SER C 1 12 ? 69.577 43.749 -6.354 1.00 25.18 12 SER C O 1
ATOM 2581 N N . VAL C 1 13 ? 69.437 42.719 -4.387 1.00 15.83 13 VAL C N 1
ATOM 2582 C CA . VAL C 1 13 ? 68.664 43.765 -3.684 1.00 18.40 13 VAL C CA 1
ATOM 2583 C C . VAL C 1 13 ? 69.275 43.960 -2.313 1.00 16.71 13 VAL C C 1
ATOM 2584 O O . VAL C 1 13 ? 69.658 42.961 -1.669 1.00 18.53 13 VAL C O 1
ATOM 2591 N N . ARG C 1 14 ? 69.330 45.158 -1.846 1.00 15.47 14 ARG C N 1
ATOM 2592 C CA . ARG C 1 14 ? 69.742 45.477 -0.489 1.00 15.23 14 ARG C CA 1
ATOM 2593 C C . ARG C 1 14 ? 68.864 44.784 0.532 1.00 15.31 14 ARG C C 1
ATOM 2594 O O . ARG C 1 14 ? 67.632 44.761 0.453 1.00 16.06 14 ARG C O 1
ATOM 2602 N N . LEU C 1 15 ? 69.567 44.268 1.593 1.00 14.45 15 LEU C N 1
ATOM 2603 C CA . LEU C 1 15 ? 68.823 43.528 2.614 1.00 15.35 15 LEU C CA 1
ATOM 2604 C C . LEU C 1 15 ? 67.643 44.339 3.130 1.00 15.16 15 LEU C C 1
ATOM 2605 O O . LEU C 1 15 ? 66.531 43.751 3.305 1.00 16.16 15 LEU C O 1
ATOM 2610 N N . GLU C 1 16 ? 67.748 45.589 3.463 1.00 15.79 16 GLU C N 1
ATOM 2611 C CA . GLU C 1 16 ? 66.704 46.317 4.185 1.00 17.30 16 GLU C CA 1
ATOM 2612 C C . GLU C 1 16 ? 65.489 46.488 3.280 1.00 17.38 16 GLU C C 1
ATOM 2613 O O . GLU C 1 16 ? 64.338 46.456 3.698 1.00 17.66 16 GLU C O 1
ATOM 2619 N N . ALA C 1 17 ? 65.737 46.667 1.992 1.00 17.33 17 ALA C N 1
ATOM 2620 C CA . ALA C 1 17 ? 64.668 46.814 1.018 1.00 17.25 17 ALA C CA 1
ATOM 2621 C C . ALA C 1 17 ? 63.924 45.478 0.860 1.00 15.44 17 ALA C C 1
ATOM 2622 O O . ALA C 1 17 ? 62.684 45.428 0.787 1.00 17.30 17 ALA C O 1
ATOM 2624 N N . LEU C 1 18 ? 64.656 44.411 0.770 1.00 14.32 18 LEU C N 1
ATOM 2625 C CA . LEU C 1 18 ? 64.026 43.067 0.699 1.00 14.41 18 LEU C CA 1
ATOM 2626 C C . LEU C 1 18 ? 63.239 42.780 1.956 1.00 13.26 18 LEU C C 1
ATOM 2627 O O . LEU C 1 18 ? 62.136 42.237 1.896 1.00 15.12 18 LEU C O 1
ATOM 2632 N N . TRP C 1 19 ? 63.782 43.096 3.130 1.00 14.03 19 TRP C N 1
ATOM 2633 C CA . TRP C 1 19 ? 63.069 42.873 4.369 1.00 14.17 19 TRP C CA 1
ATOM 2634 C C . TRP C 1 19 ? 61.792 43.697 4.385 1.00 13.18 19 TRP C C 1
ATOM 2635 O O . TRP C 1 19 ? 60.751 43.195 4.860 1.00 13.55 19 TRP C O 1
ATOM 2646 N N . ALA C 1 20 ? 61.820 44.935 3.940 1.00 13.95 20 ALA C N 1
ATOM 2647 C CA . ALA C 1 20 ? 60.589 45.745 3.936 1.00 14.57 20 ALA C CA 1
ATOM 2648 C C . ALA C 1 20 ? 59.508 45.053 3.173 1.00 13.83 20 ALA C C 1
ATOM 2649 O O . ALA C 1 20 ? 58.354 44.978 3.595 1.00 16.36 20 ALA C O 1
ATOM 2651 N N . VAL C 1 21 ? 59.835 44.528 1.968 1.00 14.43 21 VAL C N 1
ATOM 2652 C CA A VAL C 1 21 ? 58.734 43.926 1.187 0.50 16.34 21 VAL C CA 1
ATOM 2653 C CA B VAL C 1 21 ? 58.806 43.896 1.173 0.50 14.69 21 VAL C CA 1
ATOM 2654 C C . VAL C 1 21 ? 58.348 42.591 1.785 1.00 15.64 21 VAL C C 1
ATOM 2655 O O . VAL C 1 21 ? 57.135 42.323 1.871 1.00 22.00 21 VAL C O 1
ATOM 2662 N N . LEU C 1 22 ? 59.297 41.748 2.216 1.00 13.98 22 LEU C N 1
ATOM 2663 C CA . LEU C 1 22 ? 58.874 40.423 2.699 1.00 13.75 22 LEU C CA 1
ATOM 2664 C C . LEU C 1 22 ? 58.223 40.450 4.032 1.00 15.36 22 LEU C C 1
ATOM 2665 O O . LEU C 1 22 ? 57.410 39.546 4.407 1.00 17.33 22 LEU C O 1
ATOM 2670 N N . SER C 1 23 ? 58.525 41.401 4.894 1.00 14.45 23 SER C N 1
ATOM 2671 C CA . SER C 1 23 ? 57.970 41.429 6.222 1.00 15.28 23 SER C CA 1
ATOM 2672 C C . SER C 1 23 ? 56.787 42.314 6.360 1.00 16.82 23 SER C C 1
ATOM 2673 O O . SER C 1 23 ? 56.030 42.171 7.370 1.00 19.57 23 SER C O 1
ATOM 2676 N N A LYS C 1 24 ? 56.457 43.189 5.419 0.50 17.67 24 LYS C N 1
ATOM 2677 N N B LYS C 1 24 ? 56.605 43.289 5.474 0.50 19.68 24 LYS C N 1
ATOM 2678 C CA A LYS C 1 24 ? 55.290 44.061 5.550 0.50 19.96 24 LYS C CA 1
ATOM 2679 C CA B LYS C 1 24 ? 55.587 44.266 5.765 0.50 21.30 24 LYS C CA 1
ATOM 2680 C C A LYS C 1 24 ? 54.632 44.489 4.296 0.50 16.15 24 LYS C C 1
ATOM 2681 C C B LYS C 1 24 ? 54.992 45.040 4.621 0.50 18.65 24 LYS C C 1
ATOM 2682 O O A LYS C 1 24 ? 53.407 44.445 4.051 0.50 17.83 24 LYS C O 1
ATOM 2683 O O B LYS C 1 24 ? 53.975 45.724 4.847 0.50 21.02 24 LYS C O 1
ATOM 2694 N N A ASP C 1 25 ? 55.475 45.026 3.374 0.50 16.02 25 ASP C N 1
ATOM 2695 N N B ASP C 1 25 ? 55.476 45.031 3.407 0.50 14.80 25 ASP C N 1
ATOM 2696 C CA . ASP C 1 25 ? 54.876 45.732 2.254 1.00 14.96 25 ASP C CA 1
ATOM 2697 C C . ASP C 1 25 ? 54.221 44.761 1.279 1.00 16.41 25 ASP C C 1
ATOM 2698 O O . ASP C 1 25 ? 53.615 45.186 0.286 1.00 17.44 25 ASP C O 1
ATOM 2703 N N . PHE C 1 26 ? 54.314 43.461 1.520 1.00 17.69 26 PHE C N 1
ATOM 2704 C CA . PHE C 1 26 ? 53.802 42.470 0.592 1.00 17.88 26 PHE C CA 1
ATOM 2705 C C . PHE C 1 26 ? 52.294 42.587 0.388 1.00 16.48 26 PHE C C 1
ATOM 2706 O O . PHE C 1 26 ? 51.767 42.111 -0.628 1.00 16.77 26 PHE C O 1
ATOM 2714 N N . ILE C 1 27 ? 51.572 43.130 1.364 1.00 18.84 27 ILE C N 1
ATOM 2715 C CA . ILE C 1 27 ? 50.111 43.155 1.270 1.00 19.38 27 ILE C CA 1
ATOM 2716 C C . ILE C 1 27 ? 49.771 43.971 0.064 1.00 19.93 27 ILE C C 1
ATOM 2717 O O . ILE C 1 27 ? 48.950 43.627 -0.801 1.00 22.91 27 ILE C O 1
ATOM 2722 N N . THR C 1 28 ? 50.411 45.119 -0.122 1.00 19.97 28 THR C N 1
ATOM 2723 C CA . THR C 1 28 ? 50.219 45.854 -1.316 1.00 21.71 28 THR C CA 1
ATOM 2724 C C . THR C 1 28 ? 50.955 45.292 -2.526 1.00 20.10 28 THR C C 1
ATOM 2725 O O . THR C 1 28 ? 50.435 45.245 -3.624 1.00 23.32 28 THR C O 1
ATOM 2729 N N . VAL C 1 29 ? 52.192 44.838 -2.347 1.00 19.83 29 VAL C N 1
ATOM 2730 C CA . VAL C 1 29 ? 53.037 44.538 -3.477 1.00 20.16 29 VAL C CA 1
ATOM 2731 C C . VAL C 1 29 ? 52.871 43.166 -4.081 1.00 20.84 29 VAL C C 1
ATOM 2732 O O . VAL C 1 29 ? 53.122 43.056 -5.300 1.00 20.21 29 VAL C O 1
ATOM 2736 N N . VAL C 1 30 ? 52.477 42.116 -3.363 1.00 18.84 30 VAL C N 1
ATOM 2737 C CA . VAL C 1 30 ? 52.371 40.792 -4.016 1.00 17.43 30 VAL C CA 1
ATOM 2738 C C . VAL C 1 30 ? 51.442 40.824 -5.219 1.00 16.85 30 VAL C C 1
ATOM 2739 O O . VAL C 1 30 ? 51.802 40.257 -6.280 1.00 16.84 30 VAL C O 1
ATOM 2743 N N . PRO C 1 31 ? 50.258 41.419 -5.171 1.00 15.66 31 PRO C N 1
ATOM 2744 C CA . PRO C 1 31 ? 49.433 41.468 -6.377 1.00 17.31 31 PRO C CA 1
ATOM 2745 C C . PRO C 1 31 ? 50.057 42.220 -7.547 1.00 16.16 31 PRO C C 1
ATOM 2746 O O . PRO C 1 31 ? 49.659 42.032 -8.673 1.00 20.22 31 PRO C O 1
ATOM 2750 N N . LYS C 1 32 ? 50.986 43.163 -7.279 1.00 16.26 32 LYS C N 1
ATOM 2751 C CA . LYS C 1 32 ? 51.645 43.922 -8.324 1.00 15.81 32 LYS C CA 1
ATOM 2752 C C . LYS C 1 32 ? 52.765 43.085 -8.949 1.00 15.74 32 LYS C C 1
ATOM 2753 O O . LYS C 1 32 ? 53.046 43.258 -10.149 1.00 19.19 32 LYS C O 1
ATOM 2759 N N . VAL C 1 33 ? 53.402 42.214 -8.205 1.00 15.80 33 VAL C N 1
ATOM 2760 C CA . VAL C 1 33 ? 54.482 41.384 -8.656 1.00 15.24 33 VAL C CA 1
ATOM 2761 C C . VAL C 1 33 ? 53.904 40.167 -9.418 1.00 15.75 33 VAL C C 1
ATOM 2762 O O . VAL C 1 33 ? 54.475 39.782 -10.421 1.00 17.99 33 VAL C O 1
ATOM 2766 N N . LEU C 1 34 ? 52.786 39.622 -8.945 1.00 15.18 34 LEU C N 1
ATOM 2767 C CA . LEU C 1 34 ? 52.159 38.431 -9.477 1.00 14.68 34 LEU C CA 1
ATOM 2768 C C . LEU C 1 34 ? 50.697 38.697 -9.879 1.00 14.60 34 LEU C C 1
ATOM 2769 O O . LEU C 1 34 ? 49.770 38.006 -9.403 1.00 15.44 34 LEU C O 1
ATOM 2774 N N . PRO C 1 35 ? 50.485 39.650 -10.791 1.00 16.06 35 PRO C N 1
ATOM 2775 C CA . PRO C 1 35 ? 49.073 40.046 -11.069 1.00 17.65 35 PRO C CA 1
ATOM 2776 C C . PRO C 1 35 ? 48.314 38.963 -11.808 1.00 17.27 35 PRO C C 1
ATOM 2777 O O . PRO C 1 35 ? 47.081 39.011 -11.871 1.00 20.00 35 PRO C O 1
ATOM 2781 N N . HIS C 1 36 ? 49.032 37.978 -12.371 1.00 17.91 36 HIS C N 1
ATOM 2782 C CA . HIS C 1 36 ? 48.415 36.845 -13.054 1.00 17.96 36 HIS C CA 1
ATOM 2783 C C . HIS C 1 36 ? 48.095 35.698 -12.104 1.00 15.79 36 HIS C C 1
ATOM 2784 O O . HIS C 1 36 ? 47.542 34.639 -12.539 1.00 19.84 36 HIS C O 1
ATOM 2791 N N . ILE C 1 37 ? 48.400 35.824 -10.834 1.00 14.63 37 ILE C N 1
ATOM 2792 C CA . ILE C 1 37 ? 48.151 34.781 -9.837 1.00 14.47 37 ILE C CA 1
ATOM 2793 C C . ILE C 1 37 ? 47.365 35.290 -8.654 1.00 14.34 37 ILE C C 1
ATOM 2794 O O . ILE C 1 37 ? 46.338 34.707 -8.289 1.00 15.82 37 ILE C O 1
ATOM 2799 N N . VAL C 1 38 ? 47.772 36.403 -8.070 1.00 14.24 38 VAL C N 1
ATOM 2800 C CA . VAL C 1 38 ? 47.206 36.881 -6.827 1.00 13.83 38 VAL C CA 1
ATOM 2801 C C . VAL C 1 38 ? 46.304 38.086 -7.151 1.00 15.24 38 VAL C C 1
ATOM 2802 O O . VAL C 1 38 ? 46.780 39.092 -7.707 1.00 18.13 38 VAL C O 1
ATOM 2806 N N . LYS C 1 39 ? 45.035 37.960 -6.839 1.00 15.83 39 LYS C N 1
ATOM 2807 C CA . LYS C 1 39 ? 44.064 39.046 -7.026 1.00 17.00 39 LYS C CA 1
ATOM 2808 C C . LYS C 1 39 ? 44.181 40.067 -5.913 1.00 16.09 39 LYS C C 1
ATOM 2809 O O . LYS C 1 39 ? 44.168 41.285 -6.225 1.00 20.16 39 LYS C O 1
ATOM 2815 N N . ASP C 1 40 ? 44.264 39.637 -4.663 1.00 14.83 40 ASP C N 1
ATOM 2816 C CA . ASP C 1 40 ? 44.339 40.553 -3.540 1.00 16.23 40 ASP C CA 1
ATOM 2817 C C . ASP C 1 40 ? 44.894 39.832 -2.310 1.00 13.04 40 ASP C C 1
ATOM 2818 O O . ASP C 1 40 ? 44.879 38.610 -2.266 1.00 13.99 40 ASP C O 1
ATOM 2823 N N . VAL C 1 41 ? 45.388 40.585 -1.373 1.00 13.70 41 VAL C N 1
ATOM 2824 C CA . VAL C 1 41 ? 45.817 40.187 -0.085 1.00 13.48 41 VAL C CA 1
ATOM 2825 C C . VAL C 1 41 ? 45.112 41.038 0.967 1.00 15.82 41 VAL C C 1
ATOM 2826 O O . VAL C 1 41 ? 45.062 42.245 0.850 1.00 18.22 41 VAL C O 1
ATOM 2830 N N . GLN C 1 42 ? 44.585 40.416 1.989 1.00 17.50 42 GLN C N 1
ATOM 2831 C CA . GLN C 1 42 ? 43.895 41.140 3.055 1.00 19.54 42 GLN C CA 1
ATOM 2832 C C . GLN C 1 42 ? 44.429 40.712 4.404 1.00 16.71 42 GLN C C 1
ATOM 2833 O O . GLN C 1 42 ? 44.556 39.504 4.646 1.00 14.93 42 GLN C O 1
ATOM 2839 N N . LEU C 1 43 ? 44.654 41.663 5.285 1.00 19.10 43 LEU C N 1
ATOM 2840 C CA . LEU C 1 43 ? 44.935 41.393 6.708 1.00 19.11 43 LEU C CA 1
ATOM 2841 C C . LEU C 1 43 ? 43.574 41.188 7.392 1.00 17.69 43 LEU C C 1
ATOM 2842 O O . LEU C 1 43 ? 42.681 42.062 7.375 1.00 26.86 43 LEU C O 1
ATOM 2847 N N . ILE C 1 44 ? 43.352 40.031 7.966 1.00 14.24 44 ILE C N 1
ATOM 2848 C CA . ILE C 1 44 ? 42.132 39.594 8.645 1.00 16.11 44 ILE C CA 1
ATOM 2849 C C . ILE C 1 44 ? 42.177 39.834 10.123 1.00 14.22 44 ILE C C 1
ATOM 2850 O O . ILE C 1 44 ? 41.200 40.216 10.729 1.00 16.72 44 ILE C O 1
ATOM 2855 N N . GLU C 1 45 ? 43.302 39.560 10.769 1.00 13.87 45 GLU C N 1
ATOM 2856 C CA . GLU C 1 45 ? 43.478 39.629 12.216 1.00 14.13 45 GLU C CA 1
ATOM 2857 C C . GLU C 1 45 ? 44.943 40.037 12.496 1.00 13.41 45 GLU C C 1
ATOM 2858 O O . GLU C 1 45 ? 45.818 39.678 11.731 1.00 13.70 45 GLU C O 1
ATOM 2864 N N . GLY C 1 46 ? 45.162 40.639 13.640 1.00 16.21 46 GLY C N 1
ATOM 2865 C CA . GLY C 1 46 ? 46.502 40.892 14.135 1.00 17.24 46 GLY C CA 1
ATOM 2866 C C . GLY C 1 46 ? 47.077 42.207 13.730 1.00 18.72 46 GLY C C 1
ATOM 2867 O O . GLY C 1 46 ? 46.450 43.037 13.085 1.00 23.43 46 GLY C O 1
ATOM 2868 N N . ASP C 1 47 ? 48.333 42.451 14.142 1.00 21.95 47 ASP C N 1
ATOM 2869 C CA . ASP C 1 47 ? 48.962 43.738 14.114 1.00 22.24 47 ASP C CA 1
ATOM 2870 C C . ASP C 1 47 ? 50.085 43.855 13.078 1.00 24.08 47 ASP C C 1
ATOM 2871 O O . ASP C 1 47 ? 50.783 44.879 13.062 1.00 24.90 47 ASP C O 1
ATOM 2876 N N . GLY C 1 48 ? 50.274 42.838 12.264 1.00 16.85 48 GLY C N 1
ATOM 2877 C CA . GLY C 1 48 ? 51.335 42.783 11.253 1.00 16.82 48 GLY C CA 1
ATOM 2878 C C . GLY C 1 48 ? 52.513 41.950 11.719 1.00 16.17 48 GLY C C 1
ATOM 2879 O O . GLY C 1 48 ? 53.375 41.584 10.899 1.00 20.01 48 GLY C O 1
ATOM 2880 N N . GLY C 1 49 ? 52.611 41.598 12.982 1.00 15.60 49 GLY C N 1
ATOM 2881 C CA . GLY C 1 49 ? 53.659 40.705 13.484 1.00 16.23 49 GLY C CA 1
ATOM 2882 C C . GLY C 1 49 ? 53.175 39.309 13.689 1.00 12.69 49 GLY C C 1
ATOM 2883 O O . GLY C 1 49 ? 52.235 38.809 13.037 1.00 12.11 49 GLY C O 1
ATOM 2884 N N . VAL C 1 50 ? 53.803 38.587 14.620 1.00 12.41 50 VAL C N 1
ATOM 2885 C CA . VAL C 1 50 ? 53.387 37.244 14.939 1.00 11.91 50 VAL C CA 1
ATOM 2886 C C . VAL C 1 50 ? 51.892 37.220 15.286 1.00 11.68 50 VAL C C 1
ATOM 2887 O O . VAL C 1 50 ? 51.383 38.080 16.014 1.00 12.86 50 VAL C O 1
ATOM 2891 N N . GLY C 1 51 ? 51.227 36.203 14.759 1.00 11.74 51 GLY C N 1
ATOM 2892 C CA . GLY C 1 51 ? 49.812 36.000 14.980 1.00 12.37 51 GLY C CA 1
ATOM 2893 C C . GLY C 1 51 ? 48.917 36.667 13.992 1.00 11.43 51 GLY C C 1
ATOM 2894 O O . GLY C 1 51 ? 47.683 36.478 13.985 1.00 14.48 51 GLY C O 1
ATOM 2895 N N . THR C 1 52 ? 49.467 37.427 13.068 1.00 11.58 52 THR C N 1
ATOM 2896 C CA . THR C 1 52 ? 48.694 38.064 11.975 1.00 11.26 52 THR C CA 1
ATOM 2897 C C . THR C 1 52 ? 48.124 36.984 11.053 1.00 10.62 52 THR C C 1
ATOM 2898 O O . THR C 1 52 ? 48.830 36.041 10.689 1.00 11.59 52 THR C O 1
ATOM 2902 N N . ILE C 1 53 ? 46.879 37.155 10.688 1.00 11.68 53 ILE C N 1
ATOM 2903 C CA . ILE C 1 53 ? 46.197 36.296 9.712 1.00 11.48 53 ILE C CA 1
ATOM 2904 C C . ILE C 1 53 ? 45.963 37.054 8.433 1.00 11.04 53 ILE C C 1
ATOM 2905 O O . ILE C 1 53 ? 45.440 38.185 8.447 1.00 12.03 53 ILE C O 1
ATOM 2910 N N . LEU C 1 54 ? 46.344 36.451 7.330 1.00 11.56 54 LEU C N 1
ATOM 2911 C CA . LEU C 1 54 ? 46.237 36.980 5.974 1.00 12.26 54 LEU C CA 1
ATOM 2912 C C . LEU C 1 54 ? 45.426 36.061 5.093 1.00 12.08 54 LEU C C 1
ATOM 2913 O O . LEU C 1 54 ? 45.514 34.821 5.247 1.00 12.44 54 LEU C O 1
ATOM 2918 N N . ILE C 1 55 ? 44.688 36.615 4.167 1.00 12.23 55 ILE C N 1
ATOM 2919 C CA . ILE C 1 55 ? 44.079 35.849 3.095 1.00 12.18 55 ILE C CA 1
ATOM 2920 C C . ILE C 1 55 ? 44.633 36.329 1.787 1.00 12.09 55 ILE C C 1
ATOM 2921 O O . ILE C 1 55 ? 44.589 37.553 1.492 1.00 13.18 55 ILE C O 1
ATOM 2928 N N . PHE C 1 56 ? 45.107 35.405 0.993 1.00 11.91 56 PHE C N 1
ATOM 2929 C CA . PHE C 1 56 ? 45.503 35.624 -0.366 1.00 12.02 56 PHE C CA 1
ATOM 2930 C C . PHE C 1 56 ? 44.363 35.103 -1.238 1.00 12.95 56 PHE C C 1
ATOM 2931 O O . PHE C 1 56 ? 44.117 33.879 -1.216 1.00 14.58 56 PHE C O 1
ATOM 2939 N N . ASN C 1 57 ? 43.724 35.927 -2.016 1.00 12.38 57 ASN C N 1
ATOM 2940 C CA . ASN C 1 57 ? 42.772 35.495 -3.022 1.00 11.88 57 ASN C CA 1
ATOM 2941 C C . ASN C 1 57 ? 43.460 35.416 -4.351 1.00 13.01 57 ASN C C 1
ATOM 2942 O O . ASN C 1 57 ? 44.140 36.370 -4.762 1.00 14.67 57 ASN C O 1
ATOM 2947 N N . PHE C 1 58 ? 43.313 34.292 -5.050 1.00 13.56 58 PHE C N 1
ATOM 2948 C CA . PHE C 1 58 ? 43.910 34.094 -6.327 1.00 13.92 58 PHE C CA 1
ATOM 2949 C C . PHE C 1 58 ? 42.939 34.451 -7.440 1.00 15.51 58 PHE C C 1
ATOM 2950 O O . PHE C 1 58 ? 41.731 34.610 -7.183 1.00 17.48 58 PHE C O 1
ATOM 2958 N N . LEU C 1 59 ? 43.429 34.552 -8.666 1.00 16.35 59 LEU C N 1
ATOM 2959 C CA . LEU C 1 59 ? 42.488 34.828 -9.775 1.00 19.06 59 LEU C CA 1
ATOM 2960 C C . LEU C 1 59 ? 41.496 33.703 -9.925 1.00 21.55 59 LEU C C 1
ATOM 2961 O O . LEU C 1 59 ? 41.768 32.557 -9.539 1.00 22.77 59 LEU C O 1
ATOM 2966 N N . PRO C 1 60 ? 40.295 33.965 -10.488 1.00 25.68 60 PRO C N 1
ATOM 2967 C CA . PRO C 1 60 ? 39.253 32.923 -10.534 1.00 29.72 60 PRO C CA 1
ATOM 2968 C C . PRO C 1 60 ? 39.662 31.660 -11.273 1.00 30.44 60 PRO C C 1
ATOM 2969 O O . PRO C 1 60 ? 39.084 30.579 -11.077 1.00 37.34 60 PRO C O 1
ATOM 2973 N N . GLU C 1 61 ? 40.649 31.763 -12.158 1.00 31.02 61 GLU C N 1
ATOM 2974 C CA . GLU C 1 61 ? 41.138 30.615 -12.913 1.00 36.88 61 GLU C CA 1
ATOM 2975 C C . GLU C 1 61 ? 41.906 29.641 -12.040 1.00 38.47 61 GLU C C 1
ATOM 2976 O O . GLU C 1 61 ? 42.054 28.463 -12.409 1.00 51.78 61 GLU C O 1
ATOM 2982 N N . VAL C 1 62 ? 42.416 30.078 -10.923 1.00 28.63 62 VAL C N 1
ATOM 2983 C CA . VAL C 1 62 ? 43.277 29.382 -10.008 1.00 23.36 62 VAL C CA 1
ATOM 2984 C C . VAL C 1 62 ? 42.447 28.637 -8.980 1.00 21.59 62 VAL C C 1
ATOM 2985 O O . VAL C 1 62 ? 41.550 29.192 -8.312 1.00 21.10 62 VAL C O 1
ATOM 2989 N N . SER C 1 63 ? 42.756 27.355 -8.838 1.00 21.48 63 SER C N 1
ATOM 2990 C CA . SER C 1 63 ? 42.047 26.492 -7.904 1.00 19.51 63 SER C CA 1
ATOM 2991 C C . SER C 1 63 ? 43.054 25.658 -7.131 1.00 21.85 63 SER C C 1
ATOM 2992 O O . SER C 1 63 ? 43.842 24.985 -7.855 1.00 25.72 63 SER C O 1
ATOM 2995 N N . PRO C 1 64 ? 43.102 25.600 -5.808 1.00 20.76 64 PRO C N 1
ATOM 2996 C CA . PRO C 1 64 ? 42.249 26.378 -4.899 1.00 18.39 64 PRO C CA 1
ATOM 2997 C C . PRO C 1 64 ? 42.385 27.879 -5.059 1.00 15.02 64 PRO C C 1
ATOM 2998 O O . PRO C 1 64 ? 43.456 28.372 -5.462 1.00 17.01 64 PRO C O 1
ATOM 3002 N N . SER C 1 65 ? 41.284 28.584 -4.810 1.00 14.12 65 SER C N 1
ATOM 3003 C CA . SER C 1 65 ? 41.233 30.001 -5.160 1.00 14.05 65 SER C CA 1
ATOM 3004 C C . SER C 1 65 ? 41.740 30.911 -4.035 1.00 12.13 65 SER C C 1
ATOM 3005 O O . SER C 1 65 ? 41.722 32.147 -4.266 1.00 13.30 65 SER C O 1
ATOM 3008 N N . TYR C 1 66 ? 42.133 30.407 -2.901 1.00 12.31 66 TYR C N 1
ATOM 3009 C CA . TYR C 1 66 ? 42.670 31.231 -1.828 1.00 11.58 66 TYR C CA 1
ATOM 3010 C C . TYR C 1 66 ? 43.538 30.401 -0.911 1.00 11.22 66 TYR C C 1
ATOM 3011 O O . TYR C 1 66 ? 43.477 29.177 -0.904 1.00 13.35 66 TYR C O 1
ATOM 3020 N N A GLN C 1 67 ? 44.258 31.127 -0.078 0.50 11.78 67 GLN C N 1
ATOM 3021 N N B GLN C 1 67 ? 44.310 31.112 -0.089 0.50 11.84 67 GLN C N 1
ATOM 3022 C CA A GLN C 1 67 ? 44.818 30.484 1.105 0.50 12.91 67 GLN C CA 1
ATOM 3023 C CA B GLN C 1 67 ? 45.151 30.528 0.963 0.50 11.29 67 GLN C CA 1
ATOM 3024 C C A GLN C 1 67 ? 44.786 31.523 2.237 0.50 12.31 67 GLN C C 1
ATOM 3025 C C B GLN C 1 67 ? 45.138 31.437 2.197 0.50 10.72 67 GLN C C 1
ATOM 3026 O O A GLN C 1 67 ? 44.784 32.743 2.036 0.50 12.15 67 GLN C O 1
ATOM 3027 O O B GLN C 1 67 ? 45.504 32.635 2.041 0.50 11.41 67 GLN C O 1
ATOM 3038 N N A ARG C 1 68 ? 44.733 30.937 3.411 0.50 12.45 68 ARG C N 1
ATOM 3039 N N B ARG C 1 68 ? 44.727 30.968 3.359 0.50 13.80 68 ARG C N 1
ATOM 3040 C CA . ARG C 1 68 ? 44.782 31.682 4.633 1.00 11.11 68 ARG C CA 1
ATOM 3041 C C . ARG C 1 68 ? 46.127 31.352 5.321 1.00 10.56 68 ARG C C 1
ATOM 3042 O O . ARG C 1 68 ? 46.460 30.145 5.414 1.00 11.69 68 ARG C O 1
ATOM 3050 N N . GLU C 1 69 ? 46.834 32.357 5.794 1.00 11.16 69 GLU C N 1
ATOM 3051 C CA . GLU C 1 69 ? 48.145 32.136 6.397 1.00 10.80 69 GLU C CA 1
ATOM 3052 C C . GLU C 1 69 ? 48.253 32.901 7.716 1.00 10.21 69 GLU C C 1
ATOM 3053 O O . GLU C 1 69 ? 47.593 33.910 7.908 1.00 12.66 69 GLU C O 1
ATOM 3059 N N . GLU C 1 70 ? 49.101 32.413 8.591 1.00 10.84 70 GLU C N 1
ATOM 3060 C CA . GLU C 1 70 ? 49.408 33.018 9.883 1.00 10.84 70 GLU C CA 1
ATOM 3061 C C . GLU C 1 70 ? 50.915 33.305 9.913 1.00 10.11 70 GLU C C 1
ATOM 3062 O O . GLU C 1 70 ? 51.718 32.443 9.574 1.00 11.03 70 GLU C O 1
ATOM 3068 N N . ILE C 1 71 ? 51.276 34.518 10.342 1.00 10.79 71 ILE C N 1
ATOM 3069 C CA . ILE C 1 71 ? 52.689 34.831 10.618 1.00 10.66 71 ILE C CA 1
ATOM 3070 C C . ILE C 1 71 ? 53.070 34.159 11.913 1.00 10.36 71 ILE C C 1
ATOM 3071 O O . ILE C 1 71 ? 52.531 34.451 12.979 1.00 12.11 71 ILE C O 1
ATOM 3076 N N . THR C 1 72 ? 54.037 33.208 11.868 1.00 11.32 72 THR C N 1
ATOM 3077 C CA . THR C 1 72 ? 54.456 32.467 13.026 1.00 12.00 72 THR C CA 1
ATOM 3078 C C . THR C 1 72 ? 55.848 32.837 13.547 1.00 13.37 72 THR C C 1
ATOM 3079 O O . THR C 1 72 ? 56.190 32.455 14.669 1.00 15.07 72 THR C O 1
ATOM 3083 N N . GLU C 1 73 ? 56.630 33.555 12.776 1.00 13.19 73 GLU C N 1
ATOM 3084 C CA . GLU C 1 73 ? 57.937 34.037 13.182 1.00 13.91 73 GLU C CA 1
ATOM 3085 C C . GLU C 1 73 ? 58.099 35.410 12.528 1.00 11.87 73 GLU C C 1
ATOM 3086 O O . GLU C 1 73 ? 57.779 35.580 11.371 1.00 12.31 73 GLU C O 1
ATOM 3092 N N . PHE C 1 74 ? 58.648 36.321 13.305 1.00 12.68 74 PHE C N 1
ATOM 3093 C CA . PHE C 1 74 ? 58.906 37.675 12.833 1.00 13.91 74 PHE C CA 1
ATOM 3094 C C . PHE C 1 74 ? 60.076 38.226 13.672 1.00 14.73 74 PHE C C 1
ATOM 3095 O O . PHE C 1 74 ? 59.917 38.719 14.749 1.00 17.80 74 PHE C O 1
ATOM 3103 N N . ASP C 1 75 ? 61.291 38.040 13.149 1.00 15.23 75 ASP C N 1
ATOM 3104 C CA . ASP C 1 75 ? 62.490 38.320 13.935 1.00 18.02 75 ASP C CA 1
ATOM 3105 C C . ASP C 1 75 ? 63.326 39.334 13.194 1.00 17.63 75 ASP C C 1
ATOM 3106 O O . ASP C 1 75 ? 63.974 38.985 12.182 1.00 18.58 75 ASP C O 1
ATOM 3111 N N . GLU C 1 76 ? 63.289 40.568 13.665 1.00 21.92 76 GLU C N 1
ATOM 3112 C CA . GLU C 1 76 ? 64.030 41.615 12.961 1.00 27.54 76 GLU C CA 1
ATOM 3113 C C . GLU C 1 76 ? 65.518 41.506 13.143 1.00 27.08 76 GLU C C 1
ATOM 3114 O O . GLU C 1 76 ? 66.303 41.975 12.316 1.00 37.50 76 GLU C O 1
ATOM 3120 N N . SER C 1 77 ? 65.982 40.808 14.184 1.00 24.75 77 SER C N 1
ATOM 3121 C CA . SER C 1 77 ? 67.444 40.753 14.391 1.00 27.66 77 SER C CA 1
ATOM 3122 C C . SER C 1 77 ? 68.077 39.824 13.390 1.00 25.61 77 SER C C 1
ATOM 3123 O O . SER C 1 77 ? 69.118 40.139 12.860 1.00 26.83 77 SER C O 1
ATOM 3126 N N . SER C 1 78 ? 67.463 38.684 13.109 1.00 22.99 78 SER C N 1
ATOM 3127 C CA . SER C 1 78 ? 67.961 37.730 12.165 1.00 20.27 78 SER C CA 1
ATOM 3128 C C . SER C 1 78 ? 67.323 37.816 10.780 1.00 16.57 78 SER C C 1
ATOM 3129 O O . SER C 1 78 ? 67.643 37.125 9.857 1.00 17.69 78 SER C O 1
ATOM 3132 N N . HIS C 1 79 ? 66.360 38.729 10.626 1.00 15.18 79 HIS C N 1
ATOM 3133 C CA . HIS C 1 79 ? 65.605 38.945 9.431 1.00 13.32 79 HIS C CA 1
ATOM 3134 C C . HIS C 1 79 ? 64.972 37.608 8.925 1.00 12.14 79 HIS C C 1
ATOM 3135 O O . HIS C 1 79 ? 65.166 37.195 7.811 1.00 13.01 79 HIS C O 1
ATOM 3142 N N . GLU C 1 80 ? 64.216 37.012 9.863 1.00 12.68 80 GLU C N 1
ATOM 3143 C CA . GLU C 1 80 ? 63.442 35.799 9.581 1.00 11.89 80 GLU C CA 1
ATOM 3144 C C . GLU C 1 80 ? 61.944 36.071 9.713 1.00 11.88 80 GLU C C 1
ATOM 3145 O O . GLU C 1 80 ? 61.489 36.648 10.701 1.00 13.91 80 GLU C O 1
ATOM 3151 N N . ILE C 1 81 ? 61.227 35.584 8.740 1.00 11.34 81 ILE C N 1
ATOM 3152 C CA . ILE C 1 81 ? 59.759 35.649 8.756 1.00 11.49 81 ILE C CA 1
ATOM 3153 C C . ILE C 1 81 ? 59.244 34.267 8.340 1.00 11.08 81 ILE C C 1
ATOM 3154 O O . ILE C 1 81 ? 59.698 33.688 7.355 1.00 12.95 81 ILE C O 1
ATOM 3159 N N . GLY C 1 82 ? 58.281 33.794 9.122 1.00 11.91 82 GLY C N 1
ATOM 3160 C CA . GLY C 1 82 ? 57.671 32.464 8.887 1.00 12.83 82 GLY C CA 1
ATOM 3161 C C . GLY C 1 82 ? 56.170 32.617 8.678 1.00 11.28 82 GLY C C 1
ATOM 3162 O O . GLY C 1 82 ? 55.526 33.334 9.473 1.00 11.84 82 GLY C O 1
ATOM 3163 N N . LEU C 1 83 ? 55.672 31.991 7.639 1.00 11.59 83 LEU C N 1
ATOM 3164 C CA . LEU C 1 83 ? 54.265 32.070 7.253 1.00 11.74 83 LEU C CA 1
ATOM 3165 C C . LEU C 1 83 ? 53.728 30.627 7.182 1.00 11.27 83 LEU C C 1
ATOM 3166 O O . LEU C 1 83 ? 54.210 29.853 6.334 1.00 12.05 83 LEU C O 1
ATOM 3171 N N . GLN C 1 84 ? 52.747 30.324 8.011 1.00 10.61 84 GLN C N 1
ATOM 3172 C CA . GLN C 1 84 ? 52.121 29.004 8.007 1.00 10.60 84 GLN C CA 1
ATOM 3173 C C . GLN C 1 84 ? 50.807 29.056 7.253 1.00 10.82 84 GLN C C 1
ATOM 3174 O O . GLN C 1 84 ? 49.969 29.903 7.517 1.00 12.50 84 GLN C O 1
ATOM 3180 N N . VAL C 1 85 ? 50.610 28.088 6.332 1.00 11.54 85 VAL C N 1
ATOM 3181 C CA . VAL C 1 85 ? 49.304 27.960 5.679 1.00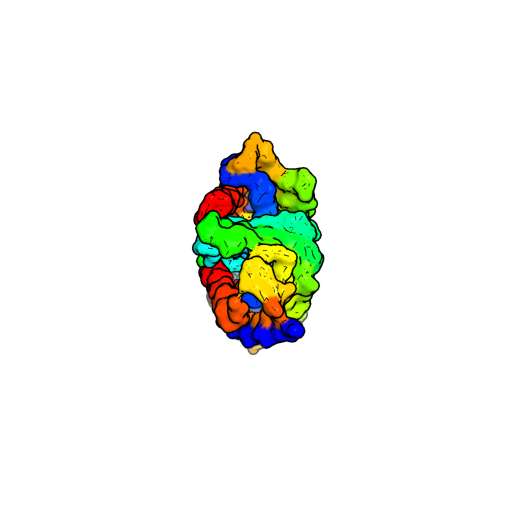 11.69 85 VAL C CA 1
ATOM 3182 C C . VAL C 1 85 ? 48.350 27.287 6.670 1.00 11.85 85 VAL C C 1
ATOM 3183 O O . VAL C 1 85 ? 48.663 26.191 7.151 1.00 16.73 85 VAL C O 1
ATOM 3187 N N . ILE C 1 86 ? 47.233 27.911 6.960 1.00 11.51 86 ILE C N 1
ATOM 3188 C CA . ILE C 1 86 ? 46.291 27.363 7.931 1.00 12.97 86 ILE C CA 1
ATOM 3189 C C . ILE C 1 86 ? 44.955 26.955 7.311 1.00 14.08 86 ILE C C 1
ATOM 3190 O O . ILE C 1 86 ? 44.208 26.231 7.997 1.00 17.28 86 ILE C O 1
ATOM 3195 N N . GLU C 1 87 ? 44.683 27.301 6.067 1.00 13.07 87 GLU C N 1
ATOM 3196 C CA . GLU C 1 87 ? 43.432 26.909 5.392 1.00 13.14 87 GLU C CA 1
ATOM 3197 C C . GLU C 1 87 ? 43.612 27.142 3.926 1.00 12.78 87 GLU C C 1
ATOM 3198 O O . GLU C 1 87 ? 44.238 28.143 3.515 1.00 13.19 87 GLU C O 1
ATOM 3204 N N . GLY C 1 88 ? 43.037 26.273 3.073 1.00 14.27 88 GLY C N 1
ATOM 3205 C CA . GLY C 1 88 ? 43.113 26.470 1.645 1.00 15.10 88 GLY C CA 1
ATOM 3206 C C . GLY C 1 88 ? 44.494 26.162 1.114 1.00 13.98 88 GLY C C 1
ATOM 3207 O O . GLY C 1 88 ? 45.307 25.542 1.779 1.00 14.24 88 GLY C O 1
ATOM 3208 N N . GLY C 1 89 ? 44.779 26.679 -0.102 1.00 16.33 89 GLY C N 1
ATOM 3209 C CA . GLY C 1 89 ? 46.055 26.495 -0.677 1.00 16.19 89 GLY C CA 1
ATOM 3210 C C . GLY C 1 89 ? 46.509 25.059 -0.665 1.00 13.89 89 GLY C C 1
ATOM 3211 O O . GLY C 1 89 ? 45.734 24.104 -0.943 1.00 14.15 89 GLY C O 1
ATOM 3212 N N . TYR C 1 90 ? 47.744 24.828 -0.286 1.00 14.09 90 TYR C N 1
ATOM 3213 C CA . TYR C 1 90 ? 48.294 23.494 -0.270 1.00 13.44 90 TYR C CA 1
ATOM 3214 C C . TYR C 1 90 ? 47.598 22.583 0.756 1.00 13.69 90 TYR C C 1
ATOM 3215 O O . TYR C 1 90 ? 47.635 21.383 0.581 1.00 14.83 90 TYR C O 1
ATOM 3224 N N . LEU C 1 91 ? 46.999 23.173 1.803 1.00 13.72 91 LEU C N 1
ATOM 3225 C CA . LEU C 1 91 ? 46.262 22.346 2.773 1.00 15.27 91 LEU C CA 1
ATOM 3226 C C . LEU C 1 91 ? 44.917 21.917 2.229 1.00 20.75 91 LEU C C 1
ATOM 3227 O O . LEU C 1 91 ? 44.183 21.319 3.060 1.00 24.76 91 LEU C O 1
ATOM 3232 N N . SER C 1 92 ? 44.572 22.259 1.018 1.00 14.61 92 SER C N 1
ATOM 3233 C CA . SER C 1 92 ? 43.489 21.711 0.254 1.00 16.88 92 SER C CA 1
ATOM 3234 C C . SER C 1 92 ? 43.952 20.838 -0.865 1.00 16.80 92 SER C C 1
ATOM 3235 O O . SER C 1 92 ? 43.138 20.375 -1.695 1.00 20.85 92 SER C O 1
ATOM 3238 N N . GLN C 1 93 ? 45.258 20.530 -0.925 1.00 15.97 93 GLN C N 1
ATOM 3239 C CA . GLN C 1 93 ? 45.845 19.707 -1.963 1.00 17.12 93 GLN C CA 1
ATOM 3240 C C . GLN C 1 93 ? 46.648 18.535 -1.442 1.00 17.52 93 GLN C C 1
ATOM 3241 O O . GLN C 1 93 ? 47.515 17.997 -2.125 1.00 21.76 93 GLN C O 1
ATOM 3247 N N . GLY C 1 94 ? 46.421 18.150 -0.181 1.00 16.11 94 GLY C N 1
ATOM 3248 C CA . GLY C 1 94 ? 46.987 16.925 0.375 1.00 19.32 94 GLY C CA 1
ATOM 3249 C C . GLY C 1 94 ? 47.952 17.098 1.515 1.00 16.25 94 GLY C C 1
ATOM 3250 O O . GLY C 1 94 ? 48.331 16.189 2.219 1.00 19.92 94 GLY C O 1
ATOM 3251 N N . LEU C 1 95 ? 48.361 18.376 1.738 1.00 14.73 95 LEU C N 1
ATOM 3252 C CA . LEU C 1 95 ? 49.206 18.676 2.884 1.00 14.64 95 LEU C CA 1
ATOM 3253 C C . LEU C 1 95 ? 48.369 18.805 4.148 1.00 14.76 95 LEU C C 1
ATOM 3254 O O . LEU C 1 95 ? 47.266 19.360 4.096 1.00 16.32 95 LEU C O 1
ATOM 3263 N N . SER C 1 96 ? 48.881 18.293 5.242 1.00 15.35 96 SER C N 1
ATOM 3264 C CA . SER C 1 96 ? 48.327 18.504 6.567 1.00 17.02 96 SER C CA 1
ATOM 3265 C C . SER C 1 96 ? 49.020 19.635 7.328 1.00 14.85 96 SER C C 1
ATOM 3266 O O . SER C 1 96 ? 48.494 20.130 8.325 1.00 18.16 96 SER C O 1
ATOM 3269 N N . TYR C 1 97 ? 50.200 20.045 6.901 1.00 13.53 97 TYR C N 1
ATOM 3270 C CA . TYR C 1 97 ? 50.998 21.074 7.503 1.00 12.21 97 TYR C CA 1
ATOM 3271 C C . TYR C 1 97 ? 51.878 21.693 6.398 1.00 11.17 97 TYR C C 1
ATOM 3272 O O . TYR C 1 97 ? 52.430 20.958 5.610 1.00 12.37 97 TYR C O 1
ATOM 3281 N N . TYR C 1 98 ? 51.949 23.018 6.416 1.00 11.28 98 TYR C N 1
ATOM 3282 C CA . TYR C 1 98 ? 52.837 23.704 5.481 1.00 11.10 98 TYR C CA 1
ATOM 3283 C C . TYR C 1 98 ? 53.242 25.062 6.039 1.00 9.91 98 TYR C C 1
ATOM 3284 O O . TYR C 1 98 ? 52.385 25.879 6.372 1.00 11.27 98 TYR C O 1
ATOM 3293 N N . LYS C 1 99 ? 54.540 25.322 6.062 1.00 10.87 99 LYS C N 1
ATOM 3294 C CA . LYS C 1 99 ? 55.082 26.611 6.479 1.00 10.60 99 LYS C CA 1
ATOM 3295 C C . LYS C 1 99 ? 56.272 26.962 5.616 1.00 11.72 99 LYS C C 1
ATOM 3296 O O . LYS C 1 99 ? 57.099 26.093 5.280 1.00 13.74 99 LYS C O 1
ATOM 3302 N N . THR C 1 100 ? 56.419 28.240 5.299 1.00 11.70 100 THR C N 1
ATOM 3303 C CA . THR C 1 100 ? 57.539 28.790 4.569 1.00 12.75 100 THR C CA 1
ATOM 3304 C C . THR C 1 100 ? 58.259 29.790 5.501 1.00 12.15 100 THR C C 1
ATOM 3305 O O . THR C 1 100 ? 57.597 30.697 6.003 1.00 12.84 100 THR C O 1
ATOM 3309 N N . THR C 1 101 ? 59.530 29.635 5.677 1.00 13.06 101 THR C N 1
ATOM 3310 C CA . THR C 1 101 ? 60.334 30.562 6.442 1.00 12.90 101 THR C CA 1
ATOM 3311 C C . THR C 1 101 ? 61.444 31.145 5.544 1.00 12.02 101 THR C C 1
ATOM 3312 O O . THR C 1 101 ? 62.168 30.371 4.910 1.00 14.40 101 THR C O 1
ATOM 3316 N N . PHE C 1 102 ? 61.525 32.459 5.498 1.00 11.35 102 PHE C N 1
ATOM 3317 C CA A PHE C 1 102 ? 62.570 33.174 4.787 0.50 11.04 102 PHE C CA 1
ATOM 3318 C CA B PHE C 1 102 ? 62.568 33.181 4.798 0.50 11.11 102 PHE C CA 1
ATOM 3319 C C . PHE C 1 102 ? 63.549 33.735 5.825 1.00 10.46 102 PHE C C 1
ATOM 3320 O O . PHE C 1 102 ? 63.111 34.315 6.825 1.00 13.27 102 PHE C O 1
ATOM 3335 N N . LYS C 1 103 ? 64.826 33.592 5.548 1.00 11.08 103 LYS C N 1
ATOM 3336 C CA . LYS C 1 103 ? 65.882 34.164 6.369 1.00 10.99 103 LYS C CA 1
ATOM 3337 C C . LYS C 1 103 ? 66.801 34.960 5.444 1.00 10.80 103 LYS C C 1
ATOM 3338 O O . LYS C 1 103 ? 67.264 34.418 4.449 1.00 11.63 103 LYS C O 1
ATOM 3344 N N . LEU C 1 104 ? 67.033 36.243 5.778 1.00 10.77 104 LEU C N 1
ATOM 3345 C CA . LEU C 1 104 ? 67.825 37.120 4.926 1.00 10.89 104 LEU C CA 1
ATOM 3346 C C . LEU C 1 104 ? 69.180 37.395 5.565 1.00 11.46 104 LEU C C 1
ATOM 3347 O O . LEU C 1 104 ? 69.243 37.677 6.778 1.00 12.98 104 LEU C O 1
ATOM 3352 N N . SER C 1 105 ? 70.235 37.331 4.797 1.00 11.45 105 SER C N 1
ATOM 3353 C CA . SER C 1 105 ? 71.585 37.622 5.241 1.00 12.59 105 SER C CA 1
ATOM 3354 C C . SER C 1 105 ? 72.287 38.510 4.211 1.00 13.38 105 SER C C 1
ATOM 3355 O O . SER C 1 105 ? 72.279 38.251 2.997 1.00 13.65 105 SER C O 1
ATOM 3358 N N . GLU C 1 106 ? 72.948 39.581 4.683 1.00 14.75 106 GLU C N 1
ATOM 3359 C CA . GLU C 1 106 ? 73.659 40.447 3.792 1.00 17.10 106 GLU C CA 1
ATOM 3360 C C . GLU C 1 106 ? 74.924 39.746 3.294 1.00 17.44 106 GLU C C 1
ATOM 3361 O O . GLU C 1 106 ? 75.700 39.199 4.061 1.00 23.82 106 GLU C O 1
ATOM 3367 N N . ILE C 1 107 ? 75.099 39.739 1.985 1.00 16.89 107 ILE C N 1
ATOM 3368 C CA . ILE C 1 107 ? 76.342 39.170 1.438 1.00 19.62 107 ILE C CA 1
ATOM 3369 C C . ILE C 1 107 ? 77.162 40.262 0.727 1.00 19.24 107 ILE C C 1
ATOM 3370 O O . ILE C 1 107 ? 78.385 40.106 0.802 1.00 26.34 107 ILE C O 1
ATOM 3375 N N . GLU C 1 108 ? 76.576 41.254 0.158 1.00 22.36 108 GLU C N 1
ATOM 3376 C CA . GLU C 1 108 ? 77.227 42.466 -0.335 1.00 22.34 108 GLU C CA 1
ATOM 3377 C C . GLU C 1 108 ? 76.304 43.631 0.008 1.00 22.06 108 GLU C C 1
ATOM 3378 O O . GLU C 1 108 ? 75.151 43.366 0.390 1.00 23.82 108 GLU C O 1
ATOM 3384 N N . GLU C 1 109 ? 76.727 44.860 -0.095 1.00 25.16 109 GLU C N 1
ATOM 3385 C CA . GLU C 1 109 ? 75.889 45.997 0.021 1.00 26.81 109 GLU C CA 1
ATOM 3386 C C . GLU C 1 109 ? 74.558 45.834 -0.744 1.00 27.02 109 GLU C C 1
ATOM 3387 O O . GLU C 1 109 ? 73.525 46.203 -0.153 1.00 29.88 109 GLU C O 1
ATOM 3393 N N . ASP C 1 110 ? 74.596 45.330 -1.942 1.00 24.34 110 ASP C N 1
ATOM 3394 C CA . ASP C 1 110 ? 73.401 45.222 -2.795 1.00 25.61 110 ASP C CA 1
ATOM 3395 C C . ASP C 1 110 ? 73.146 43.768 -3.178 1.00 22.67 110 ASP C C 1
ATOM 3396 O O . ASP C 1 110 ? 72.639 43.524 -4.260 1.00 24.76 110 ASP C O 1
ATOM 3401 N N . LYS C 1 111 ? 73.506 42.814 -2.301 1.00 19.58 111 LYS C N 1
ATOM 3402 C CA A LYS C 1 111 ? 73.165 41.418 -2.533 0.50 18.84 111 LYS C CA 1
ATOM 3403 C CA B LYS C 1 111 ? 73.178 41.417 -2.530 0.50 18.74 111 LYS C CA 1
ATOM 3404 C C . LYS C 1 111 ? 72.785 40.772 -1.198 1.00 17.24 111 LYS C C 1
ATOM 3405 O O . LYS C 1 111 ? 73.462 40.973 -0.196 1.00 20.19 111 LYS C O 1
ATOM 3416 N N . THR C 1 112 ? 71.710 39.997 -1.251 1.00 13.44 112 THR C N 1
ATOM 3417 C CA . THR C 1 112 ? 71.147 39.332 -0.067 1.00 12.47 112 THR C CA 1
ATOM 3418 C C . THR C 1 112 ? 70.905 37.871 -0.353 1.00 11.33 112 THR C C 1
ATOM 3419 O O . THR C 1 112 ? 70.322 37.517 -1.372 1.00 13.14 112 THR C O 1
ATOM 3426 N N . LEU C 1 113 ? 71.353 37.052 0.576 1.00 11.19 113 LEU C N 1
ATOM 3427 C CA . LEU C 1 113 ? 71.044 35.659 0.600 1.00 11.18 113 LEU C CA 1
ATOM 3428 C C . LEU C 1 113 ? 69.653 35.461 1.232 1.00 9.86 113 LEU C C 1
ATOM 3429 O O . LEU C 1 113 ? 69.411 35.936 2.318 1.00 11.15 113 LEU C O 1
ATOM 3434 N N . VAL C 1 114 ? 68.809 34.677 0.533 1.00 10.30 114 VAL C N 1
ATOM 3435 C CA . VAL C 1 114 ? 67.510 34.290 1.080 1.00 10.24 114 VAL C CA 1
ATOM 3436 C C . VAL C 1 114 ? 67.535 32.780 1.258 1.00 9.48 114 VAL C C 1
ATOM 3437 O O . VAL C 1 114 ? 67.474 32.048 0.261 1.00 11.38 114 VAL C O 1
ATOM 3441 N N . ASN C 1 115 ? 67.623 32.331 2.492 1.00 9.57 115 ASN C N 1
ATOM 3442 C CA . ASN C 1 115 ? 67.422 30.911 2.776 1.00 10.05 115 ASN C CA 1
ATOM 3443 C C . ASN C 1 115 ? 65.927 30.669 2.906 1.00 10.19 115 ASN C C 1
ATOM 3444 O O . ASN C 1 115 ? 65.219 31.449 3.525 1.00 12.85 115 ASN C O 1
ATOM 3449 N N . VAL C 1 116 ? 65.456 29.594 2.306 1.00 10.16 116 VAL C N 1
ATOM 3450 C CA . VAL C 1 116 ? 64.057 29.205 2.267 1.00 10.85 116 VAL C CA 1
ATOM 3451 C C . VAL C 1 116 ? 63.902 27.846 2.938 1.00 10.35 116 VAL C C 1
ATOM 3452 O O . VAL C 1 116 ? 64.473 26.853 2.461 1.00 11.55 116 VAL C O 1
ATOM 3456 N N . LYS C 1 117 ? 63.184 27.799 4.050 1.00 10.59 117 LYS C N 1
ATOM 3457 C CA . LYS C 1 117 ? 62.914 26.564 4.774 1.00 11.07 117 LYS C CA 1
ATOM 3458 C C . LYS C 1 117 ? 61.429 26.260 4.701 1.00 12.73 117 LYS C C 1
ATOM 3459 O O . LYS C 1 117 ? 60.624 27.044 5.112 1.00 13.98 117 LYS C O 1
ATOM 3470 N N . ILE C 1 118 ? 61.120 25.104 4.096 1.00 12.01 118 ILE C N 1
ATOM 3471 C CA . ILE C 1 118 ? 59.736 24.630 3.974 1.00 12.79 118 ILE C CA 1
ATOM 3472 C C . ILE C 1 118 ? 59.550 23.452 4.917 1.00 13.52 118 ILE C C 1
ATOM 3473 O O . ILE C 1 118 ? 60.241 22.461 4.803 1.00 15.19 118 ILE C O 1
ATOM 3478 N N . SER C 1 119 ? 58.622 23.602 5.838 1.00 11.88 119 SER C N 1
ATOM 3479 C CA . SER C 1 119 ? 58.239 22.575 6.798 1.00 12.79 119 SER C CA 1
ATOM 3480 C C . SER C 1 119 ? 56.903 22.022 6.383 1.00 12.17 119 SER C C 1
ATOM 3481 O O . SER C 1 119 ? 55.971 22.804 6.108 1.00 13.49 119 SER C O 1
ATOM 3484 N N . TYR C 1 120 ? 56.748 20.704 6.249 1.00 12.30 120 TYR C N 1
ATOM 3485 C CA . TYR C 1 120 ? 55.573 20.160 5.625 1.00 12.05 120 TYR C CA 1
ATOM 3486 C C . TYR C 1 120 ? 55.271 18.745 6.136 1.00 12.43 120 TYR C C 1
ATOM 3487 O O . TYR C 1 120 ? 56.117 18.013 6.605 1.00 13.59 120 TYR C O 1
ATOM 3496 N N . ASP C 1 121 ? 54.004 18.379 5.980 1.00 13.27 121 ASP C N 1
ATOM 3497 C CA . ASP C 1 121 ? 53.575 16.978 6.182 1.00 14.04 121 ASP C CA 1
ATOM 3498 C C . ASP C 1 121 ? 52.368 16.722 5.306 1.00 13.73 121 ASP C C 1
ATOM 3499 O O . ASP C 1 121 ? 51.629 17.648 4.994 1.00 15.98 121 ASP C O 1
ATOM 3504 N N . HIS C 1 122 ? 52.238 15.471 4.849 1.00 14.86 122 HIS C N 1
ATOM 3505 C CA . HIS C 1 122 ? 51.135 15.075 4.033 1.00 17.62 122 HIS C CA 1
ATOM 3506 C C . HIS C 1 122 ? 50.114 14.270 4.834 1.00 15.74 122 HIS C C 1
ATOM 3507 O O . HIS C 1 122 ? 50.483 13.521 5.750 1.00 18.75 122 HIS C O 1
ATOM 3514 N N . ASP C 1 123 ? 48.864 14.414 4.466 1.00 16.57 123 ASP C N 1
ATOM 3515 C CA . ASP C 1 123 ? 47.793 13.599 4.930 1.00 16.59 123 ASP C CA 1
ATOM 3516 C C . ASP C 1 123 ? 47.734 12.295 4.101 1.00 15.29 123 ASP C C 1
ATOM 3517 O O . ASP C 1 123 ? 47.370 12.337 2.941 1.00 18.65 123 ASP C O 1
ATOM 3522 N N . SER C 1 124 ? 48.055 11.174 4.677 1.00 19.19 124 SER C N 1
ATOM 3523 C CA . SER C 1 124 ? 48.130 9.945 3.884 1.00 23.09 124 SER C CA 1
ATOM 3524 C C . SER C 1 124 ? 46.790 9.490 3.360 1.00 21.75 124 SER C C 1
ATOM 3525 O O . SER C 1 124 ? 46.724 8.655 2.431 1.00 23.59 124 SER C O 1
ATOM 3528 N N . ASP C 1 125 ? 45.673 9.975 3.892 1.00 17.17 125 ASP C N 1
ATOM 3529 C CA . ASP C 1 125 ? 44.368 9.581 3.408 1.00 17.15 125 ASP C CA 1
ATOM 3530 C C . ASP C 1 125 ? 43.880 10.320 2.151 1.00 17.13 125 ASP C C 1
ATOM 3531 O O . ASP C 1 125 ? 42.931 9.860 1.508 1.00 17.82 125 ASP C O 1
ATOM 3536 N N . ILE C 1 126 ? 44.543 11.432 1.823 1.00 16.44 126 ILE C N 1
ATOM 3537 C CA . ILE C 1 126 ? 44.234 12.242 0.666 1.00 15.48 126 ILE C CA 1
ATOM 3538 C C . ILE C 1 126 ? 45.050 11.725 -0.503 1.00 16.15 126 ILE C C 1
ATOM 3539 O O . ILE C 1 126 ? 46.237 11.520 -0.405 1.00 19.75 126 ILE C O 1
ATOM 3544 N N . GLU C 1 127 ? 44.419 11.550 -1.645 1.00 16.36 127 GLU C N 1
ATOM 3545 C CA . GLU C 1 127 ? 45.071 11.011 -2.844 1.00 17.76 127 GLU C CA 1
ATOM 3546 C C . GLU C 1 127 ? 46.050 11.999 -3.457 1.00 20.04 127 GLU C C 1
ATOM 3547 O O . GLU C 1 127 ? 47.203 11.623 -3.719 1.00 21.59 127 GLU C O 1
ATOM 3553 N N . GLU C 1 128 ? 45.635 13.223 -3.682 1.00 16.94 128 GLU C N 1
ATOM 3554 C CA . GLU C 1 128 ? 46.500 14.285 -4.190 1.00 17.69 128 GLU C CA 1
ATOM 3555 C C . GLU C 1 128 ? 47.727 14.433 -3.266 1.00 21.99 128 GLU C C 1
ATOM 3556 O O . GLU C 1 128 ? 47.644 14.375 -2.073 1.00 21.09 128 GLU C O 1
ATOM 3562 N N . LYS C 1 129 ? 48.872 14.668 -3.932 1.00 25.06 129 LYS C N 1
ATOM 3563 C CA . LYS C 1 129 ? 50.142 14.806 -3.344 1.00 32.01 129 LYS C CA 1
ATOM 3564 C C . LYS C 1 129 ? 50.922 15.916 -4.048 1.00 35.28 129 LYS C C 1
ATOM 3565 O O . LYS C 1 129 ? 51.396 15.735 -5.171 1.00 44.02 129 LYS C O 1
ATOM 3571 N N . VAL C 1 130 ? 51.015 17.034 -3.361 1.00 28.25 130 VAL C N 1
ATOM 3572 C CA . VAL C 1 130 ? 51.990 18.032 -3.884 1.00 20.70 130 VAL C CA 1
ATOM 3573 C C . VAL C 1 130 ? 53.295 17.906 -3.100 1.00 19.35 130 VAL C C 1
ATOM 3574 O O . VAL C 1 130 ? 53.367 17.747 -1.914 1.00 27.63 130 VAL C O 1
ATOM 3578 N N . THR C 1 131 ? 54.404 18.051 -3.855 1.00 17.87 131 THR C N 1
ATOM 3579 C CA . THR C 1 131 ? 55.747 17.872 -3.341 1.00 17.45 131 THR C CA 1
ATOM 3580 C C . THR C 1 131 ? 56.422 19.198 -3.032 1.00 14.72 131 THR C C 1
ATOM 3581 O O . THR C 1 131 ? 56.154 20.207 -3.715 1.00 15.77 131 THR C O 1
ATOM 3585 N N . PRO C 1 132 ? 57.337 19.235 -2.082 1.00 15.71 132 PRO C N 1
ATOM 3586 C CA . PRO C 1 132 ? 58.093 20.496 -1.825 1.00 15.52 132 PRO C CA 1
ATOM 3587 C C . PRO C 1 132 ? 59.014 20.848 -2.945 1.00 14.07 132 PRO C C 1
ATOM 3588 O O . PRO C 1 132 ? 59.410 22.015 -3.079 1.00 15.60 132 PRO C O 1
ATOM 3592 N N . THR C 1 133 ? 59.407 19.905 -3.805 1.00 16.25 133 THR C N 1
ATOM 3593 C CA . THR C 1 133 ? 60.137 20.342 -4.989 1.00 20.03 133 THR C CA 1
ATOM 3594 C C . THR C 1 133 ? 59.318 21.296 -5.817 1.00 20.93 133 THR C C 1
ATOM 3595 O O . THR C 1 133 ? 59.776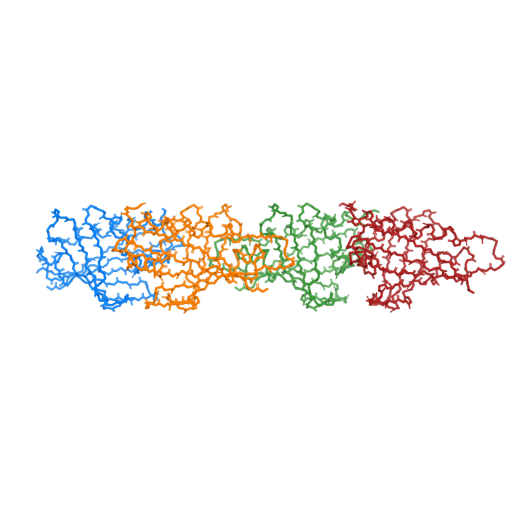 22.352 -6.299 1.00 25.51 133 THR C O 1
ATOM 3599 N N . LYS C 1 134 ? 58.051 20.974 -6.006 1.00 18.61 134 LYS C N 1
ATOM 3600 C CA . LYS C 1 134 ? 57.153 21.849 -6.774 1.00 20.34 134 LYS C CA 1
ATOM 3601 C C . LYS C 1 134 ? 56.815 23.090 -6.011 1.00 16.08 134 LYS C C 1
ATOM 3602 O O . LYS C 1 134 ? 56.877 24.201 -6.548 1.00 20.41 134 LYS C O 1
ATOM 3608 N N . THR C 1 135 ? 56.495 22.991 -4.730 1.00 14.54 135 THR C N 1
ATOM 3609 C CA . THR C 1 135 ? 56.116 24.204 -4.001 1.00 13.52 135 THR C CA 1
ATOM 3610 C C . THR C 1 135 ? 57.304 25.168 -3.883 1.00 12.25 135 THR C C 1
ATOM 3611 O O . THR C 1 135 ? 57.149 26.415 -3.954 1.00 13.23 135 THR C O 1
ATOM 3615 N N . SER C 1 136 ? 58.490 24.637 -3.663 1.00 12.24 136 SER C N 1
ATOM 3616 C CA . SER C 1 136 ? 59.673 25.498 -3.542 1.00 12.80 136 SER C CA 1
ATOM 3617 C C . SER C 1 136 ? 59.925 26.230 -4.834 1.00 13.41 136 SER C C 1
ATOM 3618 O O . SER C 1 136 ? 60.378 27.397 -4.820 1.00 14.33 136 SER C O 1
ATOM 3621 N N . GLN C 1 137 ? 59.654 25.629 -5.999 1.00 13.67 137 GLN C N 1
ATOM 3622 C CA . GLN C 1 137 ? 59.839 26.317 -7.247 1.00 14.68 137 GLN C CA 1
ATOM 3623 C C . GLN C 1 137 ? 58.890 27.490 -7.401 1.00 13.71 137 GLN C C 1
ATOM 3624 O O . GLN C 1 137 ? 59.267 28.512 -7.960 1.00 14.78 137 GLN C O 1
ATOM 3630 N N . SER C 1 138 ? 57.677 27.391 -6.885 1.00 13.76 138 SER C N 1
ATOM 3631 C CA . SER C 1 138 ? 56.741 28.512 -6.897 1.00 13.90 138 SER C CA 1
ATOM 3632 C C . SER C 1 138 ? 57.263 29.651 -6.028 1.00 12.63 138 SER C C 1
ATOM 3633 O O . SER C 1 138 ? 57.206 30.841 -6.394 1.00 13.39 138 SER C O 1
ATOM 3636 N N . THR C 1 139 ? 57.765 29.316 -4.864 1.00 12.03 139 THR C N 1
ATOM 3637 C CA . THR C 1 139 ? 58.301 30.314 -3.949 1.00 11.63 139 THR C CA 1
ATOM 3638 C C . THR C 1 139 ? 59.521 30.989 -4.542 1.00 10.81 139 THR C C 1
ATOM 3639 O O . THR C 1 139 ? 59.673 32.215 -4.460 1.00 11.51 139 THR C O 1
ATOM 3643 N N . LEU C 1 140 ? 60.414 30.216 -5.179 1.00 11.20 140 LEU C N 1
ATOM 3644 C CA . LEU C 1 140 ? 61.585 30.792 -5.838 1.00 11.68 140 LEU C CA 1
ATOM 3645 C C . LEU C 1 140 ? 61.171 31.658 -7.028 1.00 11.15 140 LEU C C 1
ATOM 3646 O O . LEU C 1 140 ? 61.795 32.706 -7.235 1.00 12.68 140 LEU C O 1
ATOM 3651 N N . MET C 1 141 ? 60.165 31.278 -7.755 1.00 12.00 141 MET C N 1
ATOM 3652 C CA . MET C 1 141 ? 59.617 32.103 -8.826 1.00 12.39 141 MET C CA 1
ATOM 3653 C C . MET C 1 141 ? 59.234 33.461 -8.285 1.00 11.33 141 MET C C 1
ATOM 3654 O O . MET C 1 141 ? 59.565 34.506 -8.878 1.00 12.36 141 MET C O 1
ATOM 3659 N N . TYR C 1 142 ? 58.541 33.507 -7.164 1.00 11.35 142 TYR C N 1
ATOM 3660 C CA . TYR C 1 142 ? 58.122 34.758 -6.573 1.00 11.64 142 TYR C CA 1
ATOM 3661 C C . TYR C 1 142 ? 59.329 35.624 -6.240 1.00 10.74 142 TYR C C 1
ATOM 3662 O O . TYR C 1 142 ? 59.413 36.794 -6.554 1.00 12.05 142 TYR C O 1
ATOM 3679 N N . LEU C 1 143 ? 60.340 34.994 -5.580 1.00 10.86 143 LEU C N 1
ATOM 3680 C CA . LEU C 1 143 ? 61.529 35.755 -5.204 1.00 10.69 143 LEU C CA 1
ATOM 3681 C C . LEU C 1 143 ? 62.263 36.301 -6.390 1.00 10.53 143 LEU C C 1
ATOM 3682 O O . LEU C 1 143 ? 62.789 37.433 -6.302 1.00 11.27 143 LEU C O 1
ATOM 3687 N N . ARG C 1 144 ? 62.358 35.565 -7.477 1.00 10.86 144 ARG C N 1
ATOM 3688 C CA . ARG C 1 144 ? 63.059 36.041 -8.678 1.00 11.13 144 ARG C CA 1
ATOM 3689 C C . ARG C 1 144 ? 62.262 37.151 -9.371 1.00 11.71 144 ARG C C 1
ATOM 3690 O O . ARG C 1 144 ? 62.810 38.118 -9.872 1.00 13.40 144 ARG C O 1
ATOM 3698 N N . ARG C 1 145 ? 60.928 37.035 -9.382 1.00 11.92 145 ARG C N 1
ATOM 3699 C CA . ARG C 1 145 ? 60.092 38.107 -9.940 1.00 12.46 145 ARG C CA 1
ATOM 3700 C C . ARG C 1 145 ? 60.228 39.336 -9.072 1.00 11.98 145 ARG C C 1
ATOM 3701 O O . ARG C 1 145 ? 60.308 40.491 -9.585 1.00 13.87 145 ARG C O 1
ATOM 3709 N N . LEU C 1 146 ? 60.263 39.180 -7.775 1.00 12.06 146 LEU C N 1
ATOM 3710 C CA . LEU C 1 146 ? 60.400 40.263 -6.827 1.00 11.85 146 LEU C CA 1
ATOM 3711 C C . LEU C 1 146 ? 61.736 40.993 -6.995 1.00 11.98 146 LEU C C 1
ATOM 3712 O O . LEU C 1 146 ? 61.792 42.231 -6.996 1.00 14.24 146 LEU C O 1
ATOM 3717 N N . GLU C 1 147 ? 62.809 40.234 -7.132 1.00 12.09 147 GLU C N 1
ATOM 3718 C CA . GLU C 1 147 ? 64.134 40.857 -7.415 1.00 12.16 147 GLU C CA 1
ATOM 3719 C C . GLU C 1 147 ? 64.056 41.772 -8.581 1.00 11.35 147 GLU C C 1
ATOM 3720 O O . GLU C 1 147 ? 64.563 42.906 -8.516 1.00 13.91 147 GLU C O 1
ATOM 3726 N N . ARG C 1 148 ? 63.440 41.363 -9.664 1.00 11.67 148 ARG C N 1
ATOM 3727 C CA . ARG C 1 148 ? 63.345 42.170 -10.866 1.00 12.04 148 ARG C CA 1
ATOM 3728 C C . ARG C 1 148 ? 62.457 43.397 -10.636 1.00 13.14 148 ARG C C 1
ATOM 3729 O O . ARG C 1 148 ? 62.780 44.496 -11.095 1.00 15.09 148 ARG C O 1
ATOM 3737 N N . TYR C 1 149 ? 61.374 43.206 -9.906 1.00 12.99 149 TYR C N 1
ATOM 3738 C CA . TYR C 1 149 ? 60.447 44.298 -9.575 1.00 14.10 149 TYR C CA 1
ATOM 3739 C C . TYR C 1 149 ? 61.149 45.386 -8.791 1.00 14.33 149 TYR C C 1
ATOM 3740 O O . TYR C 1 149 ? 60.894 46.591 -9.040 1.00 18.86 149 TYR C O 1
ATOM 3749 N N . LEU C 1 150 ? 62.012 45.049 -7.867 1.00 15.37 150 LEU C N 1
ATOM 3750 C CA . LEU C 1 150 ? 62.705 45.963 -7.002 1.00 16.57 150 LEU C CA 1
ATOM 3751 C C . LEU C 1 150 ? 63.950 46.568 -7.633 1.00 21.57 150 LEU C C 1
ATOM 3752 O O . LEU C 1 150 ? 64.486 47.544 -7.147 1.00 32.45 150 LEU C O 1
ATOM 3757 N N . SER C 1 151 ? 64.443 46.009 -8.685 1.00 22.98 151 SER C N 1
ATOM 3758 C CA . SER C 1 151 ? 65.650 46.454 -9.372 1.00 27.36 151 SER C CA 1
ATOM 3759 C C . SER C 1 151 ? 65.291 47.593 -10.311 1.00 30.14 151 SER C C 1
ATOM 3760 O O . SER C 1 151 ? 64.219 47.502 -10.941 1.00 46.87 151 SER C O 1
ATOM 3763 N N . ASN C 1 152 ? 66.160 48.567 -10.376 0.50 30.40 152 ASN C N 1
ATOM 3764 C CA . ASN C 1 152 ? 66.237 49.690 -11.252 0.50 33.50 152 ASN C CA 1
ATOM 3765 C C . ASN C 1 152 ? 67.332 50.678 -10.811 0.50 35.61 152 ASN C C 1
ATOM 3766 O O . ASN C 1 152 ? 68.517 50.358 -10.841 0.50 47.03 152 ASN C O 1
ATOM 3771 N N . VAL D 1 2 ? 56.705 80.281 11.113 1.00 27.26 2 VAL D N 1
ATOM 3772 C CA . VAL D 1 2 ? 56.083 79.138 10.397 1.00 25.02 2 VAL D CA 1
ATOM 3773 C C . VAL D 1 2 ? 54.699 79.560 9.860 1.00 22.64 2 VAL D C 1
ATOM 3774 O O . VAL D 1 2 ? 53.880 80.146 10.531 1.00 26.87 2 VAL D O 1
ATOM 3778 N N . LYS D 1 3 ? 54.512 79.288 8.588 1.00 19.81 3 LYS D N 1
ATOM 3779 C CA . LYS D 1 3 ? 53.385 79.569 7.744 1.00 20.07 3 LYS D CA 1
ATOM 3780 C C . LYS D 1 3 ? 52.773 78.227 7.300 1.00 17.39 3 LYS D C 1
ATOM 3781 O O . LYS D 1 3 ? 53.443 77.207 7.293 1.00 17.88 3 LYS D O 1
ATOM 3787 N N . GLU D 1 4 ? 51.558 78.280 6.880 1.00 19.78 4 GLU D N 1
ATOM 3788 C CA . GLU D 1 4 ? 50.844 77.092 6.435 1.00 17.76 4 GLU D CA 1
ATOM 3789 C C . GLU D 1 4 ? 50.239 77.310 5.032 1.00 18.43 4 GLU D C 1
ATOM 3790 O O . GLU D 1 4 ? 49.684 78.369 4.791 1.00 25.44 4 GLU D O 1
ATOM 3796 N N . PHE D 1 5 ? 50.347 76.306 4.217 1.00 15.90 5 PHE D N 1
ATOM 3797 C CA . PHE D 1 5 ? 49.715 76.235 2.882 1.00 15.18 5 PHE D CA 1
ATOM 3798 C C . PHE D 1 5 ? 48.819 74.994 2.884 1.00 13.99 5 PHE D C 1
ATOM 3799 O O . PHE D 1 5 ? 49.301 73.901 3.232 1.00 17.09 5 PHE D O 1
ATOM 3807 N N . ASN D 1 6 ? 47.583 75.116 2.523 1.00 13.86 6 ASN D N 1
ATOM 3808 C CA . ASN D 1 6 ? 46.649 74.001 2.528 1.00 12.05 6 ASN D CA 1
ATOM 3809 C C . ASN D 1 6 ? 46.035 73.788 1.128 1.00 12.54 6 ASN D C 1
ATOM 3810 O O . ASN D 1 6 ? 45.588 74.741 0.503 1.00 13.98 6 ASN D O 1
ATOM 3815 N N . THR D 1 7 ? 45.957 72.535 0.752 1.00 13.01 7 THR D N 1
ATOM 3816 C CA . THR D 1 7 ? 45.238 72.155 -0.490 1.00 12.97 7 THR D CA 1
ATOM 3817 C C . THR D 1 7 ? 44.719 70.734 -0.333 1.00 12.29 7 THR D C 1
ATOM 3818 O O . THR D 1 7 ? 44.734 70.183 0.798 1.00 12.94 7 THR D O 1
ATOM 3822 N N . GLN D 1 8 ? 44.217 70.138 -1.393 1.00 12.26 8 GLN D N 1
ATOM 3823 C CA . GLN D 1 8 ? 43.634 68.824 -1.318 1.00 12.51 8 GLN D CA 1
ATOM 3824 C C . GLN D 1 8 ? 43.467 68.253 -2.741 1.00 13.80 8 GLN D C 1
ATOM 3825 O O . GLN D 1 8 ? 43.549 68.963 -3.728 1.00 15.44 8 GLN D O 1
ATOM 3831 N N . THR D 1 9 ? 43.210 66.951 -2.743 1.00 14.75 9 THR D N 1
ATOM 3832 C CA . THR D 1 9 ? 42.784 66.274 -3.995 1.00 15.40 9 THR D CA 1
ATOM 3833 C C . THR D 1 9 ? 41.858 65.132 -3.617 1.00 15.43 9 THR D C 1
ATOM 3834 O O . THR D 1 9 ? 41.944 64.635 -2.507 1.00 17.48 9 THR D O 1
ATOM 3838 N N . GLU D 1 10 ? 41.016 64.753 -4.539 1.00 17.90 10 GLU D N 1
ATOM 3839 C CA . GLU D 1 10 ? 40.155 63.571 -4.375 1.00 17.65 10 GLU D CA 1
ATOM 3840 C C . GLU D 1 10 ? 40.658 62.464 -5.296 1.00 17.63 10 GLU D C 1
ATOM 3841 O O . GLU D 1 10 ? 40.794 62.713 -6.471 1.00 24.44 10 GLU D O 1
ATOM 3851 N N . LEU D 1 11 ? 40.907 61.295 -4.742 1.00 19.72 11 LEU D N 1
ATOM 3852 C CA . LEU D 1 11 ? 41.413 60.163 -5.433 1.00 21.15 11 LEU D CA 1
ATOM 3853 C C . LEU D 1 11 ? 40.364 59.037 -5.552 1.00 23.44 11 LEU D C 1
ATOM 3854 O O . LEU D 1 11 ? 39.657 58.744 -4.595 1.00 24.58 11 LEU D O 1
ATOM 3859 N N . SER D 1 12 ? 40.313 58.433 -6.737 1.00 25.22 12 SER D N 1
ATOM 3860 C CA . SER D 1 12 ? 39.392 57.341 -7.070 1.00 27.08 12 SER D CA 1
ATOM 3861 C C . SER D 1 12 ? 39.926 56.001 -6.559 1.00 31.50 12 SER D C 1
ATOM 3862 O O . SER D 1 12 ? 40.163 55.079 -7.307 1.00 37.96 12 SER D O 1
ATOM 3865 N N . VAL D 1 13 ? 40.093 55.912 -5.270 1.00 27.45 13 VAL D N 1
ATOM 3866 C CA . VAL D 1 13 ? 40.607 54.722 -4.586 1.00 28.98 13 VAL D CA 1
ATOM 3867 C C . VAL D 1 13 ? 39.925 54.611 -3.235 1.00 28.70 13 VAL D C 1
ATOM 3868 O O . VAL D 1 13 ? 39.566 55.609 -2.617 1.00 33.08 13 VAL D O 1
ATOM 3872 N N . ARG D 1 14 ? 39.756 53.401 -2.717 1.00 30.68 14 ARG D N 1
ATOM 3873 C CA . ARG D 1 14 ? 39.159 53.186 -1.411 1.00 29.61 14 ARG D CA 1
ATOM 3874 C C . ARG D 1 14 ? 40.148 53.638 -0.338 1.00 27.33 14 ARG D C 1
ATOM 3875 O O . ARG D 1 14 ? 41.365 53.450 -0.415 1.00 28.29 14 ARG D O 1
ATOM 3883 N N . LEU D 1 15 ? 39.569 54.240 0.707 1.00 27.95 15 LEU D N 1
ATOM 3884 C CA . LEU D 1 15 ? 40.384 54.789 1.784 1.00 27.63 15 LEU D CA 1
ATOM 3885 C C . LEU D 1 15 ? 41.339 53.765 2.336 1.00 28.27 15 LEU D C 1
ATOM 3886 O O . LEU D 1 15 ? 42.516 54.085 2.600 1.00 26.45 15 LEU D O 1
ATOM 3891 N N . GLU D 1 16 ? 40.947 52.502 2.532 1.00 28.34 16 GLU D N 1
ATOM 3892 C CA . GLU D 1 16 ? 41.876 51.586 3.251 1.00 29.94 16 GLU D CA 1
ATOM 3893 C C . GLU D 1 16 ? 43.087 51.247 2.406 1.00 32.29 16 GLU D C 1
ATOM 3894 O O . GLU D 1 16 ? 44.207 51.159 2.962 1.00 31.01 16 GLU D O 1
ATOM 3900 N N . ALA D 1 17 ? 42.901 51.069 1.112 1.00 31.59 17 ALA D N 1
ATOM 3901 C CA . ALA D 1 17 ? 44.006 50.757 0.191 1.00 31.31 17 ALA D CA 1
ATOM 3902 C C . ALA D 1 17 ? 44.965 51.911 0.144 1.00 28.32 17 ALA D C 1
ATOM 3903 O O . ALA D 1 17 ? 46.180 51.776 0.202 1.00 28.25 17 ALA D O 1
ATOM 3905 N N . LEU D 1 18 ? 44.377 53.123 0.080 1.00 25.39 18 LEU D N 1
ATOM 3906 C CA . LEU D 1 18 ? 45.253 54.300 0.041 1.00 20.82 18 LEU D CA 1
ATOM 3907 C C . LEU D 1 18 ? 45.973 54.548 1.365 1.00 20.22 18 LEU D C 1
ATOM 3908 O O . LEU D 1 18 ? 47.152 54.826 1.414 1.00 20.78 18 LEU D O 1
ATOM 3913 N N . TRP D 1 19 ? 45.245 54.417 2.467 1.00 21.86 19 TRP D N 1
ATOM 3914 C CA . TRP D 1 19 ? 45.874 54.633 3.779 1.00 21.16 19 TRP D CA 1
ATOM 3915 C C . TRP D 1 19 ? 46.996 53.601 3.954 1.00 23.42 19 TRP D C 1
ATOM 3916 O O . TRP D 1 19 ? 48.082 53.956 4.476 1.00 22.45 19 TRP D O 1
ATOM 3927 N N . ALA D 1 20 ? 46.832 52.372 3.534 1.00 27.89 20 ALA D N 1
ATOM 3928 C CA . ALA D 1 20 ? 47.900 51.365 3.566 1.00 29.38 20 ALA D CA 1
ATOM 3929 C C . ALA D 1 20 ? 49.140 51.774 2.802 1.00 28.69 20 ALA D C 1
ATOM 3930 O O . ALA D 1 20 ? 50.220 51.689 3.457 1.00 30.49 20 ALA D O 1
ATOM 3932 N N . VAL D 1 21 ? 49.076 52.170 1.562 1.00 25.29 21 VAL D N 1
ATOM 3933 C CA . VAL D 1 21 ? 50.292 52.454 0.828 1.00 28.44 21 VAL D CA 1
ATOM 3934 C C . VAL D 1 21 ? 50.959 53.690 1.392 1.00 27.71 21 VAL D C 1
ATOM 3935 O O . VAL D 1 21 ? 52.170 53.831 1.490 1.00 32.22 21 VAL D O 1
ATOM 3939 N N . LEU D 1 22 ? 50.089 54.677 1.654 1.00 22.03 22 LEU D N 1
ATOM 3940 C CA . LEU D 1 22 ? 50.535 55.976 2.140 1.00 17.93 22 LEU D CA 1
ATOM 3941 C C . LEU D 1 22 ? 51.209 55.884 3.509 1.00 17.34 22 LEU D C 1
ATOM 3942 O O . LEU D 1 22 ? 52.279 56.472 3.697 1.00 19.67 22 LEU D O 1
ATOM 3947 N N . SER D 1 23 ? 50.606 55.166 4.468 1.00 18.03 23 SER D N 1
ATOM 3948 C CA . SER D 1 23 ? 51.071 55.218 5.842 1.00 18.12 23 SER D CA 1
ATOM 3949 C C . SER D 1 23 ? 51.934 54.049 6.216 1.00 19.02 23 SER D C 1
ATOM 3950 O O . SER D 1 23 ? 52.599 54.165 7.259 1.00 21.48 23 SER D O 1
ATOM 3953 N N . LYS D 1 24 ? 51.892 52.958 5.471 1.00 19.14 24 LYS D N 1
ATOM 3954 C CA . LYS D 1 24 ? 52.606 51.755 5.931 1.00 22.51 24 LYS D CA 1
ATOM 3955 C C . LYS D 1 24 ? 53.533 51.203 4.899 1.00 19.33 24 LYS D C 1
ATOM 3956 O O . LYS D 1 24 ? 54.618 50.728 5.293 1.00 23.84 24 LYS D O 1
ATOM 3966 N N . ASP D 1 25 ? 53.239 51.235 3.621 1.00 19.33 25 ASP D N 1
ATOM 3967 C CA . ASP D 1 25 ? 53.960 50.435 2.611 1.00 19.97 25 ASP D CA 1
ATOM 3968 C C . ASP D 1 25 ? 54.890 51.302 1.776 1.00 19.34 25 ASP D C 1
ATOM 3969 O O . ASP D 1 25 ? 55.396 50.899 0.698 1.00 22.76 25 ASP D O 1
ATOM 3974 N N . PHE D 1 26 ? 55.192 52.536 2.242 1.00 20.01 26 PHE D N 1
ATOM 3975 C CA . PHE D 1 26 ? 55.953 53.479 1.444 1.00 22.54 26 PHE D CA 1
ATOM 3976 C C . PHE D 1 26 ? 57.368 53.088 1.147 1.00 20.12 26 PHE D C 1
ATOM 3977 O O . PHE D 1 26 ? 57.949 53.576 0.150 1.00 20.36 26 PHE D O 1
ATOM 3985 N N . ILE D 1 27 ? 58.031 52.219 1.949 1.00 20.54 27 ILE D N 1
ATOM 3986 C CA . ILE D 1 27 ? 59.459 51.956 1.626 1.00 19.40 27 ILE D CA 1
ATOM 3987 C C . ILE D 1 27 ? 59.619 51.335 0.260 1.00 18.75 27 ILE D C 1
ATOM 3988 O O . ILE D 1 27 ? 60.486 51.657 -0.536 1.00 20.42 27 ILE D O 1
ATOM 3993 N N . THR D 1 28 ? 58.735 50.409 -0.099 1.00 16.95 28 THR D N 1
ATOM 3994 C CA . THR D 1 28 ? 58.783 49.783 -1.387 1.00 17.32 28 THR D CA 1
ATOM 3995 C C . THR D 1 28 ? 58.108 50.611 -2.484 1.00 18.35 28 THR D C 1
ATOM 3996 O O . THR D 1 28 ? 58.537 50.666 -3.593 1.00 19.77 28 THR D O 1
ATOM 4000 N N . VAL D 1 29 ? 57.000 51.264 -2.123 1.00 19.18 29 VAL D N 1
ATOM 4001 C CA . VAL D 1 29 ? 56.146 51.867 -3.155 1.00 20.58 29 VAL D CA 1
ATOM 4002 C C . VAL D 1 29 ? 56.720 53.196 -3.617 1.00 20.61 29 VAL D C 1
ATOM 4003 O O . VAL D 1 29 ? 56.631 53.530 -4.819 1.00 23.22 29 VAL D O 1
ATOM 4007 N N . VAL D 1 30 ? 57.306 54.024 -2.747 1.00 19.13 30 VAL D N 1
ATOM 4008 C CA . VAL D 1 30 ? 57.821 55.335 -3.195 1.00 20.08 30 VAL D CA 1
ATOM 4009 C C . VAL D 1 30 ? 58.776 55.219 -4.335 1.00 20.69 30 VAL D C 1
ATOM 4010 O O . VAL D 1 30 ? 58.596 55.983 -5.324 1.00 23.02 30 VAL D O 1
ATOM 4014 N N . PRO D 1 31 ? 59.790 54.372 -4.319 1.00 20.39 31 PRO D N 1
ATOM 4015 C CA . PRO D 1 31 ? 60.650 54.291 -5.517 1.00 22.55 31 PRO D CA 1
ATOM 4016 C C . PRO D 1 31 ? 59.929 53.801 -6.736 1.00 24.23 31 PRO D C 1
ATOM 4017 O O . PRO D 1 31 ? 60.337 54.081 -7.864 1.00 28.12 31 PRO D O 1
ATOM 4021 N N . LYS D 1 32 ? 58.832 53.007 -6.592 1.00 23.78 32 LYS D N 1
ATOM 4022 C CA . LYS D 1 32 ? 58.132 52.509 -7.750 1.00 25.82 32 LYS D CA 1
ATOM 4023 C C . LYS D 1 32 ? 57.311 53.613 -8.415 1.00 27.30 32 LYS D C 1
ATOM 4024 O O . LYS D 1 32 ? 57.099 53.646 -9.624 1.00 32.47 32 LYS D O 1
ATOM 4030 N N . VAL D 1 33 ? 56.833 54.564 -7.594 1.00 27.15 33 VAL D N 1
ATOM 4031 C CA . VAL D 1 33 ? 55.965 55.541 -8.190 1.00 27.63 33 VAL D CA 1
ATOM 4032 C C . VAL D 1 33 ? 56.657 56.876 -8.404 1.00 27.62 33 VAL D C 1
ATOM 4033 O O . VAL D 1 33 ? 56.090 57.626 -9.206 1.00 30.40 33 VAL D O 1
ATOM 4037 N N . LEU D 1 34 ? 57.793 57.134 -7.829 1.00 27.52 34 LEU D N 1
ATOM 4038 C CA . LEU D 1 34 ? 58.621 58.317 -8.216 1.00 29.50 34 LEU D CA 1
ATOM 4039 C C . LEU D 1 34 ? 59.967 57.872 -8.765 1.00 31.24 34 LEU D C 1
ATOM 4040 O O . LEU D 1 34 ? 61.036 58.276 -8.239 1.00 34.36 34 LEU D O 1
ATOM 4045 N N . PRO D 1 35 ? 60.037 57.032 -9.789 1.00 33.94 35 PRO D N 1
ATOM 4046 C CA . PRO D 1 35 ? 61.325 56.395 -10.181 1.00 36.66 35 PRO D CA 1
ATOM 4047 C C . PRO D 1 35 ? 62.208 57.404 -10.912 1.00 41.52 35 PRO D C 1
ATOM 4048 O O . PRO D 1 35 ? 63.345 57.143 -11.174 1.00 49.88 35 PRO D O 1
ATOM 4052 N N . HIS D 1 36 ? 61.586 58.541 -11.223 1.00 42.44 36 HIS D N 1
ATOM 4053 C CA . HIS D 1 36 ? 62.290 59.631 -11.856 1.00 47.41 36 HIS D CA 1
ATOM 4054 C C . HIS D 1 36 ? 62.948 60.539 -10.827 1.00 40.52 36 HIS D C 1
ATOM 4055 O O . HIS D 1 36 ? 63.692 61.446 -11.245 1.00 39.26 36 HIS D O 1
ATOM 4062 N N . ILE D 1 37 ? 62.687 60.347 -9.541 1.00 37.62 37 ILE D N 1
ATOM 4063 C CA . ILE D 1 37 ? 63.190 61.133 -8.446 1.00 34.33 37 ILE D CA 1
ATOM 4064 C C . ILE D 1 37 ? 63.873 60.326 -7.357 1.00 33.11 37 ILE D C 1
ATOM 4065 O O . ILE D 1 37 ? 64.986 60.627 -6.954 1.00 31.73 37 ILE D O 1
ATOM 4070 N N . VAL D 1 38 ? 63.192 59.307 -6.848 1.00 30.06 38 VAL D N 1
ATOM 4071 C CA . VAL D 1 38 ? 63.680 58.589 -5.697 1.00 28.85 38 VAL D CA 1
ATOM 4072 C C . VAL D 1 38 ? 64.340 57.277 -6.145 1.00 27.45 38 VAL D C 1
ATOM 4073 O O . VAL D 1 38 ? 63.740 56.460 -6.830 1.00 35.37 38 VAL D O 1
ATOM 4077 N N . LYS D 1 39 ? 65.589 57.123 -5.741 1.00 28.36 39 LYS D N 1
ATOM 4078 C CA . LYS D 1 39 ? 66.319 55.875 -5.973 1.00 29.40 39 LYS D CA 1
ATOM 4079 C C . LYS D 1 39 ? 65.929 54.831 -4.953 1.00 28.50 39 LYS D C 1
ATOM 4080 O O . LYS D 1 39 ? 65.662 53.661 -5.250 1.00 31.13 39 LYS D O 1
ATOM 4086 N N . ASP D 1 40 ? 65.896 55.233 -3.675 1.00 26.15 40 ASP D N 1
ATOM 4087 C CA . ASP D 1 40 ? 65.502 54.242 -2.646 1.00 28.03 40 ASP D CA 1
ATOM 4088 C C . ASP D 1 40 ? 65.128 54.957 -1.364 1.00 25.87 40 ASP D C 1
ATOM 4089 O O . ASP D 1 40 ? 65.385 56.178 -1.168 1.00 23.46 40 ASP D O 1
ATOM 4094 N N . VAL D 1 41 ? 64.508 54.231 -0.446 1.00 23.03 41 VAL D N 1
ATOM 4095 C CA . VAL D 1 41 ? 64.096 54.757 0.853 1.00 20.57 41 VAL D CA 1
ATOM 4096 C C . VAL D 1 41 ? 64.633 53.790 1.922 1.00 21.81 41 VAL D C 1
ATOM 4097 O O . VAL D 1 41 ? 64.496 52.572 1.718 1.00 24.79 41 VAL D O 1
ATOM 4101 N N . GLN D 1 42 ? 65.228 54.330 2.977 1.00 22.32 42 GLN D N 1
ATOM 4102 C CA . GLN D 1 42 ? 65.793 53.561 4.061 1.00 25.42 42 GLN D CA 1
ATOM 4103 C C . GLN D 1 42 ? 65.130 53.956 5.401 1.00 23.27 42 GLN D C 1
ATOM 4104 O O . GLN D 1 42 ? 65.076 55.139 5.691 1.00 21.38 42 GLN D O 1
ATOM 4110 N N . LEU D 1 43 ? 64.685 52.961 6.156 1.00 24.35 43 LEU D N 1
ATOM 4111 C CA . LEU D 1 43 ? 64.212 53.205 7.525 1.00 21.24 43 LEU D CA 1
ATOM 4112 C C . LEU D 1 43 ? 65.420 53.115 8.437 1.00 23.49 43 LEU D C 1
ATOM 4113 O O . LEU D 1 43 ? 66.066 52.080 8.509 1.00 30.09 43 LEU D O 1
ATOM 4118 N N . ILE D 1 44 ? 65.674 54.226 9.139 1.00 20.97 44 ILE D N 1
ATOM 4119 C CA . ILE D 1 44 ? 66.795 54.415 10.042 1.00 23.31 44 ILE D CA 1
ATOM 4120 C C . ILE D 1 44 ? 66.441 54.133 11.480 1.00 23.15 44 ILE D C 1
ATOM 4121 O O . ILE D 1 44 ? 67.215 53.516 12.208 1.00 27.50 44 ILE D O 1
ATOM 4126 N N . GLU D 1 45 ? 65.246 54.572 11.934 1.00 24.40 45 GLU D N 1
ATOM 4127 C CA . GLU D 1 45 ? 64.841 54.456 13.304 1.00 22.79 45 GLU D CA 1
ATOM 4128 C C . GLU D 1 45 ? 63.300 54.309 13.367 1.00 19.26 45 GLU D C 1
ATOM 4129 O O . GLU D 1 45 ? 62.637 54.749 12.470 1.00 18.24 45 GLU D O 1
ATOM 4135 N N . GLY D 1 46 ? 62.832 53.799 14.490 1.00 23.98 46 GLY D N 1
ATOM 4136 C CA . GLY D 1 46 ? 61.419 53.752 14.800 1.00 23.58 46 GLY D CA 1
ATOM 4137 C C . GLY D 1 46 ? 60.757 52.519 14.271 1.00 22.92 46 GLY D C 1
ATOM 4138 O O . GLY D 1 46 ? 61.380 51.674 13.613 1.00 28.74 46 GLY D O 1
ATOM 4139 N N . ASP D 1 47 ? 59.473 52.427 14.585 1.00 23.12 47 ASP D N 1
ATOM 4140 C CA . ASP D 1 47 ? 58.676 51.246 14.468 1.00 27.95 47 ASP D CA 1
ATOM 4141 C C . ASP D 1 47 ? 57.566 51.388 13.424 1.00 29.47 47 ASP D C 1
ATOM 4142 O O . ASP D 1 47 ? 56.696 50.523 13.422 1.00 31.93 47 ASP D O 1
ATOM 4147 N N . GLY D 1 48 ? 57.602 52.418 12.596 1.00 22.44 48 GLY D N 1
ATOM 4148 C CA . GLY D 1 48 ? 56.520 52.624 11.611 1.00 23.76 48 GLY D CA 1
ATOM 4149 C C . GLY D 1 48 ? 55.546 53.697 12.035 1.00 21.15 48 GLY D C 1
ATOM 4150 O O . GLY D 1 48 ? 54.806 54.228 11.170 1.00 30.81 48 GLY D O 1
ATOM 4151 N N . GLY D 1 49 ? 55.491 54.152 13.263 1.00 20.01 49 GLY D N 1
ATOM 4152 C CA . GLY D 1 49 ? 54.607 55.250 13.697 1.00 20.75 49 GLY D CA 1
ATOM 4153 C C . GLY D 1 49 ? 55.413 56.531 14.005 1.00 15.41 49 GLY D C 1
ATOM 4154 O O . GLY D 1 49 ? 56.472 56.751 13.404 1.00 14.79 49 GLY D O 1
ATOM 4155 N N . VAL D 1 50 ? 54.934 57.332 14.954 1.00 15.63 50 VAL D N 1
ATOM 4156 C CA . V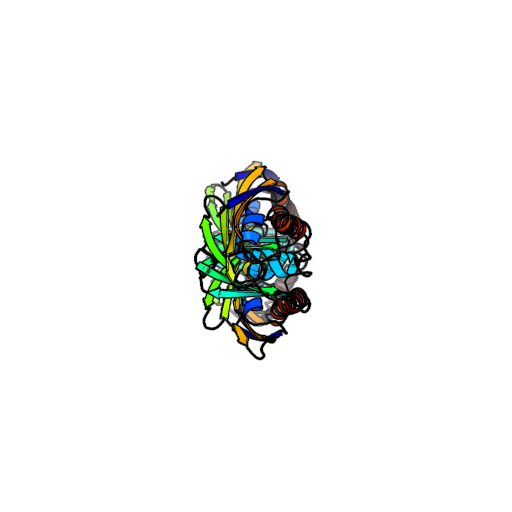AL D 1 50 ? 55.662 58.523 15.313 1.00 14.45 50 VAL D CA 1
ATOM 4157 C C . VAL D 1 50 ? 57.091 58.182 15.723 1.00 13.06 50 VAL D C 1
ATOM 4158 O O . VAL D 1 50 ? 57.324 57.229 16.430 1.00 15.18 50 VAL D O 1
ATOM 4162 N N . GLY D 1 51 ? 58.051 59.001 15.237 1.00 13.68 51 GLY D N 1
ATOM 4163 C CA . GLY D 1 51 ? 59.466 58.788 15.513 1.00 13.95 51 GLY D CA 1
ATOM 4164 C C . GLY D 1 51 ? 60.170 57.987 14.465 1.00 13.44 51 GLY D C 1
ATOM 4165 O O . GLY D 1 51 ? 61.399 57.792 14.531 1.00 16.51 51 GLY D O 1
ATOM 4166 N N . THR D 1 52 ? 59.440 57.463 13.473 1.00 13.11 52 THR D N 1
ATOM 4167 C CA . THR D 1 52 ? 60.094 56.778 12.380 1.00 12.84 52 THR D CA 1
ATOM 4168 C C . THR D 1 52 ? 60.907 57.741 11.530 1.00 12.78 52 THR D C 1
ATOM 4169 O O . THR D 1 52 ? 60.360 58.802 11.150 1.00 13.77 52 THR D O 1
ATOM 4173 N N . ILE D 1 53 ? 62.160 57.433 11.303 1.00 13.16 53 ILE D N 1
ATOM 4174 C CA . ILE D 1 53 ? 63.057 58.283 10.513 1.00 13.63 53 ILE D CA 1
ATOM 4175 C C . ILE D 1 53 ? 63.431 57.560 9.243 1.00 14.43 53 ILE D C 1
ATOM 4176 O O . ILE D 1 53 ? 63.818 56.374 9.269 1.00 16.24 53 ILE D O 1
ATOM 4181 N N . LEU D 1 54 ? 63.248 58.252 8.126 1.00 14.31 54 LEU D N 1
ATOM 4182 C CA . LEU D 1 54 ? 63.465 57.759 6.812 1.00 15.38 54 LEU D CA 1
ATOM 4183 C C . LEU D 1 54 ? 64.524 58.578 6.081 1.00 14.91 54 LEU D C 1
ATOM 4184 O O . LEU D 1 54 ? 64.509 59.795 6.205 1.00 17.61 54 LEU D O 1
ATOM 4189 N N . ILE D 1 55 ? 65.353 57.918 5.279 1.00 16.04 55 ILE D N 1
ATOM 4190 C CA . ILE D 1 55 ? 66.215 58.607 4.325 1.00 17.58 55 ILE D CA 1
ATOM 4191 C C . ILE D 1 55 ? 65.732 58.307 2.905 1.00 17.43 55 ILE D C 1
ATOM 4192 O O . ILE D 1 55 ? 65.627 57.140 2.552 1.00 20.09 55 ILE D O 1
ATOM 4197 N N . PHE D 1 56 ? 65.397 59.335 2.176 1.00 17.47 56 PHE D N 1
ATOM 4198 C CA . PHE D 1 56 ? 65.062 59.279 0.754 1.00 17.44 56 PHE D CA 1
ATOM 4199 C C . PHE D 1 56 ? 66.345 59.606 -0.010 1.00 19.77 56 PHE D C 1
ATOM 4200 O O . PHE D 1 56 ? 66.869 60.685 0.082 1.00 21.54 56 PHE D O 1
ATOM 4208 N N . ASN D 1 57 ? 66.894 58.628 -0.728 1.00 20.57 57 ASN D N 1
ATOM 4209 C CA . ASN D 1 57 ? 68.060 58.882 -1.554 1.00 21.17 57 ASN D CA 1
ATOM 4210 C C . ASN D 1 57 ? 67.562 59.161 -2.975 1.00 24.61 57 ASN D C 1
ATOM 4211 O O . ASN D 1 57 ? 66.761 58.388 -3.514 1.00 24.11 57 ASN D O 1
ATOM 4216 N N . PHE D 1 58 ? 68.018 60.242 -3.542 1.00 24.19 58 PHE D N 1
ATOM 4217 C CA . PHE D 1 58 ? 67.599 60.630 -4.885 1.00 25.94 58 PHE D CA 1
ATOM 4218 C C . PHE D 1 58 ? 68.590 60.134 -5.933 1.00 29.60 58 PHE D C 1
ATOM 4219 O O . PHE D 1 58 ? 69.732 59.771 -5.617 1.00 29.81 58 PHE D O 1
ATOM 4227 N N . LEU D 1 59 ? 68.143 60.083 -7.165 1.00 31.42 59 LEU D N 1
ATOM 4228 C CA . LEU D 1 59 ? 68.884 59.616 -8.309 1.00 39.67 59 LEU D CA 1
ATOM 4229 C C . LEU D 1 59 ? 70.184 60.420 -8.531 1.00 45.91 59 LEU D C 1
ATOM 4230 O O . LEU D 1 59 ? 70.207 61.588 -8.118 1.00 43.62 59 LEU D O 1
ATOM 4235 N N . PRO D 1 60 ? 71.174 59.833 -9.147 1.00 51.17 60 PRO D N 1
ATOM 4236 C CA . PRO D 1 60 ? 72.475 60.426 -9.433 1.00 54.94 60 PRO D CA 1
ATOM 4237 C C . PRO D 1 60 ? 72.510 61.892 -9.784 1.00 56.16 60 PRO D C 1
ATOM 4238 O O . PRO D 1 60 ? 73.381 62.637 -9.256 1.00 72.26 60 PRO D O 1
ATOM 4242 N N . GLU D 1 61 ? 71.669 62.431 -10.676 1.00 50.71 61 GLU D N 1
ATOM 4243 C CA . GLU D 1 61 ? 71.969 63.864 -11.017 1.00 53.55 61 GLU D CA 1
ATOM 4244 C C . GLU D 1 61 ? 71.103 64.816 -10.203 1.00 52.07 61 GLU D C 1
ATOM 4245 O O . GLU D 1 61 ? 71.188 66.047 -10.411 1.00 57.12 61 GLU D O 1
ATOM 4251 N N . VAL D 1 62 ? 70.292 64.296 -9.314 1.00 43.39 62 VAL D N 1
ATOM 4252 C CA . VAL D 1 62 ? 69.373 65.143 -8.516 1.00 40.20 62 VAL D CA 1
ATOM 4253 C C . VAL D 1 62 ? 70.137 65.833 -7.415 1.00 38.39 62 VAL D C 1
ATOM 4254 O O . VAL D 1 62 ? 70.943 65.188 -6.735 1.00 38.88 62 VAL D O 1
ATOM 4258 N N . SER D 1 63 ? 69.946 67.122 -7.179 1.00 38.50 63 SER D N 1
ATOM 4259 C CA . SER D 1 63 ? 70.649 67.770 -6.071 1.00 42.52 63 SER D CA 1
ATOM 4260 C C . SER D 1 63 ? 69.656 68.623 -5.268 1.00 40.65 63 SER D C 1
ATOM 4261 O O . SER D 1 63 ? 68.882 69.356 -5.937 1.00 48.43 63 SER D O 1
ATOM 4264 N N . PRO D 1 64 ? 69.601 68.577 -3.952 1.00 34.04 64 PRO D N 1
ATOM 4265 C CA . PRO D 1 64 ? 70.375 67.728 -3.066 1.00 29.77 64 PRO D CA 1
ATOM 4266 C C . PRO D 1 64 ? 70.093 66.227 -3.335 1.00 30.29 64 PRO D C 1
ATOM 4267 O O . PRO D 1 64 ? 69.128 65.902 -3.993 1.00 28.53 64 PRO D O 1
ATOM 4271 N N . SER D 1 65 ? 71.027 65.438 -2.860 1.00 29.27 65 SER D N 1
ATOM 4272 C CA . SER D 1 65 ? 71.001 64.027 -3.210 1.00 29.68 65 SER D CA 1
ATOM 4273 C C . SER D 1 65 ? 70.215 63.201 -2.204 1.00 25.19 65 SER D C 1
ATOM 4274 O O . SER D 1 65 ? 70.033 61.998 -2.453 1.00 26.20 65 SER D O 1
ATOM 4277 N N . TYR D 1 66 ? 69.704 63.795 -1.128 1.00 23.50 66 TYR D N 1
ATOM 4278 C CA . TYR D 1 66 ? 68.927 63.046 -0.166 1.00 20.02 66 TYR D CA 1
ATOM 4279 C C . TYR D 1 66 ? 67.995 63.979 0.598 1.00 18.71 66 TYR D C 1
ATOM 4280 O O . TYR D 1 66 ? 68.156 65.186 0.554 1.00 19.27 66 TYR D O 1
ATOM 4289 N N A GLN D 1 67 ? 66.955 63.441 1.224 0.50 17.93 67 GLN D N 1
ATOM 4290 N N B GLN D 1 67 ? 67.168 63.294 1.368 0.50 17.81 67 GLN D N 1
ATOM 4291 C CA A GLN D 1 67 ? 66.117 64.170 2.205 0.50 17.05 67 GLN D CA 1
ATOM 4292 C CA B GLN D 1 67 ? 66.236 63.953 2.276 0.50 15.98 67 GLN D CA 1
ATOM 4293 C C A GLN D 1 67 ? 66.016 63.208 3.402 0.50 17.66 67 GLN D C 1
ATOM 4294 C C B GLN D 1 67 ? 65.860 63.009 3.401 0.50 15.34 67 GLN D C 1
ATOM 4295 O O A GLN D 1 67 ? 65.949 61.984 3.169 0.50 19.86 67 GLN D O 1
ATOM 4296 O O B GLN D 1 67 ? 65.241 61.965 3.112 0.50 18.31 67 GLN D O 1
ATOM 4307 N N A ARG D 1 68 ? 66.001 63.731 4.602 0.50 13.76 68 ARG D N 1
ATOM 4308 N N B ARG D 1 68 ? 66.179 63.370 4.622 0.50 14.20 68 ARG D N 1
ATOM 4309 C CA A ARG D 1 68 ? 65.772 62.913 5.815 0.50 13.93 68 ARG D CA 1
ATOM 4310 C CA B ARG D 1 68 ? 65.759 62.606 5.807 0.50 15.45 68 ARG D CA 1
ATOM 4311 C C A ARG D 1 68 ? 64.455 63.363 6.437 0.50 13.21 68 ARG D C 1
ATOM 4312 C C B ARG D 1 68 ? 64.451 63.226 6.331 0.50 14.54 68 ARG D C 1
ATOM 4313 O O A ARG D 1 68 ? 64.324 64.592 6.667 0.50 13.74 68 ARG D O 1
ATOM 4314 O O B ARG D 1 68 ? 64.370 64.466 6.386 0.50 14.18 68 ARG D O 1
ATOM 4329 N N A GLU D 1 69 ? 63.506 62.481 6.666 0.50 13.75 69 GLU D N 1
ATOM 4330 N N B GLU D 1 69 ? 63.484 62.410 6.668 0.50 13.87 69 GLU D N 1
ATOM 4331 C CA . GLU D 1 69 ? 62.185 62.862 7.199 1.00 12.64 69 GLU D CA 1
ATOM 4332 C C . GLU D 1 69 ? 61.864 62.029 8.433 1.00 12.47 69 GLU D C 1
ATOM 4333 O O . GLU D 1 69 ? 62.314 60.887 8.558 1.00 15.34 69 GLU D O 1
ATOM 4339 N N . GLU D 1 70 ? 61.071 62.614 9.315 1.00 11.63 70 GLU D N 1
ATOM 4340 C CA . GLU D 1 70 ? 60.621 61.942 10.497 1.00 11.83 70 GLU D CA 1
ATOM 4341 C C . GLU D 1 70 ? 59.080 62.020 10.564 1.00 12.28 70 GLU D C 1
ATOM 4342 O O . GLU D 1 70 ? 58.490 63.079 10.390 1.00 12.79 70 GLU D O 1
ATOM 4348 N N . ILE D 1 71 ? 58.480 60.880 10.885 1.00 12.06 71 ILE D N 1
ATOM 4349 C CA . ILE D 1 71 ? 57.020 60.875 11.131 1.00 11.83 71 ILE D CA 1
ATOM 4350 C C . ILE D 1 71 ? 56.752 61.552 12.468 1.00 11.68 71 ILE D C 1
ATOM 4351 O O . ILE D 1 71 ? 57.166 61.089 13.527 1.00 13.82 71 ILE D O 1
ATOM 4356 N N . THR D 1 72 ? 56.050 62.687 12.416 1.00 13.19 72 THR D N 1
ATOM 4357 C CA . THR D 1 72 ? 55.736 63.469 13.631 1.00 14.57 72 THR D CA 1
ATOM 4358 C C . THR D 1 72 ? 54.280 63.335 14.085 1.00 15.33 72 THR D C 1
ATOM 4359 O O . THR D 1 72 ? 53.991 63.704 15.208 1.00 18.92 72 THR D O 1
ATOM 4363 N N . GLU D 1 73 ? 53.431 62.861 13.205 1.00 14.74 73 GLU D N 1
ATOM 4364 C CA . GLU D 1 73 ? 52.018 62.607 13.494 1.00 17.60 73 GLU D CA 1
ATOM 4365 C C . GLU D 1 73 ? 51.595 61.306 12.788 1.00 16.33 73 GLU D C 1
ATOM 4366 O O . GLU D 1 73 ? 51.925 61.050 11.662 1.00 15.69 73 GLU D O 1
ATOM 4372 N N . PHE D 1 74 ? 50.883 60.487 13.584 1.00 18.23 74 PHE D N 1
ATOM 4373 C CA . PHE D 1 74 ? 50.370 59.211 13.026 1.00 18.45 74 PHE D CA 1
ATOM 4374 C C . PHE D 1 74 ? 49.097 58.844 13.775 1.00 18.63 74 PHE D C 1
ATOM 4375 O O . PHE D 1 74 ? 49.193 58.472 14.905 1.00 25.86 74 PHE D O 1
ATOM 4383 N N . ASP D 1 75 ? 47.947 59.018 13.118 1.00 19.23 75 ASP D N 1
ATOM 4384 C CA . ASP D 1 75 ? 46.655 58.798 13.796 1.00 22.10 75 ASP D CA 1
ATOM 4385 C C . ASP D 1 75 ? 45.789 57.864 12.944 1.00 23.94 75 ASP D C 1
ATOM 4386 O O . ASP D 1 75 ? 45.280 58.267 11.898 1.00 21.10 75 ASP D O 1
ATOM 4391 N N . GLU D 1 76 ? 45.639 56.639 13.389 1.00 24.02 76 GLU D N 1
ATOM 4392 C CA . GLU D 1 76 ? 44.872 55.623 12.661 1.00 27.55 76 GLU D CA 1
ATOM 4393 C C . GLU D 1 76 ? 43.409 56.006 12.626 1.00 28.93 76 GLU D C 1
ATOM 4394 O O . GLU D 1 76 ? 42.683 55.749 11.639 1.00 35.49 76 GLU D O 1
ATOM 4400 N N . SER D 1 77 ? 42.921 56.621 13.701 1.00 28.21 77 SER D N 1
ATOM 4401 C CA . SER D 1 77 ? 41.457 56.882 13.711 1.00 30.65 77 SER D CA 1
ATOM 4402 C C . SER D 1 77 ? 41.072 57.911 12.672 1.00 28.14 77 SER D C 1
ATOM 4403 O O . SER D 1 77 ? 40.022 57.792 12.017 1.00 31.15 77 SER D O 1
ATOM 4406 N N . SER D 1 78 ? 41.896 58.937 12.507 1.00 26.56 78 SER D N 1
ATOM 4407 C CA . SER D 1 78 ? 41.554 60.024 11.606 1.00 23.27 78 SER D CA 1
ATOM 4408 C C . SER D 1 78 ? 42.290 59.947 10.287 1.00 21.15 78 SER D C 1
ATOM 4409 O O . SER D 1 78 ? 42.137 60.824 9.448 1.00 21.68 78 SER D O 1
ATOM 4412 N N . HIS D 1 79 ? 43.113 58.899 10.149 1.00 19.60 79 HIS D N 1
ATOM 4413 C CA . HIS D 1 79 ? 43.886 58.688 8.944 1.00 17.33 79 HIS D CA 1
ATOM 4414 C C . HIS D 1 79 ? 44.743 59.929 8.605 1.00 16.33 79 HIS D C 1
ATOM 4415 O O . HIS D 1 79 ? 44.711 60.451 7.503 1.00 16.07 79 HIS D O 1
ATOM 4422 N N . GLU D 1 80 ? 45.520 60.338 9.624 1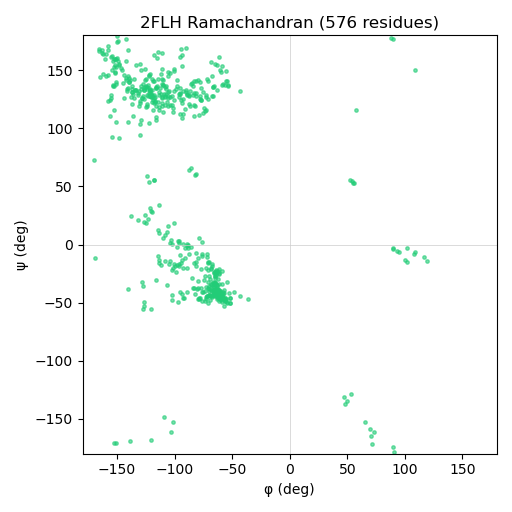.00 14.94 80 GLU D N 1
ATOM 4423 C CA . GLU D 1 80 ? 46.436 61.458 9.462 1.00 15.12 80 GLU D CA 1
ATOM 4424 C C . GLU D 1 80 ? 47.889 60.973 9.623 1.00 13.16 80 GLU D C 1
ATOM 4425 O O . GLU D 1 80 ? 48.191 60.244 10.581 1.00 16.60 80 GLU D O 1
ATOM 4431 N N . ILE D 1 81 ? 48.756 61.403 8.766 1.00 13.93 81 ILE D N 1
ATOM 4432 C CA . ILE D 1 81 ? 50.175 61.162 8.849 1.00 13.53 81 ILE D CA 1
ATOM 4433 C C . ILE D 1 81 ? 50.930 62.430 8.506 1.00 13.08 81 ILE D C 1
ATOM 4434 O O . ILE D 1 81 ? 50.643 63.023 7.464 1.00 14.16 81 ILE D O 1
ATOM 4439 N N . GLY D 1 82 ? 51.889 62.797 9.345 1.00 13.02 82 GLY D N 1
ATOM 4440 C CA . GLY D 1 82 ? 52.719 63.959 9.092 1.00 13.84 82 GLY D CA 1
ATOM 4441 C C . GLY D 1 82 ? 54.187 63.601 9.123 1.00 12.34 82 GLY D C 1
ATOM 4442 O O . GLY D 1 82 ? 54.624 62.846 9.963 1.00 13.89 82 GLY D O 1
ATOM 4443 N N . LEU D 1 83 ? 54.930 64.218 8.211 1.00 12.50 83 LEU D N 1
ATOM 4444 C CA . LEU D 1 83 ? 56.346 63.990 8.024 1.00 12.24 83 LEU D CA 1
ATOM 4445 C C . LEU D 1 83 ? 57.088 65.318 7.986 1.00 12.26 83 LEU D C 1
ATOM 4446 O O . LEU D 1 83 ? 56.769 66.189 7.182 1.00 12.81 83 LEU D O 1
ATOM 4451 N N . GLN D 1 84 ? 58.048 65.485 8.907 1.00 11.88 84 GLN D N 1
ATOM 4452 C CA . GLN D 1 84 ? 58.881 66.668 8.926 1.00 11.81 84 GLN D CA 1
ATOM 4453 C C . GLN D 1 84 ? 60.212 66.400 8.256 1.00 12.74 84 GLN D C 1
ATOM 4454 O O . GLN D 1 84 ? 60.857 65.407 8.562 1.00 13.99 84 GLN D O 1
ATOM 4460 N N . VAL D 1 85 ? 60.653 67.326 7.364 1.00 12.61 85 VAL D N 1
ATOM 4461 C CA . VAL D 1 85 ? 62.009 67.214 6.835 1.00 13.03 85 VAL D CA 1
ATOM 4462 C C . VAL D 1 85 ? 62.994 67.614 7.941 1.00 13.40 85 VAL D C 1
ATOM 4463 O O . VAL D 1 85 ? 62.845 68.666 8.543 1.00 16.47 85 VAL D O 1
ATOM 4467 N N . ILE D 1 86 ? 63.947 66.737 8.201 1.00 14.07 86 ILE D N 1
ATOM 4468 C CA . ILE D 1 86 ? 64.892 67.017 9.270 1.00 16.29 86 ILE D CA 1
ATOM 4469 C C . ILE D 1 86 ? 66.284 67.267 8.743 1.00 18.53 86 ILE D C 1
ATOM 4470 O O . ILE D 1 86 ? 67.104 67.863 9.456 1.00 25.49 86 ILE D O 1
ATOM 4475 N N . GLU D 1 87 ? 66.613 66.888 7.534 1.00 17.44 87 GLU D N 1
ATOM 4476 C CA . GLU D 1 87 ? 67.957 67.137 6.964 1.00 20.84 87 GLU D CA 1
ATOM 4477 C C . GLU D 1 87 ? 67.846 67.037 5.434 1.00 17.97 87 GLU D C 1
ATOM 4478 O O . GLU D 1 87 ? 67.073 66.268 4.892 1.00 18.70 87 GLU D O 1
ATOM 4484 N N . GLY D 1 88 ? 68.600 67.832 4.690 1.00 20.46 88 GLY D N 1
ATOM 4485 C CA . GLY D 1 88 ? 68.590 67.716 3.251 1.00 20.64 88 GLY D CA 1
ATOM 4486 C C . GLY D 1 88 ? 67.289 68.171 2.618 1.00 19.05 88 GLY D C 1
ATOM 4487 O O . GLY D 1 88 ? 66.527 68.931 3.180 1.00 17.38 88 GLY D O 1
ATOM 4488 N N . GLY D 1 89 ? 67.030 67.684 1.370 1.00 21.74 89 GLY D N 1
ATOM 4489 C CA . GLY D 1 89 ? 65.882 68.120 0.626 1.00 21.31 89 GLY D CA 1
ATOM 4490 C C . GLY D 1 89 ? 65.695 69.611 0.619 1.00 18.22 89 GLY D C 1
ATOM 4491 O O . GLY D 1 89 ? 66.644 70.379 0.391 1.00 20.48 89 GLY D O 1
ATOM 4492 N N . TYR D 1 90 ? 64.482 70.064 0.908 1.00 17.43 90 TYR D N 1
ATOM 4493 C CA . TYR D 1 90 ? 64.206 71.487 0.876 1.00 16.58 90 TYR D CA 1
ATOM 4494 C C . TYR D 1 90 ? 64.992 72.267 1.923 1.00 15.79 90 TYR D C 1
ATOM 4495 O O . TYR D 1 90 ? 65.186 73.485 1.738 1.00 16.52 90 TYR D O 1
ATOM 4504 N N . LEU D 1 91 ? 65.454 71.638 2.972 1.00 15.65 91 LEU D N 1
ATOM 4505 C CA . LEU D 1 91 ? 66.242 72.345 4.009 1.00 17.70 91 LEU D CA 1
ATOM 4506 C C . LEU D 1 91 ? 67.627 72.679 3.466 1.00 19.40 91 LEU D C 1
ATOM 4507 O O . LEU D 1 91 ? 68.343 73.463 4.140 1.00 22.63 91 LEU D O 1
ATOM 4512 N N . SER D 1 92 ? 68.029 72.154 2.316 1.00 19.59 92 SER D N 1
ATOM 4513 C CA . SER D 1 92 ? 69.248 72.483 1.595 1.00 22.04 92 SER D CA 1
ATOM 4514 C C . SER D 1 92 ? 69.014 73.523 0.490 1.00 22.71 92 SER D C 1
ATOM 4515 O O . SER D 1 92 ? 69.980 73.874 -0.198 1.00 24.31 92 SER D O 1
ATOM 4518 N N . GLN D 1 93 ? 67.779 73.981 0.364 1.00 20.08 93 GLN D N 1
ATOM 4519 C CA . GLN D 1 93 ? 67.361 74.885 -0.698 1.00 21.36 93 GLN D CA 1
ATOM 4520 C C . GLN D 1 93 ? 66.698 76.133 -0.176 1.00 20.85 93 GLN D C 1
ATOM 4521 O O . GLN D 1 93 ? 65.885 76.736 -0.900 1.00 22.91 93 GLN D O 1
ATOM 4527 N N . GLY D 1 94 ? 67.005 76.534 1.031 1.00 19.00 94 GLY D N 1
ATOM 4528 C CA . GLY D 1 94 ? 66.552 77.797 1.567 1.00 18.14 94 GLY D CA 1
ATOM 4529 C C . GLY D 1 94 ? 65.389 77.706 2.520 1.00 19.30 94 GLY D C 1
ATOM 4530 O O . GLY D 1 94 ? 64.966 78.733 3.093 1.00 19.67 94 GLY D O 1
ATOM 4531 N N . LEU D 1 95 ? 64.846 76.519 2.748 1.00 17.86 95 LEU D N 1
ATOM 4532 C CA . LEU D 1 95 ? 63.771 76.352 3.726 1.00 17.60 95 LEU D CA 1
ATOM 4533 C C . LEU D 1 95 ? 64.455 76.173 5.102 1.00 16.76 95 LEU D C 1
ATOM 4534 O O . LEU D 1 95 ? 65.481 75.482 5.184 1.00 18.91 95 LEU D O 1
ATOM 4539 N N . SER D 1 96 ? 63.933 76.783 6.135 1.00 16.07 96 SER D N 1
ATOM 4540 C CA . SER D 1 96 ? 64.401 76.560 7.498 1.00 16.78 96 SER D CA 1
ATOM 4541 C C . SER D 1 96 ? 63.483 75.535 8.236 1.00 16.05 96 SER D C 1
ATOM 4542 O O . SER D 1 96 ? 63.867 75.046 9.287 1.00 18.46 96 SER D O 1
ATOM 4545 N N . TYR D 1 97 ? 62.300 75.304 7.725 1.00 15.18 97 TYR D N 1
ATOM 4546 C CA . TYR D 1 97 ? 61.335 74.398 8.343 1.00 14.56 97 TYR D CA 1
ATOM 4547 C C . TYR D 1 97 ? 60.436 73.879 7.229 1.00 13.09 97 TYR D C 1
ATOM 4548 O O . TYR D 1 97 ? 60.012 74.641 6.367 1.00 13.56 97 TYR D O 1
ATOM 4557 N N . TYR D 1 98 ? 60.134 72.570 7.244 1.00 12.74 98 TYR D N 1
ATOM 4558 C CA . TYR D 1 98 ? 59.232 72.004 6.273 1.00 11.93 98 TYR D CA 1
ATOM 4559 C C . TYR D 1 98 ? 58.586 70.723 6.850 1.00 11.32 98 TYR D C 1
ATOM 4560 O O . TYR D 1 98 ? 59.285 69.816 7.263 1.00 12.76 98 TYR D O 1
ATOM 4569 N N . LYS D 1 99 ? 57.259 70.722 6.814 1.00 12.15 99 LYS D N 1
ATOM 4570 C CA . LYS D 1 99 ? 56.485 69.570 7.263 1.00 12.25 99 LYS D CA 1
ATOM 4571 C C . LYS D 1 99 ? 55.264 69.398 6.343 1.00 11.85 99 LYS D C 1
ATOM 4572 O O 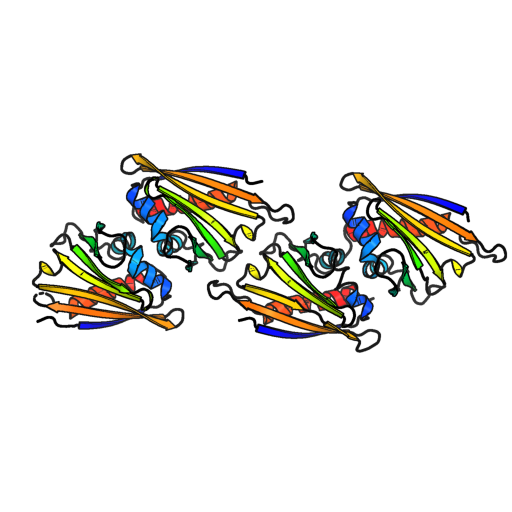. LYS D 1 99 ? 54.661 70.387 5.979 1.00 13.77 99 LYS D O 1
ATOM 4578 N N . THR D 1 100 ? 54.940 68.140 6.045 1.00 12.39 100 THR D N 1
ATOM 4579 C CA . THR D 1 100 ? 53.822 67.782 5.234 1.00 13.03 100 THR D CA 1
ATOM 4580 C C . THR D 1 100 ? 52.848 66.900 6.069 1.00 12.74 100 THR D C 1
ATOM 4581 O O . THR D 1 100 ? 53.311 65.891 6.576 1.00 13.40 100 THR D O 1
ATOM 4585 N N . THR D 1 101 ? 51.580 67.267 6.133 1.00 13.17 101 THR D N 1
ATOM 4586 C CA . THR D 1 101 ? 50.570 66.438 6.822 1.00 12.78 101 THR D CA 1
ATOM 4587 C C . THR D 1 101 ? 49.510 66.047 5.795 1.00 12.46 101 THR D C 1
ATOM 4588 O O . THR D 1 101 ? 48.977 66.874 5.092 1.00 15.65 101 THR D O 1
ATOM 4592 N N . PHE D 1 102 ? 49.224 64.756 5.729 1.00 12.04 102 PHE D N 1
ATOM 4593 C CA . PHE D 1 102 ? 48.195 64.175 4.884 1.00 12.16 102 PHE D CA 1
ATOM 4594 C C . PHE D 1 102 ? 47.020 63.745 5.819 1.00 12.26 102 PHE D C 1
ATOM 4595 O O . PHE D 1 102 ? 47.279 63.125 6.856 1.00 14.14 102 PHE D O 1
ATOM 4603 N N . LYS D 1 103 ? 45.802 64.042 5.400 1.00 12.34 103 LYS D N 1
ATOM 4604 C CA . LYS D 1 103 ? 44.627 63.581 6.156 1.00 13.64 103 LYS D CA 1
ATOM 4605 C C . LYS D 1 103 ? 43.654 62.963 5.145 1.00 13.35 103 LYS D C 1
ATOM 4606 O O . LYS D 1 103 ? 43.346 63.590 4.130 1.00 14.70 103 LYS D O 1
ATOM 4612 N N . LEU D 1 104 ? 43.194 61.755 5.401 1.00 13.98 104 LEU D N 1
ATOM 4613 C CA . LEU D 1 104 ? 42.343 61.013 4.453 1.00 13.46 104 LEU D CA 1
ATOM 4614 C C . LEU D 1 104 ? 40.934 60.919 4.987 1.00 15.60 104 LEU D C 1
ATOM 4615 O O . LEU D 1 104 ? 40.757 60.649 6.203 1.00 17.44 104 LEU D O 1
ATOM 4620 N N . SER D 1 105 ? 39.913 61.121 4.167 1.00 16.73 105 SER D N 1
ATOM 4621 C CA . SER D 1 105 ? 38.531 61.031 4.515 1.00 19.55 105 SER D CA 1
ATOM 4622 C C . SER D 1 105 ? 37.770 60.296 3.411 1.00 20.53 105 SER D C 1
ATOM 4623 O O . SER D 1 105 ? 37.882 60.587 2.238 1.00 20.79 105 SER D O 1
ATOM 4626 N N . GLU D 1 106 ? 36.920 59.337 3.827 1.00 24.78 106 GLU D N 1
ATOM 4627 C CA . GLU D 1 106 ? 36.030 58.672 2.876 1.00 25.01 106 GLU D CA 1
ATOM 4628 C C . GLU D 1 106 ? 34.941 59.610 2.423 1.00 26.47 106 GLU D C 1
ATOM 4629 O O . GLU D 1 106 ? 34.194 60.201 3.222 1.00 33.81 106 GLU D O 1
ATOM 4635 N N . ILE D 1 107 ? 34.848 59.757 1.104 1.00 28.36 107 ILE D N 1
ATOM 4636 C CA . ILE D 1 107 ? 33.794 60.557 0.520 1.00 27.73 107 ILE D CA 1
ATOM 4637 C C . ILE D 1 107 ? 32.724 59.641 -0.160 1.00 30.12 107 ILE D C 1
ATOM 4638 O O . ILE D 1 107 ? 31.549 60.005 -0.115 1.00 33.57 107 ILE D O 1
ATOM 4643 N N . GLU D 1 108 ? 33.180 58.547 -0.737 1.00 32.96 108 GLU D N 1
ATOM 4644 C CA . GLU D 1 108 ? 32.307 57.490 -1.269 1.00 34.53 108 GLU D CA 1
ATOM 4645 C C . GLU D 1 108 ? 33.103 56.170 -1.123 1.00 36.96 108 GLU D C 1
ATOM 4646 O O . GLU D 1 108 ? 34.286 56.211 -0.694 1.00 32.86 108 GLU D O 1
ATOM 4652 N N . GLU D 1 109 ? 32.480 55.079 -1.427 1.00 40.54 109 GLU D N 1
ATOM 4653 C CA . GLU D 1 109 ? 33.113 53.768 -1.151 1.00 41.19 109 GLU D CA 1
ATOM 4654 C C . GLU D 1 109 ? 34.445 53.698 -1.906 1.00 39.11 109 GLU D C 1
ATOM 4655 O O . GLU D 1 109 ? 35.384 53.101 -1.389 1.00 47.33 109 GLU D O 1
ATOM 4661 N N . ASP D 1 110 ? 34.487 54.325 -3.087 1.00 38.25 110 ASP D N 1
ATOM 4662 C CA . ASP D 1 110 ? 35.687 54.323 -3.896 1.00 34.83 110 ASP D CA 1
ATOM 4663 C C . ASP D 1 110 ? 36.235 55.708 -4.168 1.00 31.87 110 ASP D C 1
ATOM 4664 O O . ASP D 1 110 ? 36.862 55.887 -5.204 1.00 34.66 110 ASP D O 1
ATOM 4669 N N . LYS D 1 111 ? 35.982 56.641 -3.254 1.00 29.81 111 LYS D N 1
ATOM 4670 C CA . LYS D 1 111 ? 36.537 57.989 -3.407 1.00 27.39 111 LYS D CA 1
ATOM 4671 C C . LYS D 1 111 ? 37.047 58.440 -2.059 1.00 24.33 111 LYS D C 1
ATOM 4672 O O . LYS D 1 111 ? 36.337 58.335 -1.076 1.00 28.93 111 LYS D O 1
ATOM 4678 N N . THR D 1 112 ? 38.278 58.946 -2.062 1.00 21.28 112 THR D N 1
ATOM 4679 C CA . THR D 1 112 ? 38.930 59.390 -0.868 1.00 19.69 112 THR D CA 1
ATOM 4680 C C . THR D 1 112 ? 39.456 60.810 -1.020 1.00 17.92 112 THR D C 1
ATOM 4681 O O . THR D 1 112 ? 40.139 61.122 -2.003 1.00 20.12 112 THR D O 1
ATOM 4685 N N . LEU D 1 113 ? 39.114 61.689 -0.105 1.00 17.32 113 LEU D N 1
ATOM 4686 C CA . LEU D 1 113 ? 39.647 63.036 -0.012 1.00 15.37 113 LEU D CA 1
ATOM 4687 C C . LEU D 1 113 ? 40.986 63.004 0.737 1.00 14.33 113 LEU D C 1
ATOM 4688 O O . LEU D 1 113 ? 41.068 62.450 1.837 1.00 15.88 113 LEU D O 1
ATOM 4693 N N . VAL D 1 114 ? 41.984 63.621 0.170 1.00 13.75 114 VAL D N 1
ATOM 4694 C CA . VAL D 1 114 ? 43.261 63.809 0.805 1.00 12.71 114 VAL D CA 1
ATOM 4695 C C . VAL D 1 114 ? 43.533 65.336 1.014 1.00 11.44 114 VAL D C 1
ATOM 4696 O O . VAL D 1 114 ? 43.734 66.020 0.003 1.00 13.76 114 VAL D O 1
ATOM 4700 N N . ASN D 1 115 ? 43.492 65.761 2.248 1.00 11.75 115 ASN D N 1
ATOM 4701 C CA . ASN D 1 115 ? 43.888 67.096 2.585 1.00 11.52 115 ASN D CA 1
ATOM 4702 C C . ASN D 1 115 ? 45.430 67.117 2.811 1.00 12.31 115 ASN D C 1
ATOM 4703 O O . ASN D 1 115 ? 45.964 66.201 3.416 1.00 13.61 115 ASN D O 1
ATOM 4708 N N . VAL D 1 116 ? 46.077 68.150 2.314 1.00 12.55 116 VAL D N 1
ATOM 4709 C CA . VAL D 1 116 ? 47.512 68.303 2.403 1.00 12.28 116 VAL D CA 1
ATOM 4710 C C . VAL D 1 116 ? 47.791 69.654 3.089 1.00 12.03 116 VAL D C 1
ATOM 4711 O O . VAL D 1 116 ? 47.360 70.707 2.597 1.00 13.40 116 VAL D O 1
ATOM 4715 N N . LYS D 1 117 ? 48.485 69.585 4.203 1.00 11.81 117 LYS D N 1
ATOM 4716 C CA . LYS D 1 117 ? 48.852 70.790 4.965 1.00 12.98 117 LYS D CA 1
ATOM 4717 C C . LYS D 1 117 ? 50.357 70.843 4.982 1.00 14.13 117 LYS D C 1
ATOM 4718 O O . LYS D 1 117 ? 51.026 69.928 5.428 1.00 16.16 117 LYS D O 1
ATOM 4724 N N . ILE D 1 118 ? 50.917 71.938 4.471 1.00 13.36 118 ILE D N 1
ATOM 4725 C CA . ILE D 1 118 ? 52.351 72.195 4.427 1.00 13.60 118 ILE D CA 1
ATOM 4726 C C . ILE D 1 118 ? 52.675 73.320 5.385 1.00 13.80 118 ILE D C 1
ATOM 4727 O O . ILE D 1 118 ? 52.123 74.413 5.275 1.00 15.94 118 ILE D O 1
ATOM 4732 N N . SER D 1 119 ? 53.509 73.037 6.366 1.00 13.38 119 SER D N 1
ATOM 4733 C CA . SER D 1 119 ? 53.998 74.006 7.358 1.00 13.89 119 SER D CA 1
ATOM 4734 C C . SER D 1 119 ? 55.436 74.307 6.988 1.00 13.71 119 SER D C 1
ATOM 4735 O O . SER D 1 119 ? 56.229 73.395 6.817 1.00 13.66 119 SER D O 1
ATOM 4738 N N . TYR D 1 120 ? 55.749 75.596 6.819 1.00 14.15 120 TYR D N 1
ATOM 4739 C CA . TYR D 1 120 ? 57.067 75.935 6.269 1.00 14.42 120 TYR D CA 1
ATOM 4740 C C . TYR D 1 120 ? 57.546 77.289 6.772 1.00 14.41 120 TYR D C 1
ATOM 4741 O O . TYR D 1 120 ? 56.774 78.130 7.196 1.00 16.09 120 TYR D O 1
ATOM 4750 N N . ASP D 1 121 ? 58.855 77.480 6.676 1.00 15.03 121 ASP D N 1
ATOM 4751 C CA . ASP D 1 121 ? 59.518 78.770 6.885 1.00 15.57 121 ASP D CA 1
ATOM 4752 C C . ASP D 1 121 ? 60.762 78.766 6.021 1.00 15.70 121 ASP D C 1
ATOM 4753 O O . ASP D 1 121 ? 61.321 77.741 5.694 1.00 16.74 121 ASP D O 1
ATOM 4758 N N . HIS D 1 122 ? 61.177 79.996 5.624 1.00 17.73 122 HIS D N 1
ATOM 4759 C CA . HIS D 1 122 ? 62.355 80.196 4.853 1.00 18.10 122 HIS D CA 1
ATOM 4760 C C . HIS D 1 122 ? 63.455 80.910 5.618 1.00 18.43 122 HIS D C 1
ATOM 4761 O O . HIS D 1 122 ? 63.154 81.783 6.438 1.00 21.21 122 HIS D O 1
ATOM 4768 N N . ASP D 1 123 ? 64.673 80.544 5.295 1.00 18.54 123 ASP D N 1
ATOM 4769 C CA . ASP D 1 123 ? 65.848 81.334 5.695 1.00 19.29 123 ASP D CA 1
ATOM 4770 C C . ASP D 1 123 ? 65.875 82.585 4.814 1.00 22.00 123 ASP D C 1
ATOM 4771 O O . ASP D 1 123 ? 66.133 82.466 3.600 1.00 25.07 123 ASP D O 1
ATOM 4776 N N . SER D 1 124 ? 65.694 83.734 5.444 1.00 29.56 124 SER D N 1
ATOM 4777 C CA . SER D 1 124 ? 65.551 85.011 4.756 1.00 31.72 124 SER D CA 1
ATOM 4778 C C . SER D 1 124 ? 66.812 85.467 4.061 1.00 27.35 124 SER D C 1
ATOM 4779 O O . SER D 1 124 ? 66.764 86.311 3.155 1.00 33.73 124 SER D O 1
ATOM 4782 N N . ASP D 1 125 ? 67.960 84.924 4.417 1.00 20.28 125 ASP D N 1
ATOM 4783 C CA . ASP D 1 125 ? 69.208 85.342 3.757 1.00 19.11 125 ASP D CA 1
ATOM 4784 C C . ASP D 1 125 ? 69.542 84.543 2.516 1.00 18.65 125 ASP D C 1
ATOM 4785 O O . ASP D 1 125 ? 70.343 85.018 1.704 1.00 20.32 125 ASP D O 1
ATOM 4790 N N . ILE D 1 126 ? 68.973 83.356 2.364 1.00 18.56 126 ILE D N 1
ATOM 4791 C CA . ILE D 1 126 ? 69.227 82.541 1.155 1.00 17.98 126 ILE D CA 1
ATOM 4792 C C . ILE D 1 126 ? 68.318 82.966 0.041 1.00 18.53 126 ILE D C 1
ATOM 4793 O O . ILE D 1 126 ? 67.101 83.100 0.222 1.00 23.45 126 ILE D O 1
ATOM 4798 N N . GLU D 1 127 ? 68.877 83.240 -1.147 1.00 19.23 127 GLU D N 1
ATOM 4799 C CA . GLU D 1 127 ? 68.138 83.792 -2.253 1.00 24.32 127 GLU D CA 1
ATOM 4800 C C . GLU D 1 127 ? 67.176 82.809 -2.892 1.00 28.54 127 GLU D C 1
ATOM 4801 O O . GLU D 1 127 ? 66.054 83.175 -3.215 1.00 37.20 127 GLU D O 1
ATOM 4807 N N . GLU D 1 128 ? 67.668 81.584 -3.094 1.00 26.05 128 GLU D N 1
ATOM 4808 C CA . GLU D 1 128 ? 66.816 80.493 -3.619 1.00 27.69 128 GLU D CA 1
ATOM 4809 C C . GLU D 1 128 ? 65.450 80.488 -2.955 1.00 30.21 128 GLU D C 1
ATOM 4810 O O . GLU D 1 128 ? 65.387 80.577 -1.724 1.00 28.71 128 GLU D O 1
ATOM 4816 N N . LYS D 1 129 ? 64.402 80.400 -3.787 1.00 31.34 129 LYS D N 1
ATOM 4817 C CA . LYS D 1 129 ? 63.038 80.519 -3.384 1.00 34.61 129 LYS D CA 1
ATOM 4818 C C . LYS D 1 129 ? 62.215 79.349 -3.930 1.00 33.15 129 LYS D C 1
ATOM 4819 O O . LYS D 1 129 ? 61.676 79.252 -5.027 1.00 38.55 129 LYS D O 1
ATOM 4825 N N . VAL D 1 130 ? 62.120 78.365 -3.057 1.00 24.91 130 VAL D N 1
ATOM 4826 C CA . VAL D 1 130 ? 61.248 77.234 -3.199 1.00 22.11 130 VAL D CA 1
ATOM 4827 C C . VAL D 1 130 ? 59.910 77.574 -2.520 1.00 21.07 130 VAL D C 1
ATOM 4828 O O . VAL D 1 130 ? 59.964 77.750 -1.320 1.00 32.94 130 VAL D O 1
ATOM 4832 N N . THR D 1 131 ? 58.817 77.635 -3.250 1.00 19.49 131 THR D N 1
ATOM 4833 C CA . THR D 1 131 ? 57.532 78.050 -2.783 1.00 21.39 131 THR D CA 1
ATOM 4834 C C . THR D 1 131 ? 56.592 76.897 -2.486 1.00 18.14 131 THR D C 1
ATOM 4835 O O . THR D 1 131 ? 56.705 75.897 -3.173 1.00 18.70 131 THR D O 1
ATOM 4839 N N . PRO D 1 132 ? 55.683 77.047 -1.533 1.00 19.51 132 PRO D N 1
ATOM 4840 C CA . PRO D 1 132 ? 54.702 75.952 -1.301 1.00 17.47 132 PRO D CA 1
ATOM 4841 C C . PRO D 1 132 ? 53.777 75.758 -2.468 1.00 17.12 132 PRO D C 1
ATOM 4842 O O . PRO D 1 132 ? 53.233 74.645 -2.657 1.00 18.77 132 PRO D O 1
ATOM 4846 N N . THR D 1 133 ? 53.552 76.762 -3.316 1.00 18.95 133 THR D N 1
ATOM 4847 C CA . THR D 1 133 ? 52.734 76.477 -4.524 1.00 24.13 133 THR D CA 1
ATOM 4848 C C . THR D 1 133 ? 53.422 75.404 -5.324 1.00 24.61 133 THR D C 1
ATOM 4849 O O . THR D 1 133 ? 52.886 74.406 -5.782 1.00 30.31 133 THR D O 1
ATOM 4853 N N . LYS D 1 134 ? 54.745 75.534 -5.461 1.00 21.57 134 LYS D N 1
ATOM 4854 C CA . LYS D 1 134 ? 55.472 74.523 -6.225 1.00 22.62 134 LYS D CA 1
ATOM 4855 C C . LYS D 1 134 ? 55.607 73.193 -5.487 1.00 19.24 134 LYS D C 1
ATOM 4856 O O . LYS D 1 134 ? 55.415 72.140 -6.057 1.00 23.97 134 LYS D O 1
ATOM 4862 N N . THR D 1 135 ? 56.006 73.270 -4.215 1.00 17.75 135 THR D N 1
ATOM 4863 C CA . THR D 1 135 ? 56.207 71.994 -3.507 1.00 17.05 135 THR D CA 1
ATOM 4864 C C . THR D 1 135 ? 54.886 71.250 -3.361 1.00 16.04 135 THR D C 1
ATOM 4865 O O . THR D 1 135 ? 54.924 69.990 -3.361 1.00 17.24 135 THR D O 1
ATOM 4869 N N . SER D 1 136 ? 53.783 71.923 -3.199 1.00 16.48 136 SER D N 1
ATOM 4870 C CA . SER D 1 136 ? 52.484 71.251 -3.121 1.00 17.21 136 SER D CA 1
ATOM 4871 C C . SER D 1 136 ? 52.163 70.528 -4.403 1.00 17.85 136 SER D C 1
ATOM 4872 O O . SER D 1 136 ? 51.555 69.454 -4.341 1.00 19.29 136 SER D O 1
ATOM 4875 N N . GLN D 1 137 ? 52.553 71.037 -5.559 1.00 21.26 137 GLN D N 1
ATOM 4876 C CA . GLN D 1 137 ? 52.380 70.382 -6.854 1.00 22.21 137 GLN D CA 1
ATOM 4877 C C . GLN D 1 137 ? 53.114 69.063 -6.873 1.00 21.44 137 GLN D C 1
ATOM 4878 O O . GLN D 1 137 ? 52.613 68.054 -7.289 1.00 25.09 137 GLN D O 1
ATOM 4884 N N . SER D 1 138 ? 54.331 69.037 -6.313 1.00 20.71 138 SER D N 1
ATOM 4885 C CA . SER D 1 138 ? 55.039 67.769 -6.239 1.00 21.41 138 SER D CA 1
ATOM 4886 C C . SER D 1 138 ? 54.327 66.777 -5.320 1.00 18.46 138 SER D C 1
ATOM 4887 O O . SER D 1 138 ? 54.240 65.597 -5.620 1.00 20.40 138 SER D O 1
ATOM 4890 N N . THR D 1 139 ? 53.809 67.260 -4.183 1.00 16.39 139 THR D N 1
ATOM 4891 C CA . THR D 1 139 ? 53.081 66.343 -3.277 1.00 15.36 139 THR D CA 1
ATOM 4892 C C . THR D 1 139 ? 51.814 65.795 -3.882 1.00 15.03 139 THR D C 1
ATOM 4893 O O . THR D 1 139 ? 51.523 64.580 -3.893 1.00 15.72 139 THR D O 1
ATOM 4897 N N . LEU D 1 140 ? 51.075 66.720 -4.570 1.00 16.93 140 LEU D N 1
ATOM 4898 C CA . LEU D 1 140 ? 49.822 66.245 -5.206 1.00 18.44 140 LEU D CA 1
ATOM 4899 C C . LEU D 1 140 ? 50.152 65.272 -6.324 1.00 19.64 140 LEU D C 1
ATOM 4900 O O . LEU D 1 140 ? 49.417 64.318 -6.591 1.00 21.87 140 LEU D O 1
ATOM 4905 N N . MET D 1 141 ? 51.254 65.441 -7.004 1.00 21.82 141 MET D N 1
ATOM 4906 C CA . MET D 1 141 ? 51.657 64.505 -8.048 1.00 24.24 141 MET D CA 1
ATOM 4907 C C . MET D 1 141 ? 51.953 63.177 -7.425 1.00 22.12 141 MET D C 1
ATOM 4908 O O . MET D 1 141 ? 51.546 62.154 -7.990 1.00 22.27 141 MET D O 1
ATOM 4913 N N . TYR D 1 142 ? 52.588 63.133 -6.245 1.00 20.08 142 TYR D N 1
ATOM 4914 C CA . TYR D 1 142 ? 52.809 61.844 -5.555 1.00 18.17 142 TYR D CA 1
ATOM 4915 C C . TYR D 1 142 ? 51.479 61.133 -5.331 1.00 17.09 142 TYR D C 1
ATOM 4916 O O . TYR D 1 142 ? 51.328 59.912 -5.581 1.00 18.63 142 TYR D O 1
ATOM 4925 N N . LEU D 1 143 ? 50.509 61.875 -4.808 1.00 16.13 143 LEU D N 1
ATOM 4926 C CA . LEU D 1 143 ? 49.180 61.270 -4.529 1.00 16.62 143 LEU D CA 1
ATOM 4927 C C . LEU D 1 143 ? 48.544 60.740 -5.787 1.00 16.19 143 LEU D C 1
ATOM 4928 O O . LEU D 1 143 ? 47.943 59.643 -5.786 1.00 17.92 143 LEU D O 1
ATOM 4933 N N . ARG D 1 144 ? 48.579 61.496 -6.881 1.00 17.82 144 ARG D N 1
ATOM 4934 C CA . ARG D 1 144 ? 47.952 61.042 -8.118 1.00 19.06 144 ARG D CA 1
ATOM 4935 C C . ARG D 1 144 ? 48.682 59.800 -8.664 1.00 21.01 144 ARG D C 1
ATOM 4936 O O . ARG D 1 144 ? 48.072 58.886 -9.197 1.00 22.38 144 ARG D O 1
ATOM 4944 N N . ARG D 1 145 ? 50.008 59.744 -8.468 1.00 20.37 145 ARG D N 1
ATOM 4945 C CA . ARG D 1 145 ? 50.748 58.547 -8.882 1.00 22.96 145 ARG D CA 1
ATOM 4946 C C . ARG D 1 145 ? 50.433 57.349 -7.987 1.00 20.42 145 ARG D C 1
ATOM 4947 O O . ARG D 1 145 ? 50.413 56.222 -8.474 1.00 21.50 145 ARG D O 1
ATOM 4955 N N . LEU D 1 146 ? 50.153 57.575 -6.699 1.00 18.79 146 LEU D N 1
ATOM 4956 C CA . LEU D 1 146 ? 49.684 56.471 -5.848 1.00 19.31 146 LEU D CA 1
ATOM 4957 C C . LEU D 1 146 ? 48.354 55.945 -6.355 1.00 19.62 146 LEU D C 1
ATOM 4958 O O . LEU D 1 146 ? 48.177 54.763 -6.412 1.00 21.51 146 LEU D O 1
ATOM 4963 N N . GLU D 1 147 ? 47.459 56.870 -6.706 1.00 20.87 147 GLU D N 1
ATOM 4964 C CA . GLU D 1 147 ? 46.139 56.427 -7.237 1.00 22.23 147 GLU D CA 1
ATOM 4965 C C . GLU D 1 147 ? 46.364 55.550 -8.468 1.00 22.03 147 GLU D C 1
ATOM 4966 O O . GLU D 1 147 ? 45.770 54.472 -8.577 1.00 25.07 147 GLU D O 1
ATOM 4972 N N . ARG D 1 148 ? 47.222 55.977 -9.359 1.00 22.24 148 ARG D N 1
ATOM 4973 C CA . ARG D 1 148 ? 47.509 55.254 -10.614 1.00 25.62 148 ARG D CA 1
ATOM 4974 C C . ARG D 1 148 ? 48.178 53.908 -10.280 1.00 25.45 148 ARG D C 1
ATOM 4975 O O . ARG D 1 148 ? 47.868 52.876 -10.933 1.00 27.93 148 ARG D O 1
ATOM 4990 N N . TYR D 1 149 ? 49.071 53.849 -9.330 1.00 23.59 149 TYR D N 1
ATOM 4991 C CA . TYR D 1 149 ? 49.764 52.612 -8.931 1.00 22.41 149 TYR D CA 1
ATOM 4992 C C . TYR D 1 149 ? 48.728 51.607 -8.457 1.00 22.59 149 TYR D C 1
ATOM 4993 O O . TYR D 1 149 ? 48.735 50.462 -8.823 1.00 24.06 149 TYR D O 1
ATOM 5002 N N . LEU D 1 150 ? 47.804 52.077 -7.608 1.00 22.76 150 LEU D N 1
ATOM 5003 C CA . LEU D 1 150 ? 46.819 51.196 -7.030 1.00 26.71 150 LEU D CA 1
ATOM 5004 C C . LEU D 1 150 ? 45.805 50.717 -8.047 1.00 33.52 150 LEU D C 1
ATOM 5005 O O . LEU D 1 150 ? 45.276 49.602 -7.879 1.00 45.49 150 LEU D O 1
ATOM 5010 N N . SER D 1 151 ? 45.574 51.488 -9.061 1.00 25.93 151 SER D N 1
ATOM 5011 C CA . SER D 1 151 ? 44.575 51.180 -10.105 1.00 30.39 151 SER D CA 1
ATOM 5012 C C . SER D 1 151 ? 45.154 50.254 -11.165 1.00 36.24 151 SER D C 1
ATOM 5013 O O . SER D 1 151 ? 44.477 49.373 -11.650 1.00 49.29 151 SER D O 1
ATOM 5016 N N . ASN D 1 152 ? 46.427 50.424 -11.517 1.00 38.93 152 ASN D N 1
ATOM 5017 C CA . ASN D 1 152 ? 47.029 49.561 -12.564 1.00 50.94 152 ASN D CA 1
ATOM 5018 C C . ASN D 1 152 ? 48.539 49.835 -12.537 1.00 53.09 152 ASN D C 1
ATOM 5019 O O . ASN D 1 152 ? 49.070 50.502 -13.400 1.00 70.24 152 ASN D O 1
ATOM 5024 N N . GLY D 1 153 ? 49.167 49.315 -11.473 1.00 52.95 153 GLY D N 1
ATOM 5025 C CA . GLY D 1 153 ? 50.415 49.834 -10.980 1.00 63.24 153 GLY D CA 1
ATOM 5026 C C . GLY D 1 153 ? 51.633 49.154 -11.469 1.00 64.62 153 GLY D C 1
ATOM 5027 O O . GLY D 1 153 ? 52.742 49.616 -11.238 1.00 80.42 153 GLY D O 1
ATOM 5028 N N . SER D 1 154 ? 51.468 47.994 -12.179 1.00 60.05 154 SER D N 1
ATOM 5029 C CA . SER D 1 154 ? 52.624 47.079 -12.287 1.00 51.66 154 SER D CA 1
ATOM 5030 C C . SER D 1 154 ? 52.242 45.765 -12.938 1.00 57.11 154 SER D C 1
ATOM 5031 O O . SER D 1 154 ? 51.385 45.026 -12.354 1.00 57.19 154 SER D O 1
#

Solvent-accessible surface area: 28649 Å² total; per-residue (Å²): 194,84,91,103,53,92,36,105,18,111,3,77,10,70,18,86,31,0,5,11,0,10,1,88,5,16,54,19,0,7,25,65,14,18,76,92,52,7,124,44,8,82,92,84,93,40,138,25,10,98,22,3,26,1,18,17,45,24,53,109,160,49,96,28,61,64,30,65,18,50,2,42,67,40,50,85,104,50,31,33,0,0,21,41,4,64,65,8,6,56,51,74,80,51,9,77,63,7,51,9,21,11,86,5,41,116,84,97,107,76,91,0,28,0,54,1,82,0,18,27,25,105,76,74,18,81,127,3,4,104,41,22,20,67,28,0,106,69,0,37,136,17,52,102,193,76,86,100,56,86,35,104,15,87,1,53,5,139,32,147,40,0,10,35,4,7,1,96,13,18,35,5,0,9,26,82,11,20,66,153,60,8,93,22,10,21,71,51,97,50,142,24,29,100,28,1,22,2,0,20,2,33,51,110,173,50,59,9,14,1,21,30,21,50,0,33,65,52,58,87,101,40,46,53,2,0,20,40,1,58,64,3,5,44,29,2,30,0,5,61,65,6,32,11,20,15,101,3,38,114,77,101,151,56,98,0,25,0,50,2,79,0,17,25,25,29,29,115,38,12,93,53,137,31,60,19,79,144,4,5,101,54,18,46,65,27,0,110,79,0,24,129,13,40,68,135,48,196,86,88,98,60,85,26,96,19,93,0,66,10,59,20,93,17,0,8,9,0,12,2,79,1,16,46,16,0,13,22,32,2,12,67,102,45,7,95,37,14,61,76,39,103,51,131,26,17,95,30,1,24,0,0,21,0,28,56,119,160,48,54,8,10,0,28,30,18,55,2,42,62,57,46,100,104,38,31,37,2,0,26,38,5,65,60,2,5,39,28,2,31,0,6,62,58,5,46,23,18,28,89,5,38,122,70,104,136,74,65,0,41,0,53,1,81,0,18,26,24,39,26,110,50,12,75,53,150,9,65,17,85,114,0,3,108,46,24,28,68,25,0,113,108,0,10,157,27,43,38,180,114,107,108,57,92,27,94,15,88,2,80,12,145,17,146,45,0,11,26,0,7,1,89,9,15,20,9,0,6,29,71,10,28,61,93,71,8,104,16,4,67,76,64,94,42,152,26,23,97,26,0,27,1,26,25,36,29,58,106,167,50,96,26,66,71,23,59,19,48,1,45,52,48,61,93,101,47,44,49,2,0,19,46,2,59,76,6,4,50,51,71,38,2,8,66,63,7,28,12,8,11,92,3,40,115,68,96,118,84,71,0,42,0,51,1,56,0,8,30,40,57,53,108,134,88,163,85,165,22,44,18,81,129,2,7,107,58,20,20,76,28,0,90,67,0,36,136,8,40,76,124,23,66

CATH classification: 3.30.530.20

Organism: Vigna radiata var. radiata (NCBI:txid3916)

InterPro domains:
  IPR000916 Bet v I/Major latex protein [PF00407] (2-151)
  IPR023393 START-like domain superfamily [G3DSA:3.30.530.20] (1-155)
  IPR024949 Bet v I type allergen [PR00634] (25-35)
  IPR024949 Bet v I type allergen [PR00634] (49-58)
  IPR024949 Bet v I type allergen [PR00634] (65-84)
  IPR024949 Bet v I type allergen [PR00634] (84-97)
  IPR024949 Bet v I type allergen [PR00634] (142-152)
  IPR050279 Plant defense and hormone signaling protein [PTHR31213] (3-150)

Foldseek 3Di:
DKDKDKDKDKFQAAQVLLLCCVFPVVQVPCCVLPVQWFPGKDFDDDDGAFFTKMKTATDPVDPVRIWIKGWHHDDPVFSKTKIWTDDGDCCVVFWPTWMKMWTWDDPDRRMIMIMIMIITHGPDCVVVVVVVVSVSNSSSVVRD/DKDKDKDKDKFQAAPVVLLCCVQPVCQPVVCVLPVQFFDGKDFDDDDRAFQTKIKTATDPVDPVGIWIKTFHDDDPVFSKTKIWTDDGDVCVQFWPTWMWMWTWDDDDRRMIMIMIMIITDGDPVDDGDDDCVVVVVVVVSSVVSSSVVRVPD/DKDKDKDKDKFQAAQVVVLCCVQPVVQPCVCVLCVQFWVGKDFDDDDSAFQIWMKTATPPVDPVGIWIWTWHDDDPVQSKTKIWTDDGDVCVQFWPTWMWMWTWDDDDRRMIMIMIMIMTDGDPVDPGDDDVVVVVVVVVVSVVSVSVVNDD/DDKDKDKDKFQAAQVLLLCCPQAVVQPVVCLLPVVWFPGKDFDDDDSAFQTKMKTATDVVDPPGIWIWTWHHDDPVFSKTKIWTDDGDCCVQFWVTWMWMWTWDDPDRRMIMIMIMIDTHGDPVHPGDDDCVVVVVVVVSSVHSSSVCVVPND

Radius of gyration: 34.71 Å; Cα contacts (8 Å, |Δi|>4): 1374; chains: 4; bounding box: 73×120×29 Å

Secondary structure (DSSP, 8-state):
--EEEEEEEEESS-HHHHHHHHHTS-TTHHHHH-TTTEEEEEEEE-SSSTT-EEEEEEPTTSSS-EEEEEEEEEETTTTEEEEEEEEEGGGGTT-SEEEEEEEEEEEETTEEEEEEEEEEE---HHHHHHHHHHHHHHHHHHH-/--EEEEEEEEESS-HHHHHHHHHH-HHHHHHHHSTTTEEEEEEEESSSSTT-EEEEEEPTTSSS-EEEEEEEEEETTTTEEEEEEEEEGGGGTTEEEEEEEEEEEEEETTEEEEEEEEEEEE-TT-S----HHHHHHHHHHHHHHHHHHHHT-/--EEEEEEEEESS-HHHHHHIIIIIHHHHHHHH-TTTEEEEEEEESSSSTT-EEEEEEPTTSSS-EEEEEEEEEETTTTEEEEEEEEEGGGGTTEEEEEEEEEEEEEETTEEEEEEEEEEEE-TT-S----HHHHHHHHHHHHHHHHHHH--/-EEEEEEEEESS-HHHHHHHHHTSHHHHHHHH-TTTEEEEEEEESSSSTT-EEEEEEPTT-SS-EEEEEEEEEETTTTEEEEEEEEEGGGGTTEEEEEEEEEEEEEETTEEEEEEEEEEEE-TT------HHHHHHHHHHHHHHHHHHHHH--

Sequence (602 aa):
MVKEEFNTQTELSVRLEALWAVLSKDFITVVPKVLPHIVKDVQLIEGDGGVGTILIFNFLPEVSPSYQQREEITEFDESSHEIGLQVIEGGYLSQGLSYYKTTFKLSEIEEDKTLVNVKISYDHVTPTKTSQSTLMYLRRLERRYLSMVKEFNTQTELSVRLEALWAVLSKDFITVVPKVLPHIVKDVQLIEGDGGVGTILIFNFLPEVSPSYQREEITEFDESSHEIGLQVIEGGYLSQGLSYYKTTFKLSEIEEDKTLVNVKISYDHDSDIEEKVTPTKTSQSTLMYLRRLERYLSNGMVKEFNTQTELSVRLEALWAVVLSKKDFITVVPKVLPHIVKDVQLIEGDGGVGTILIFNFLPEVSPSYQQREEITEFDESSHEIGLQVIEGGYLSQGLSYYKTTFFKLSEIEEDKKTLVNVKISYDHDSDIEEKVTPTKTSQSTLMYLRRLERYLSNVKEFNTQTELSVRLEALWAVLSKDFITVVPKVLPHIVKDVQLIEGDGGVGTILIFNFLPEVSPSYQQRREEITEFDESSHEIGLQVIEGGYLSQGLSYYKTTFKLSEIEEDKTLVNVKISYDHDSDIEEKVTPTKTSQSTLMYLRRLERYLSNGS

GO terms:
  GO:0044373 cytokinin binding (F, IDA)
  GO:0010331 gibberellin binding (F, IDA)

Nearest PDB structures (foldseek):
  2flh-assembly1_A  TM=1.007E+00  e=7.081E-30  Vigna radiata
  3c0v-assembly4_D  TM=9.985E-01  e=1.878E-27  unclassified
  1fm4-assembly1_A  TM=8.806E-01  e=1.282E-13  Betula pendula
  4a8v-assembly1_A  TM=8.848E-01  e=2.893E-13  Betula pendula
  4bk7-assembly1_A  TM=8.862E-01  e=5.812E-13  Betula pendula

B-factor: mean 23.06, std 10.65, range [9.45, 83.44]